Protein 1V10 (pdb70)

Secondary structure (DSSP, 8-state):
--SEEEEEEEEEEE-TTSS--EEEEEESSSSSPPPEEEETT-EEEEEEEE----TTS---B-EEEET---TT-GGGS--BTTTBPPBPTTEEEEEEEE-TT--EEEEEEE-STTGGGGT-EEEEEEE-TT-TTGGG-SB-SGGGEEEEEEE-SS------S--SEEEETTB---SS-GGGSPPPEEEE-TT-EEEEEEEE--SS--EEEEETT--EEEEEETTEEEEEEEESBEEE-TT-EEEEEEE--S-SSEEEEEEEESSSS-S-GGGTTEEEEEETT--S----PPP--S-B--GGG--BSS----SS-SSTT-SSEEEE--EE--SSSS--EESS------SS-HHHHHHHT---GGGSSSTTTEEEE-TT-EEEEEEE--BS-EEEESS--EEEEE-TT-S----SS--EESEEE--BSS-EEEEEEE--S-EEEEEEES-HHHHTTT-EEEEEESGGGHHHHS---HHHHTHHHHHTT--

CATH classification: 2.60.40.420 (+2 more: 2.60.40.420, 2.60.40.420)

Structure (mmCIF, N/CA/C/O backbone):
data_1V10
#
_entry.id   1V10
#
_cell.length_a   124.914
_cell.length_b   124.914
_cell.length_c   95.117
_cell.angle_alpha   90.00
_cell.angle_beta   90.00
_cell.angle_gamma   120.00
#
_symmetry.space_group_name_H-M   'P 65'
#
loop_
_entity.id
_entity.type
_entity.pdbx_description
1 polymer LACCASE
2 non-polymer 'COPPER (II) ION'
3 water water
#
loop_
_atom_site.group_PDB
_atom_site.id
_atom_site.type_symbol
_atom_site.label_atom_id
_atom_site.label_alt_id
_atom_site.label_comp_id
_atom_site.label_asym_id
_atom_site.label_entity_id
_atom_site.label_seq_id
_atom_site.pdbx_PDB_ins_code
_atom_site.Cartn_x
_atom_site.Cartn_y
_atom_site.Cartn_z
_atom_site.occupancy
_atom_site.B_iso_or_equiv
_atom_site.auth_seq_id
_atom_site.auth_comp_id
_atom_site.auth_asym_id
_atom_site.auth_atom_id
_atom_site.pdbx_PDB_model_num
ATOM 1 N N . ALA A 1 22 ? 3.538 82.652 12.709 1.00 62.25 1 ALA A N 1
ATOM 2 C CA . ALA A 1 22 ? 4.649 83.521 12.299 1.00 43.62 1 ALA A CA 1
ATOM 3 C C . ALA A 1 22 ? 4.522 84.901 12.942 1.00 39.00 1 ALA A C 1
ATOM 4 O O . ALA A 1 22 ? 3.425 85.464 13.019 1.00 17.20 1 ALA A O 1
ATOM 6 N N . THR A 1 23 ? 5.647 85.420 13.407 1.00 42.92 2 THR A N 1
ATOM 7 C CA . THR A 1 23 ? 5.771 86.610 14.222 1.00 53.06 2 THR A CA 1
ATOM 8 C C . THR A 1 23 ? 5.537 87.922 13.470 1.00 55.03 2 THR A C 1
ATOM 9 O O . THR A 1 23 ? 4.958 87.962 12.383 1.00 49.88 2 THR A O 1
ATOM 13 N N . VAL A 1 24 ? 6.007 88.982 14.116 1.00 50.94 3 VAL A N 1
ATOM 14 C CA . VAL A 1 24 ? 5.937 90.370 13.692 1.00 47.29 3 VAL A CA 1
ATOM 15 C C . VAL A 1 24 ? 7.227 90.767 12.990 1.00 45.03 3 VAL A C 1
ATOM 16 O O . VAL A 1 24 ? 7.241 91.395 11.936 1.00 22.05 3 VAL A O 1
ATOM 20 N N . ALA A 1 25 ? 8.351 90.365 13.577 1.00 45.76 4 ALA A N 1
ATOM 21 C CA . ALA A 1 25 ? 9.610 90.401 12.839 1.00 39.99 4 ALA A CA 1
ATOM 22 C C . ALA A 1 25 ? 9.920 88.965 12.433 1.00 24.71 4 ALA A C 1
ATOM 23 O O . ALA A 1 25 ? 10.317 88.156 13.264 1.00 20.95 4 ALA A O 1
ATOM 25 N N . LEU A 1 26 ? 9.729 88.629 11.160 1.00 15.04 5 LEU A N 1
ATOM 26 C CA . LEU A 1 26 ? 9.957 87.248 10.747 1.00 12.96 5 LEU A CA 1
ATOM 27 C C . LEU A 1 26 ? 10.528 87.207 9.333 1.00 5.84 5 LEU A C 1
ATOM 28 O O . LEU A 1 26 ? 10.399 88.128 8.514 1.00 13.68 5 LEU A O 1
ATOM 33 N N . ASP A 1 27 ? 11.203 86.102 9.051 1.00 8.27 6 ASP A N 1
ATOM 34 C CA . ASP A 1 27 ? 11.629 85.874 7.680 1.00 13.82 6 ASP A CA 1
ATOM 35 C C . ASP A 1 27 ? 10.462 85.151 7.006 1.00 23.18 6 ASP A C 1
ATOM 36 O O . ASP A 1 27 ? 9.625 84.591 7.710 1.00 32.15 6 ASP A O 1
ATOM 41 N N . LEU A 1 28 ? 10.422 85.153 5.684 1.00 11.32 7 LEU A N 1
ATOM 42 C CA . LEU A 1 28 ? 9.399 84.301 5.056 1.00 15.45 7 LEU A CA 1
ATOM 43 C C . LEU A 1 28 ? 9.920 83.858 3.699 1.00 9.71 7 LEU A C 1
ATOM 44 O O . LEU A 1 28 ? 9.719 84.465 2.650 1.00 15.64 7 LEU A O 1
ATOM 49 N N . HIS A 1 29 ? 10.641 82.739 3.691 1.00 25.21 8 HIS A N 1
ATOM 50 C CA . HIS A 1 29 ? 11.168 82.264 2.418 1.00 24.55 8 HIS A CA 1
ATOM 51 C C . HIS A 1 29 ? 10.064 81.915 1.433 1.00 2.78 8 HIS A C 1
ATOM 52 O O . HIS A 1 29 ? 9.058 81.296 1.798 1.00 17.47 8 HIS A O 1
ATOM 59 N N . ILE A 1 30 ? 10.299 82.264 0.175 1.00 7.27 9 ILE A N 1
ATOM 60 C CA . ILE A 1 30 ? 9.373 81.870 -0.882 1.00 16.14 9 ILE A CA 1
ATOM 61 C C . ILE A 1 30 ? 10.082 80.951 -1.849 1.00 12.60 9 ILE A C 1
ATOM 62 O O . ILE A 1 30 ? 11.151 81.236 -2.368 1.00 11.15 9 ILE A O 1
ATOM 67 N N . LEU A 1 31 ? 9.463 79.777 -2.058 1.00 8.85 10 LEU A N 1
ATOM 68 C CA . LEU A 1 31 ? 10.190 78.705 -2.688 1.00 13.05 10 LEU A CA 1
ATOM 69 C C . LEU A 1 31 ? 9.227 77.682 -3.277 1.00 15.40 10 LEU A C 1
ATOM 70 O O . LEU A 1 31 ? 8.106 77.465 -2.820 1.00 11.51 10 LEU A O 1
ATOM 75 N N . ASN A 1 32 ? 9.710 77.024 -4.346 1.00 13.68 11 ASN A N 1
ATOM 76 C CA . ASN A 1 32 ? 8.814 75.973 -4.843 1.00 22.82 11 ASN A CA 1
ATOM 77 C C . ASN A 1 32 ? 8.934 74.769 -3.913 1.00 29.07 11 ASN A C 1
ATOM 78 O O . ASN A 1 32 ? 9.750 74.747 -2.986 1.00 22.02 11 ASN A O 1
ATOM 83 N N . ALA A 1 33 ? 8.100 73.785 -4.176 1.00 32.90 12 ALA A N 1
ATOM 84 C CA . ALA A 1 33 ? 8.022 72.516 -3.473 1.00 20.80 12 ALA A CA 1
ATOM 85 C C . ALA A 1 33 ? 6.940 71.683 -4.149 1.00 8.72 12 ALA A C 1
ATOM 86 O O . ALA A 1 33 ? 5.982 72.279 -4.660 1.00 14.91 12 ALA A O 1
ATOM 88 N N . ASN A 1 34 ? 7.109 70.366 -4.134 1.00 6.69 13 ASN A N 1
ATOM 89 C CA . ASN A 1 34 ? 6.142 69.507 -4.823 1.00 7.12 13 ASN A CA 1
ATOM 90 C C . ASN A 1 34 ? 5.135 68.967 -3.813 1.00 13.97 13 ASN A C 1
ATOM 91 O O . ASN A 1 34 ? 5.389 68.124 -2.942 1.00 9.09 13 ASN A O 1
ATOM 96 N N . LEU A 1 35 ? 3.921 69.497 -3.955 1.00 21.14 14 LEU A N 1
ATOM 97 C CA . LEU A 1 35 ? 2.889 69.193 -2.977 1.00 12.27 14 LEU A CA 1
ATOM 98 C C . LEU A 1 35 ? 1.774 68.353 -3.579 1.00 22.87 14 LEU A C 1
ATOM 99 O O . LEU A 1 35 ? 1.457 68.432 -4.774 1.00 10.95 14 LEU A O 1
ATOM 104 N N . ASP A 1 36 ? 1.191 67.534 -2.702 1.00 6.96 15 ASP A N 1
ATOM 105 C CA . ASP A 1 36 ? 0.138 66.642 -3.205 1.00 9.88 15 ASP A CA 1
ATOM 106 C C . ASP A 1 36 ? -1.054 66.587 -2.261 1.00 18.21 15 ASP A C 1
ATOM 107 O O . ASP A 1 36 ? -1.281 65.552 -1.651 1.00 8.06 15 ASP A O 1
ATOM 112 N N . PRO A 1 37 ? -1.805 67.676 -2.178 1.00 14.79 16 PRO A N 1
ATOM 113 C CA . PRO A 1 37 ? -2.813 67.883 -1.139 1.00 22.72 16 PRO A CA 1
ATOM 114 C C . PRO A 1 37 ? -4.019 66.966 -1.200 1.00 20.32 16 PRO A C 1
ATOM 115 O O . PRO A 1 37 ? -4.808 66.915 -0.258 1.00 16.86 16 PRO A O 1
ATOM 119 N N . ASP A 1 38 ? -4.239 66.225 -2.277 1.00 20.24 17 ASP A N 1
ATOM 120 C CA . ASP A 1 38 ? -5.410 65.337 -2.192 1.00 27.14 17 ASP A CA 1
ATOM 121 C C . ASP A 1 38 ? -5.000 63.882 -2.359 1.00 26.03 17 ASP A C 1
ATOM 122 O O . ASP A 1 38 ? -5.811 62.974 -2.157 1.00 51.73 17 ASP A O 1
ATOM 127 N N . GLY A 1 39 ? -3.747 63.618 -2.724 1.00 26.69 18 GLY A N 1
ATOM 128 C CA . GLY A 1 39 ? -3.266 62.245 -2.828 1.00 18.91 18 GLY A CA 1
ATOM 129 C C . GLY A 1 39 ? -3.332 61.688 -4.232 1.00 18.10 18 GLY A C 1
ATOM 130 O O . GLY A 1 39 ? -2.996 60.518 -4.444 1.00 33.46 18 GLY A O 1
ATOM 131 N N . THR A 1 40 ? -3.746 62.509 -5.184 1.00 25.08 19 THR A N 1
ATOM 132 C CA . THR A 1 40 ? -3.950 62.195 -6.584 1.00 27.97 19 THR A CA 1
ATOM 133 C C . THR A 1 40 ? -2.701 62.273 -7.447 1.00 25.55 19 THR A C 1
ATOM 134 O O . THR A 1 40 ? -2.518 61.562 -8.441 1.00 16.59 19 THR A O 1
ATOM 138 N N . GLY A 1 41 ? -1.787 63.169 -7.086 1.00 23.07 20 GLY A N 1
ATOM 139 C CA . GLY A 1 41 ? -0.576 63.389 -7.858 1.00 23.68 20 GLY A CA 1
ATOM 140 C C . GLY A 1 41 ? 0.052 64.727 -7.488 1.00 22.21 20 GLY A C 1
ATOM 141 O O . GLY A 1 41 ? -0.626 65.753 -7.593 1.00 22.80 20 GLY A O 1
ATOM 142 N N . ALA A 1 42 ? 1.314 64.668 -7.092 1.00 14.06 21 ALA A N 1
ATOM 143 C CA . ALA A 1 42 ? 2.141 65.818 -6.799 1.00 22.21 21 ALA A CA 1
ATOM 144 C C . ALA A 1 42 ? 2.230 66.810 -7.968 1.00 17.23 21 ALA A C 1
ATOM 145 O O . ALA A 1 42 ? 2.135 66.353 -9.105 1.00 12.83 21 ALA A O 1
ATOM 147 N N . ARG A 1 43 ? 2.449 68.059 -7.575 1.00 7.85 22 ARG A N 1
ATOM 148 C CA . ARG A 1 43 ? 2.674 69.161 -8.498 1.00 4.46 22 ARG A CA 1
ATOM 149 C C . ARG A 1 43 ? 3.622 70.188 -7.877 1.00 9.25 22 ARG A C 1
ATOM 150 O O . ARG A 1 43 ? 3.565 70.402 -6.661 1.00 21.16 22 ARG A O 1
ATOM 158 N N . SER A 1 44 ? 4.448 70.779 -8.726 1.00 19.39 23 SER A N 1
ATOM 159 C CA . SER A 1 44 ? 5.323 71.909 -8.472 1.00 13.60 23 SER A CA 1
ATOM 160 C C . SER A 1 44 ? 4.505 73.160 -8.158 1.00 19.44 23 SER A C 1
ATOM 161 O O . SER A 1 44 ? 3.702 73.631 -8.981 1.00 10.72 23 SER A O 1
ATOM 164 N N . ALA A 1 45 ? 4.705 73.679 -6.939 1.00 8.13 24 ALA A N 1
ATOM 165 C CA . ALA A 1 45 ? 3.939 74.856 -6.526 1.00 13.84 24 ALA A CA 1
ATOM 166 C C . ALA A 1 45 ? 4.845 75.925 -5.908 1.00 1.87 24 ALA A C 1
ATOM 167 O O . ALA A 1 45 ? 5.958 75.604 -5.505 1.00 17.71 24 ALA A O 1
ATOM 169 N N . VAL A 1 46 ? 4.345 77.151 -5.858 1.00 5.43 25 VAL A N 1
ATOM 170 C CA . VAL A 1 46 ? 4.867 78.336 -5.210 1.00 10.71 25 VAL A CA 1
ATOM 171 C C . VAL A 1 46 ? 4.384 78.397 -3.769 1.00 16.00 25 VAL A C 1
ATOM 172 O O . VAL A 1 46 ? 3.177 78.409 -3.496 1.00 17.41 25 VAL A O 1
ATOM 176 N N . THR A 1 47 ? 5.293 78.451 -2.792 1.00 19.11 26 THR A N 1
ATOM 177 C CA . THR A 1 47 ? 4.744 78.690 -1.463 1.00 22.25 26 THR A CA 1
ATOM 178 C C . THR A 1 47 ? 5.664 79.540 -0.586 1.00 23.15 26 THR A C 1
ATOM 179 O O . THR A 1 47 ? 6.764 79.908 -0.969 1.00 28.67 26 THR A O 1
ATOM 183 N N . ALA A 1 48 ? 5.125 79.792 0.603 1.00 15.67 27 ALA A N 1
ATOM 184 C CA . ALA A 1 48 ? 5.896 80.255 1.738 1.00 21.18 27 ALA A CA 1
ATOM 185 C C . ALA A 1 48 ? 6.213 79.030 2.608 1.00 21.79 27 ALA A C 1
ATOM 186 O O . ALA A 1 48 ? 5.310 78.262 2.955 1.00 21.61 27 ALA A O 1
ATOM 188 N N . GLU A 1 49 ? 7.479 78.878 2.930 1.00 21.04 28 GLU A N 1
ATOM 189 C CA . GLU A 1 49 ? 7.991 77.798 3.770 1.00 22.09 28 GLU A CA 1
ATOM 190 C C . GLU A 1 49 ? 7.575 76.442 3.243 1.00 23.34 28 GLU A C 1
ATOM 191 O O . GLU A 1 49 ? 7.213 76.277 2.061 1.00 22.96 28 GLU A O 1
ATOM 197 N N . GLY A 1 50 ? 7.601 75.393 4.065 1.00 25.08 29 GLY A N 1
ATOM 198 C CA . GLY A 1 50 ? 7.187 74.107 3.520 1.00 42.06 29 GLY A CA 1
ATOM 199 C C . GLY A 1 50 ? 5.744 73.764 3.820 1.00 49.93 29 GLY A C 1
ATOM 200 O O . GLY A 1 50 ? 5.499 73.024 4.777 1.00 71.30 29 GLY A O 1
ATOM 201 N N . THR A 1 51 ? 4.785 74.267 3.039 1.00 43.05 30 THR A N 1
ATOM 202 C CA . THR A 1 51 ? 3.385 73.939 3.283 1.00 40.78 30 THR A CA 1
ATOM 203 C C . THR A 1 51 ? 2.450 74.422 2.185 1.00 37.26 30 THR A C 1
ATOM 204 O O . THR A 1 51 ? 2.580 75.493 1.583 1.00 25.99 30 THR A O 1
ATOM 208 N N . THR A 1 52 ? 1.406 73.634 1.898 1.00 39.63 31 THR A N 1
ATOM 209 C CA . THR A 1 52 ? 0.521 74.036 0.805 1.00 32.63 31 THR A CA 1
ATOM 210 C C . THR A 1 52 ? -0.362 75.220 1.190 1.00 32.14 31 THR A C 1
ATOM 211 O O . THR A 1 52 ? -0.872 75.880 0.278 1.00 24.44 31 THR A O 1
ATOM 215 N N . ILE A 1 53 ? -0.517 75.468 2.481 1.00 17.09 32 ILE A N 1
ATOM 216 C CA . ILE A 1 53 ? -1.098 76.683 3.034 1.00 25.59 32 ILE A CA 1
ATOM 217 C C . ILE A 1 53 ? 0.013 77.534 3.650 1.00 13.95 32 ILE A C 1
ATOM 218 O O . ILE A 1 53 ? 0.725 77.016 4.517 1.00 12.05 32 ILE A O 1
ATOM 223 N N . ALA A 1 54 ? 0.174 78.785 3.230 1.00 14.13 33 ALA A N 1
ATOM 224 C CA . ALA A 1 54 ? 1.211 79.644 3.806 1.00 5.74 33 ALA A CA 1
ATOM 225 C C . ALA A 1 54 ? 1.059 79.663 5.326 1.00 5.13 33 ALA A C 1
ATOM 226 O O . ALA A 1 54 ? -0.060 79.485 5.793 1.00 13.79 33 ALA A O 1
ATOM 228 N N . PRO A 1 55 ? 2.141 79.826 6.074 1.00 14.17 34 PRO A N 1
ATOM 229 C CA . PRO A 1 55 ? 2.080 79.656 7.532 1.00 6.84 34 PRO A CA 1
ATOM 230 C C . PRO A 1 55 ? 1.377 80.826 8.209 1.00 6.12 34 PRO A C 1
ATOM 231 O O . PRO A 1 55 ? 1.612 81.971 7.835 1.00 12.33 34 PRO A O 1
ATOM 235 N N . LEU A 1 56 ? 0.529 80.505 9.178 1.00 10.83 35 LEU A N 1
ATOM 236 C CA . LEU A 1 56 ? -0.270 81.502 9.858 1.00 10.87 35 LEU A CA 1
ATOM 237 C C . LEU A 1 56 ? 0.650 82.593 10.412 1.00 7.69 35 LEU A C 1
ATOM 238 O O . LEU A 1 56 ? 1.705 82.301 10.952 1.00 12.90 35 LEU A O 1
ATOM 243 N N . ILE A 1 57 ? 0.183 83.814 10.272 1.00 7.58 36 ILE A N 1
ATOM 244 C CA . ILE A 1 57 ? 0.945 84.930 10.876 1.00 5.76 36 ILE A CA 1
ATOM 245 C C . ILE A 1 57 ? 0.056 85.620 11.887 1.00 5.58 36 ILE A C 1
ATOM 246 O O . ILE A 1 57 ? -1.164 85.681 11.715 1.00 18.76 36 ILE A O 1
ATOM 251 N N . THR A 1 58 ? 0.610 86.128 12.984 1.00 12.31 37 THR A N 1
ATOM 252 C CA . THR A 1 58 ? -0.239 86.803 13.951 1.00 16.06 37 THR A CA 1
ATOM 253 C C . THR A 1 58 ? 0.547 87.966 14.576 1.00 21.20 37 THR A C 1
ATOM 254 O O . THR A 1 58 ? 1.774 87.909 14.607 1.00 14.79 37 THR A O 1
ATOM 258 N N . GLY A 1 59 ? -0.209 88.939 15.047 1.00 9.86 38 GLY A N 1
ATOM 259 C CA . GLY A 1 59 ? 0.162 89.998 15.943 1.00 11.40 38 GLY A CA 1
ATOM 260 C C . GLY A 1 59 ? -1.021 90.523 16.744 1.00 14.35 38 GLY A C 1
ATOM 261 O O . GLY A 1 59 ? -2.060 89.861 16.855 1.00 11.13 38 GLY A O 1
ATOM 262 N N . ASN A 1 60 ? -0.825 91.725 17.289 1.00 11.79 39 ASN A N 1
ATOM 263 C CA . ASN A 1 60 ? -1.840 92.444 18.031 1.00 10.38 39 ASN A CA 1
ATOM 264 C C . ASN A 1 60 ? -2.130 93.821 17.435 1.00 12.80 39 ASN A C 1
ATOM 265 O O . ASN A 1 60 ? -1.364 94.395 16.654 1.00 12.14 39 ASN A O 1
ATOM 270 N N . ILE A 1 61 ? -3.278 94.361 17.801 1.00 8.44 40 ILE A N 1
ATOM 271 C CA . ILE A 1 61 ? -3.698 95.656 17.252 1.00 10.72 40 ILE A CA 1
ATOM 272 C C . ILE A 1 61 ? -2.622 96.692 17.604 1.00 11.17 40 ILE A C 1
ATOM 273 O O . ILE A 1 61 ? -2.132 96.715 18.740 1.00 12.11 40 ILE A O 1
ATOM 278 N N . ASP A 1 62 ? -2.272 97.455 16.582 1.00 10.29 41 ASP A N 1
ATOM 279 C CA . ASP A 1 62 ? -1.242 98.498 16.642 1.00 22.30 41 ASP A CA 1
ATOM 280 C C . ASP A 1 62 ? 0.155 97.920 16.487 1.00 14.83 41 ASP A C 1
ATOM 281 O O . ASP A 1 62 ? 1.168 98.635 16.457 1.00 17.36 41 ASP A O 1
ATOM 286 N N . ASP A 1 63 ? 0.292 96.601 16.377 1.00 14.33 42 ASP A N 1
ATOM 287 C CA . ASP A 1 63 ? 1.634 96.045 16.166 1.00 17.44 42 ASP A CA 1
ATOM 288 C C . ASP A 1 63 ? 2.337 96.548 14.905 1.00 18.81 42 ASP A C 1
ATOM 289 O O . ASP A 1 63 ? 1.727 97.081 13.980 1.00 18.24 42 ASP A O 1
ATOM 294 N N . ARG A 1 64 ? 3.672 96.397 14.875 1.00 15.47 43 ARG A N 1
ATOM 295 C CA . ARG A 1 64 ? 4.515 96.788 13.753 1.00 19.04 43 ARG A CA 1
ATOM 296 C C . ARG A 1 64 ? 5.155 95.549 13.127 1.00 11.17 43 ARG A C 1
ATOM 297 O O . ARG A 1 64 ? 5.964 94.858 13.726 1.00 17.47 43 ARG A O 1
ATOM 305 N N . PHE A 1 65 ? 4.743 95.272 11.892 1.00 5.73 44 PHE A N 1
ATOM 306 C CA . PHE A 1 65 ? 5.206 94.067 11.209 1.00 8.67 44 PHE A CA 1
ATOM 307 C C . PHE A 1 65 ? 6.458 94.360 10.389 1.00 7.77 44 PHE A C 1
ATOM 308 O O . PHE A 1 65 ? 6.489 95.405 9.743 1.00 15.58 44 PHE A O 1
ATOM 316 N N . GLN A 1 66 ? 7.419 93.458 10.464 1.00 10.85 45 GLN A N 1
ATOM 317 C CA . GLN A 1 66 ? 8.697 93.461 9.774 1.00 17.53 45 GLN A CA 1
ATOM 318 C C . GLN A 1 66 ? 8.940 92.098 9.118 1.00 13.99 45 GLN A C 1
ATOM 319 O O . GLN A 1 66 ? 9.657 91.237 9.633 1.00 12.57 45 GLN A O 1
ATOM 325 N N . ILE A 1 67 ? 8.306 91.924 7.971 1.00 12.69 46 ILE A N 1
ATOM 326 C CA . ILE A 1 67 ? 8.159 90.635 7.318 1.00 6.03 46 ILE A CA 1
ATOM 327 C C . ILE A 1 67 ? 9.123 90.489 6.139 1.00 17.37 46 ILE A C 1
ATOM 328 O O . ILE A 1 67 ? 8.820 90.915 5.025 1.00 18.37 46 ILE A O 1
ATOM 333 N N . ASN A 1 68 ? 10.276 89.900 6.438 1.00 10.69 47 ASN A N 1
ATOM 334 C CA . ASN A 1 68 ? 11.354 89.675 5.497 1.00 8.21 47 ASN A CA 1
ATOM 335 C C . ASN A 1 68 ? 11.054 88.632 4.447 1.00 20.61 47 ASN A C 1
ATOM 336 O O . ASN A 1 68 ? 11.224 87.419 4.566 1.00 16.04 47 ASN A O 1
ATOM 341 N N . VAL A 1 69 ? 10.588 89.124 3.288 1.00 6.10 48 VAL A N 1
ATOM 342 C CA . VAL A 1 69 ? 10.372 88.109 2.253 1.00 9.67 48 VAL A CA 1
ATOM 343 C C . VAL A 1 69 ? 11.613 87.815 1.429 1.00 5.07 48 VAL A C 1
ATOM 344 O O . VAL A 1 69 ? 12.167 88.706 0.805 1.00 8.99 48 VAL A O 1
ATOM 348 N N . ILE A 1 70 ? 12.035 86.558 1.466 1.00 10.83 49 ILE A N 1
ATOM 349 C CA . ILE A 1 70 ? 13.194 86.047 0.757 1.00 12.27 49 ILE A CA 1
ATOM 350 C C . ILE A 1 70 ? 12.703 85.237 -0.437 1.00 14.90 49 ILE A C 1
ATOM 351 O O . ILE A 1 70 ? 12.175 84.133 -0.303 1.00 18.12 49 ILE A O 1
ATOM 356 N N . ASP A 1 71 ? 12.818 85.785 -1.652 1.00 20.20 50 ASP A N 1
ATOM 357 C CA . ASP A 1 71 ? 12.390 85.058 -2.850 1.00 17.16 50 ASP A CA 1
ATOM 358 C C . ASP A 1 71 ? 13.409 83.984 -3.216 1.00 10.89 50 ASP A C 1
ATOM 359 O O . ASP A 1 71 ? 14.560 84.297 -3.529 1.00 11.72 50 ASP A O 1
ATOM 364 N N . GLN A 1 72 ? 12.997 82.712 -3.205 1.00 6.82 51 GLN A N 1
ATOM 365 C CA . GLN A 1 72 ? 13.967 81.646 -3.487 1.00 18.68 51 GLN A CA 1
ATOM 366 C C . GLN A 1 72 ? 13.472 80.758 -4.621 1.00 23.54 51 GLN A C 1
ATOM 367 O O . GLN A 1 72 ? 13.900 79.609 -4.735 1.00 17.51 51 GLN A O 1
ATOM 373 N N . LEU A 1 73 ? 12.573 81.253 -5.468 1.00 25.45 52 LEU A N 1
ATOM 374 C CA . LEU A 1 73 ? 11.873 80.443 -6.462 1.00 21.72 52 LEU A CA 1
ATOM 375 C C . LEU A 1 73 ? 12.758 80.028 -7.636 1.00 6.11 52 LEU A C 1
ATOM 376 O O . LEU A 1 73 ? 13.622 80.797 -8.035 1.00 4.98 52 LEU A O 1
ATOM 381 N N . THR A 1 74 ? 12.535 78.827 -8.157 1.00 13.68 53 THR A N 1
ATOM 382 C CA . THR A 1 74 ? 13.351 78.189 -9.177 1.00 17.92 53 THR A CA 1
ATOM 383 C C . THR A 1 74 ? 12.526 77.572 -10.298 1.00 22.07 53 THR A C 1
ATOM 384 O O . THR A 1 74 ? 13.013 77.237 -11.384 1.00 19.11 53 THR A O 1
ATOM 388 N N . ASP A 1 75 ? 11.230 77.359 -10.063 1.00 16.41 54 ASP A N 1
ATOM 389 C CA . ASP A 1 75 ? 10.486 76.779 -11.184 1.00 23.65 54 ASP A CA 1
ATOM 390 C C . ASP A 1 75 ? 10.041 77.887 -12.149 1.00 30.53 54 ASP A C 1
ATOM 391 O O . ASP A 1 75 ? 9.080 78.580 -11.815 1.00 10.09 54 ASP A O 1
ATOM 396 N N . ALA A 1 76 ? 10.761 77.907 -13.256 1.00 28.33 55 ALA A N 1
ATOM 397 C CA . ALA A 1 76 ? 10.662 78.763 -14.411 1.00 20.70 55 ALA A CA 1
ATOM 398 C C . ALA A 1 76 ? 9.367 78.526 -15.179 1.00 24.34 55 ALA A C 1
ATOM 399 O O . ALA A 1 76 ? 9.008 79.247 -16.112 1.00 24.85 55 ALA A O 1
ATOM 401 N N . ASN A 1 77 ? 8.633 77.490 -14.776 1.00 20.26 56 ASN A N 1
ATOM 402 C CA . ASN A 1 77 ? 7.366 77.284 -15.467 1.00 12.78 56 ASN A CA 1
ATOM 403 C C . ASN A 1 77 ? 6.231 78.108 -14.882 1.00 19.86 56 ASN A C 1
ATOM 404 O O . ASN A 1 77 ? 5.129 78.173 -15.440 1.00 15.57 56 ASN A O 1
ATOM 409 N N . MET A 1 78 ? 6.502 78.705 -13.766 1.00 14.91 57 MET A N 1
ATOM 410 C CA . MET A 1 78 ? 5.547 79.586 -13.120 1.00 11.35 57 MET A CA 1
ATOM 411 C C . MET A 1 78 ? 6.216 80.950 -13.188 1.00 17.97 57 MET A C 1
ATOM 412 O O . MET A 1 78 ? 6.975 81.239 -14.120 1.00 31.06 57 MET A O 1
ATOM 417 N N . ARG A 1 79 ? 5.955 81.786 -12.254 1.00 30.51 58 ARG A N 1
ATOM 418 C CA . ARG A 1 79 ? 6.603 83.089 -12.197 1.00 15.59 58 ARG A CA 1
ATOM 419 C C . ARG A 1 79 ? 7.607 82.935 -11.076 1.00 16.08 58 ARG A C 1
ATOM 420 O O . ARG A 1 79 ? 7.314 82.257 -10.088 1.00 20.59 58 ARG A O 1
ATOM 428 N N . ARG A 1 80 ? 8.777 83.526 -11.198 1.00 5.51 59 ARG A N 1
ATOM 429 C CA . ARG A 1 80 ? 9.837 83.298 -10.184 1.00 8.86 59 ARG A CA 1
ATOM 430 C C . ARG A 1 80 ? 10.078 84.533 -9.318 1.00 5.29 59 ARG A C 1
ATOM 431 O O . ARG A 1 80 ? 10.741 84.450 -8.263 1.00 17.91 59 ARG A O 1
ATOM 439 N N . ALA A 1 81 ? 9.543 85.627 -9.809 1.00 9.09 60 ALA A N 1
ATOM 440 C CA . ALA A 1 81 ? 9.495 86.890 -9.075 1.00 21.66 60 ALA A CA 1
ATOM 441 C C . ALA A 1 81 ? 8.289 86.753 -8.147 1.00 18.34 60 ALA A C 1
ATOM 442 O O . ALA A 1 81 ? 7.470 85.842 -8.236 1.00 11.12 60 ALA A O 1
ATOM 444 N N . THR A 1 82 ? 8.177 87.744 -7.251 1.00 5.10 61 THR A N 1
ATOM 445 C CA . THR A 1 82 ? 7.026 87.635 -6.369 1.00 14.56 61 THR A CA 1
ATOM 446 C C . THR A 1 82 ? 6.715 88.963 -5.699 1.00 17.83 61 THR A C 1
ATOM 447 O O . THR A 1 82 ? 7.578 89.809 -5.470 1.00 25.05 61 THR A O 1
ATOM 451 N N . SER A 1 83 ? 5.449 89.135 -5.332 1.00 5.10 62 SER A N 1
ATOM 452 C CA . SER A 1 83 ? 5.156 90.330 -4.531 1.00 17.83 62 SER A CA 1
ATOM 453 C C . SER A 1 83 ? 4.034 89.993 -3.569 1.00 14.93 62 SER A C 1
ATOM 454 O O . SER A 1 83 ? 3.071 89.380 -4.029 1.00 20.52 62 SER A O 1
ATOM 457 N N . ILE A 1 84 ? 4.140 90.361 -2.293 1.00 3.58 63 ILE A N 1
ATOM 458 C CA . ILE A 1 84 ? 3.112 89.886 -1.352 1.00 3.29 63 ILE A CA 1
ATOM 459 C C . ILE A 1 84 ? 2.175 91.015 -0.952 1.00 15.29 63 ILE A C 1
ATOM 460 O O . ILE A 1 84 ? 2.689 92.109 -0.710 1.00 18.08 63 ILE A O 1
ATOM 465 N N . HIS A 1 85 ? 0.882 90.752 -0.892 1.00 17.22 64 HIS A N 1
ATOM 466 C CA . HIS A 1 85 ? -0.132 91.654 -0.388 1.00 15.06 64 HIS A CA 1
ATOM 467 C C . HIS A 1 85 ? -0.680 91.109 0.936 1.00 9.63 64 HIS A C 1
ATOM 468 O O . HIS A 1 85 ? -0.960 89.921 1.091 1.00 5.25 64 HIS A O 1
ATOM 475 N N . TRP A 1 86 ? -0.813 92.030 1.877 1.00 8.92 65 TRP A N 1
ATOM 476 C CA . TRP A 1 86 ? -1.444 91.833 3.184 1.00 14.68 65 TRP A CA 1
ATOM 477 C C . TRP A 1 86 ? -2.863 92.386 3.075 1.00 18.41 65 TRP A C 1
ATOM 478 O O . TRP A 1 86 ? -3.063 93.599 3.144 1.00 13.52 65 TRP A O 1
ATOM 489 N N . HIS A 1 87 ? -3.789 91.468 2.854 1.00 6.68 66 HIS A N 1
ATOM 490 C CA . HIS A 1 87 ? -5.150 91.752 2.424 1.00 10.62 66 HIS A CA 1
ATOM 491 C C . HIS A 1 87 ? -5.952 92.295 3.608 1.00 14.62 66 HIS A C 1
ATOM 492 O O . HIS A 1 87 ? -6.057 91.701 4.674 1.00 11.51 66 HIS A O 1
ATOM 499 N N . GLY A 1 88 ? -6.606 93.407 3.277 1.00 1.68 67 GLY A N 1
ATOM 500 C CA . GLY A 1 88 ? -7.414 94.151 4.200 1.00 9.76 67 GLY A CA 1
ATOM 501 C C . GLY A 1 88 ? -6.785 95.157 5.127 1.00 0.80 67 GLY A C 1
ATOM 502 O O . GLY A 1 88 ? -7.493 95.820 5.891 1.00 13.76 67 GLY A O 1
ATOM 503 N N . PHE A 1 89 ? -5.469 95.335 5.115 1.00 10.51 68 PHE A N 1
ATOM 504 C CA . PHE A 1 89 ? -4.768 96.293 5.962 1.00 10.08 68 PHE A CA 1
ATOM 505 C C . PHE A 1 89 ? -4.674 97.628 5.223 1.00 11.58 68 PHE A C 1
ATOM 506 O O . PHE A 1 89 ? -4.374 97.686 4.030 1.00 11.54 68 PHE A O 1
ATOM 514 N N . PHE A 1 90 ? -4.963 98.745 5.879 1.00 3.58 69 PHE A N 1
ATOM 515 C CA . PHE A 1 90 ? -5.074 100.026 5.196 1.00 11.42 69 PHE A CA 1
ATOM 516 C C . PHE A 1 90 ? -3.747 100.572 4.684 1.00 14.49 69 PHE A C 1
ATOM 517 O O . PHE A 1 90 ? -3.719 101.340 3.719 1.00 13.48 69 PHE A O 1
ATOM 525 N N . GLN A 1 91 ? -2.645 100.198 5.321 1.00 9.27 70 GLN A N 1
ATOM 526 C CA . GLN A 1 91 ? -1.324 100.664 4.859 1.00 10.95 70 GLN A CA 1
ATOM 527 C C . GLN A 1 91 ? -1.255 102.174 4.729 1.00 10.80 70 GLN A C 1
ATOM 528 O O . GLN A 1 91 ? -0.680 102.784 3.815 1.00 10.64 70 GLN A O 1
ATOM 534 N N . ALA A 1 92 ? -1.916 102.860 5.679 1.00 8.07 71 ALA A N 1
ATOM 535 C CA . ALA A 1 92 ? -1.743 104.311 5.704 1.00 13.34 71 ALA A CA 1
ATOM 536 C C . ALA A 1 92 ? -0.301 104.675 6.065 1.00 10.96 71 ALA A C 1
ATOM 537 O O . ALA A 1 92 ? 0.236 104.280 7.098 1.00 10.90 71 ALA A O 1
ATOM 539 N N . GLY A 1 93 ? 0.291 105.471 5.154 1.00 6.83 72 GLY A N 1
ATOM 540 C CA . GLY A 1 93 ? 1.668 105.860 5.216 1.00 6.59 72 GLY A CA 1
ATOM 541 C C . GLY A 1 93 ? 2.634 104.789 4.746 1.00 14.79 72 GLY A C 1
ATOM 542 O O . GLY A 1 93 ? 3.860 104.935 4.690 1.00 18.71 72 GLY A O 1
ATOM 543 N N . THR A 1 94 ? 2.082 103.638 4.381 1.00 5.66 73 THR A N 1
ATOM 544 C CA . THR A 1 94 ? 2.965 102.562 3.919 1.00 12.06 73 THR A CA 1
ATOM 545 C C . THR A 1 94 ? 2.455 102.021 2.589 1.00 12.59 73 THR A C 1
ATOM 546 O O . THR A 1 94 ? 2.410 100.816 2.357 1.00 8.66 73 THR A O 1
ATOM 550 N N . THR A 1 95 ? 2.057 102.918 1.692 1.00 7.69 74 THR A N 1
ATOM 551 C CA . THR A 1 95 ? 1.445 102.476 0.444 1.00 13.50 74 THR A CA 1
ATOM 552 C C . THR A 1 95 ? 2.402 101.627 -0.372 1.00 7.99 74 THR A C 1
ATOM 553 O O . THR A 1 95 ? 1.942 100.752 -1.112 1.00 10.84 74 THR A O 1
ATOM 557 N N . GLU A 1 96 ? 3.712 101.820 -0.244 1.00 10.12 75 GLU A N 1
ATOM 558 C CA . GLU A 1 96 ? 4.711 101.099 -1.026 1.00 10.10 75 GLU A CA 1
ATOM 559 C C . GLU A 1 96 ? 4.822 99.620 -0.657 1.00 7.72 75 GLU A C 1
ATOM 560 O O . GLU A 1 96 ? 5.445 98.826 -1.373 1.00 10.47 75 GLU A O 1
ATOM 566 N N . MET A 1 97 ? 4.215 99.268 0.460 1.00 10.23 76 MET A N 1
ATOM 567 C CA . MET A 1 97 ? 4.203 97.958 1.063 1.00 7.46 76 MET A CA 1
ATOM 568 C C . MET A 1 97 ? 2.962 97.133 0.736 1.00 10.99 76 MET A C 1
ATOM 569 O O . MET A 1 97 ? 2.844 95.977 1.149 1.00 11.82 76 MET A O 1
ATOM 574 N N . ASP A 1 98 ? 1.999 97.717 0.040 1.00 9.12 77 ASP A N 1
ATOM 575 C CA . ASP A 1 98 ? 0.699 97.085 -0.156 1.00 8.62 77 ASP A CA 1
ATOM 576 C C . ASP A 1 98 ? 0.784 95.776 -0.920 1.00 6.91 77 ASP A C 1
ATOM 577 O O . ASP A 1 98 ? 0.084 94.808 -0.619 1.00 10.96 77 ASP A O 1
ATOM 582 N N . GLY A 1 99 ? 1.659 95.655 -1.922 1.00 11.92 78 GLY A N 1
ATOM 583 C CA . GLY A 1 99 ? 1.842 94.382 -2.581 1.00 18.48 78 GLY A CA 1
ATOM 584 C C . GLY A 1 99 ? 1.480 94.293 -4.036 1.00 24.02 78 GLY A C 1
ATOM 585 O O . GLY A 1 99 ? 2.157 93.531 -4.751 1.00 12.77 78 GLY A O 1
ATOM 586 N N . PRO A 1 100 ? 0.456 94.948 -4.566 1.00 18.28 79 PRO A N 1
ATOM 587 C CA . PRO A 1 100 ? 0.193 94.827 -6.005 1.00 15.42 79 PRO A CA 1
ATOM 588 C C . PRO A 1 100 ? 1.391 95.130 -6.902 1.00 10.72 79 PRO A C 1
ATOM 589 O O . PRO A 1 100 ? 2.060 96.161 -6.805 1.00 14.77 79 PRO A O 1
ATOM 593 N N . ALA A 1 101 ? 1.642 94.158 -7.779 1.00 10.21 80 ALA A N 1
ATOM 594 C CA . ALA A 1 101 ? 2.589 94.228 -8.873 1.00 20.01 80 ALA A CA 1
ATOM 595 C C . ALA A 1 101 ? 2.315 95.396 -9.817 1.00 25.44 80 ALA A C 1
ATOM 596 O O . ALA A 1 101 ? 1.172 95.527 -10.265 1.00 35.59 80 ALA A O 1
ATOM 598 N N . PHE A 1 102 ? 3.322 96.204 -10.094 1.00 19.50 81 PHE A N 1
ATOM 599 C CA . PHE A 1 102 ? 3.278 97.365 -10.973 1.00 19.81 81 PHE A CA 1
ATOM 600 C C . PHE A 1 102 ? 2.147 98.337 -10.667 1.00 9.39 81 PHE A C 1
ATOM 601 O O . PHE A 1 102 ? 1.776 99.173 -11.477 1.00 10.60 81 PHE A O 1
ATOM 609 N N . VAL A 1 103 ? 1.580 98.273 -9.466 1.00 12.39 82 VAL A N 1
ATOM 610 C CA . VAL A 1 103 ? 0.772 99.304 -8.865 1.00 9.82 82 VAL A CA 1
ATOM 611 C C . VAL A 1 103 ? 1.585 99.917 -7.723 1.00 11.83 82 VAL A C 1
ATOM 612 O O . VAL A 1 103 ? 2.112 101.020 -7.827 1.00 12.18 82 VAL A O 1
ATOM 616 N N . ASN A 1 104 ? 1.730 99.178 -6.618 1.00 9.59 83 ASN A N 1
ATOM 617 C CA . ASN A 1 104 ? 2.527 99.667 -5.497 1.00 11.48 83 ASN A CA 1
ATOM 618 C C . ASN A 1 104 ? 3.978 99.210 -5.548 1.00 9.90 83 ASN A C 1
ATOM 619 O O . ASN A 1 104 ? 4.816 99.828 -4.879 1.00 10.47 83 ASN A O 1
ATOM 624 N N . GLN A 1 105 ? 4.371 98.187 -6.297 1.00 19.79 84 GLN A N 1
ATOM 625 C CA . GLN A 1 105 ? 5.801 97.862 -6.346 1.00 12.57 84 GLN A CA 1
ATOM 626 C C . GLN A 1 105 ? 6.191 97.138 -7.619 1.00 5.03 84 GLN A C 1
ATOM 627 O O . GLN A 1 105 ? 5.329 96.728 -8.400 1.00 12.77 84 GLN A O 1
ATOM 633 N N . CYS A 1 106 ? 7.497 96.998 -7.838 1.00 8.96 85 CYS A N 1
ATOM 634 C CA . CYS A 1 106 ? 8.043 96.025 -8.743 1.00 18.95 85 CYS A CA 1
ATOM 635 C C . CYS A 1 106 ? 8.303 94.749 -7.923 1.00 14.69 85 CYS A C 1
ATOM 636 O O . CYS A 1 106 ? 8.630 94.842 -6.748 1.00 13.47 85 CYS A O 1
ATOM 639 N N . PRO A 1 107 ? 8.144 93.621 -8.583 1.00 17.05 86 PRO A N 1
ATOM 640 C CA . PRO A 1 107 ? 8.336 92.337 -7.910 1.00 18.04 86 PRO A CA 1
ATOM 641 C C . PRO A 1 107 ? 9.735 92.197 -7.304 1.00 16.35 86 PRO A C 1
ATOM 642 O O . PRO A 1 107 ? 10.657 92.792 -7.845 1.00 6.51 86 PRO A O 1
ATOM 646 N N . ILE A 1 108 ? 9.849 91.418 -6.243 1.00 10.58 87 ILE A N 1
ATOM 647 C CA . ILE A 1 108 ? 11.080 90.878 -5.685 1.00 11.36 87 ILE A CA 1
ATOM 648 C C . ILE A 1 108 ? 11.653 89.797 -6.613 1.00 17.65 87 ILE A C 1
ATOM 649 O O . ILE A 1 108 ? 10.878 88.945 -7.067 1.00 19.57 87 ILE A O 1
ATOM 654 N N . ILE A 1 109 ? 12.951 89.827 -6.864 1.00 11.88 88 ILE A N 1
ATOM 655 C CA . ILE A 1 109 ? 13.635 88.880 -7.750 1.00 10.85 88 ILE A CA 1
ATOM 656 C C . ILE A 1 109 ? 14.137 87.662 -6.994 1.00 9.44 88 ILE A C 1
ATOM 657 O O . ILE A 1 109 ? 14.523 87.800 -5.822 1.00 22.01 88 ILE A O 1
ATOM 662 N N . PRO A 1 110 ? 14.185 86.477 -7.602 1.00 21.20 89 PRO A N 1
ATOM 663 C CA . PRO A 1 110 ? 14.910 85.364 -6.979 1.00 17.86 89 PRO A CA 1
ATOM 664 C C . PRO A 1 110 ? 16.341 85.764 -6.608 1.00 19.69 89 PRO A C 1
ATOM 665 O O . PRO A 1 110 ? 17.044 86.519 -7.281 1.00 10.14 89 PRO A O 1
ATOM 669 N N . ASN A 1 111 ? 16.770 85.236 -5.468 1.00 12.89 90 ASN A N 1
ATOM 670 C CA . ASN A 1 111 ? 18.070 85.497 -4.860 1.00 11.37 90 ASN A CA 1
ATOM 671 C C . ASN A 1 111 ? 18.086 86.861 -4.176 1.00 7.76 90 ASN A C 1
ATOM 672 O O . ASN A 1 111 ? 19.129 87.396 -3.776 1.00 23.27 90 ASN A O 1
ATOM 677 N N . GLU A 1 112 ? 16.913 87.465 -4.029 1.00 9.80 91 GLU A N 1
ATOM 678 C CA . GLU A 1 112 ? 16.807 88.710 -3.275 1.00 12.08 91 GLU A CA 1
ATOM 679 C C . GLU A 1 112 ? 15.662 88.619 -2.270 1.00 6.21 91 GLU A C 1
ATOM 680 O O . GLU A 1 112 ? 14.965 87.605 -2.216 1.00 18.79 91 GLU A O 1
ATOM 686 N N . SER A 1 113 ? 15.519 89.688 -1.496 1.00 15.27 92 SER A N 1
ATOM 687 C CA . SER A 1 113 ? 14.678 89.805 -0.320 1.00 7.07 92 SER A CA 1
ATOM 688 C C . SER A 1 113 ? 14.221 91.264 -0.171 1.00 13.29 92 SER A C 1
ATOM 689 O O . SER A 1 113 ? 14.799 92.148 -0.805 1.00 19.74 92 SER A O 1
ATOM 692 N N . PHE A 1 114 ? 13.210 91.499 0.631 1.00 16.06 93 PHE A N 1
ATOM 693 C CA . PHE A 1 114 ? 12.663 92.825 0.898 1.00 12.68 93 PHE A CA 1
ATOM 694 C C . PHE A 1 114 ? 11.821 92.731 2.174 1.00 8.52 93 PHE A C 1
ATOM 695 O O . PHE A 1 114 ? 11.070 91.774 2.326 1.00 26.68 93 PHE A O 1
ATOM 703 N N . VAL A 1 115 ? 11.975 93.730 3.038 1.00 4.40 94 VAL A N 1
ATOM 704 C CA . VAL A 1 115 ? 11.228 93.785 4.279 1.00 7.40 94 VAL A CA 1
ATOM 705 C C . VAL A 1 115 ? 10.033 94.722 4.130 1.00 11.22 94 VAL A C 1
ATOM 706 O O . VAL A 1 115 ? 10.130 95.945 4.047 1.00 9.49 94 VAL A O 1
ATOM 710 N N . TYR A 1 116 ? 8.908 94.005 4.116 1.00 4.74 95 TYR A N 1
ATOM 711 C CA . TYR A 1 116 ? 7.658 94.790 4.205 1.00 12.52 95 TYR A CA 1
ATOM 712 C C . TYR A 1 116 ? 7.601 95.303 5.638 1.00 21.39 95 TYR A C 1
ATOM 713 O O . TYR A 1 116 ? 7.677 94.447 6.527 1.00 14.36 95 TYR A O 1
ATOM 722 N N . ASP A 1 117 ? 7.517 96.607 5.877 1.00 17.04 96 ASP A N 1
ATOM 723 C CA . ASP A 1 117 ? 7.456 97.103 7.253 1.00 17.78 96 ASP A CA 1
ATOM 724 C C . ASP A 1 117 ? 6.296 98.094 7.396 1.00 16.24 96 ASP A C 1
ATOM 725 O O . ASP A 1 117 ? 6.438 99.218 6.928 1.00 12.53 96 ASP A O 1
ATOM 730 N N . PHE A 1 118 ? 5.255 97.654 8.071 1.00 17.26 97 PHE A N 1
ATOM 731 C CA . PHE A 1 118 ? 4.050 98.436 8.295 1.00 10.73 97 PHE A CA 1
ATOM 732 C C . PHE A 1 118 ? 3.468 98.154 9.682 1.00 5.92 97 PHE A C 1
ATOM 733 O O . PHE A 1 118 ? 3.905 97.178 10.306 1.00 17.84 97 PHE A O 1
ATOM 741 N N . VAL A 1 119 ? 2.537 98.964 10.114 1.00 12.04 98 VAL A N 1
ATOM 742 C CA . VAL A 1 119 ? 1.849 98.906 11.388 1.00 14.00 98 VAL A CA 1
ATOM 743 C C . VAL A 1 119 ? 0.357 98.694 11.170 1.00 15.49 98 VAL A C 1
ATOM 744 O O . VAL A 1 119 ? -0.210 99.065 10.144 1.00 10.60 98 VAL A O 1
ATOM 748 N N . VAL A 1 120 ? -0.279 98.109 12.182 1.00 18.07 99 VAL A N 1
ATOM 749 C CA . VAL A 1 120 ? -1.719 97.928 12.082 1.00 6.49 99 VAL A CA 1
ATOM 750 C C . VAL A 1 120 ? -2.470 98.638 13.195 1.00 9.68 99 VAL A C 1
ATOM 751 O O . VAL A 1 120 ? -3.033 98.007 14.081 1.00 25.95 99 VAL A O 1
ATOM 755 N N . PRO A 1 121 ? -2.459 99.961 13.139 1.00 17.03 100 PRO A N 1
ATOM 756 C CA . PRO A 1 121 ? -2.804 100.844 14.256 1.00 18.91 100 PRO A CA 1
ATOM 757 C C . PRO A 1 121 ? -4.036 100.431 15.054 1.00 21.21 100 PRO A C 1
ATOM 758 O O . PRO A 1 121 ? -3.946 100.048 16.222 1.00 33.42 100 PRO A O 1
ATOM 762 N N . GLY A 1 122 ? -5.176 100.544 14.395 1.00 13.05 101 GLY A N 1
ATOM 763 C CA . GLY A 1 122 ? -6.468 100.237 14.927 1.00 13.78 101 GLY A CA 1
ATOM 764 C C . GLY A 1 122 ? -7.204 99.197 14.096 1.00 21.59 101 GLY A C 1
ATOM 765 O O . GLY A 1 122 ? -8.344 99.426 13.677 1.00 32.53 101 GLY A O 1
ATOM 766 N N . GLN A 1 123 ? -6.583 98.047 13.855 1.00 21.24 102 GLN A N 1
ATOM 767 C CA . GLN A 1 123 ? -7.260 96.963 13.155 1.00 14.88 102 GLN A CA 1
ATOM 768 C C . GLN A 1 123 ? -6.932 95.616 13.805 1.00 16.57 102 GLN A C 1
ATOM 769 O O . GLN A 1 123 ? -5.807 95.141 13.666 1.00 35.83 102 GLN A O 1
ATOM 775 N N . ALA A 1 124 ? -7.918 95.023 14.468 1.00 10.69 103 ALA A N 1
ATOM 776 C CA . ALA A 1 124 ? -7.781 93.637 14.911 1.00 19.91 103 ALA A CA 1
ATOM 777 C C . ALA A 1 124 ? -8.681 92.783 14.029 1.00 26.58 103 ALA A C 1
ATOM 778 O O . ALA A 1 124 ? -9.577 93.325 13.365 1.00 25.75 103 ALA A O 1
ATOM 780 N N . GLY A 1 125 ? -8.503 91.465 13.956 1.00 4.09 104 GLY A N 1
ATOM 781 C CA . GLY A 1 125 ? -9.399 90.736 13.078 1.00 3.91 104 GLY A CA 1
ATOM 782 C C . GLY A 1 125 ? -8.735 89.756 12.158 1.00 2.19 104 GLY A C 1
ATOM 783 O O . GLY A 1 125 ? -7.571 89.381 12.291 1.00 15.53 104 GLY A O 1
ATOM 784 N N . THR A 1 126 ? -9.494 89.302 11.163 1.00 5.22 105 THR A N 1
ATOM 785 C CA . THR A 1 126 ? -9.044 88.146 10.364 1.00 1.06 105 THR A CA 1
ATOM 786 C C . THR A 1 126 ? -8.674 88.625 8.984 1.00 4.90 105 THR A C 1
ATOM 787 O O . THR A 1 126 ? -9.518 89.210 8.305 1.00 3.62 105 THR A O 1
ATOM 791 N N . TYR A 1 127 ? -7.408 88.425 8.623 1.00 9.08 106 TYR A N 1
ATOM 792 C CA . TYR A 1 127 ? -6.958 88.881 7.308 1.00 7.87 106 TYR A CA 1
ATOM 793 C C . TYR A 1 127 ? -6.279 87.742 6.588 1.00 9.01 106 TYR A C 1
ATOM 794 O O . TYR A 1 127 ? -6.312 86.592 7.049 1.00 12.17 106 TYR A O 1
ATOM 803 N N . TRP A 1 128 ? -5.647 87.989 5.444 1.00 12.42 107 TRP A N 1
ATOM 804 C CA . TRP A 1 128 ? -4.816 86.868 4.941 1.00 7.01 107 TRP A CA 1
ATOM 805 C C . TRP A 1 128 ? -3.675 87.458 4.118 1.00 4.00 107 TRP A C 1
ATOM 806 O O . TRP A 1 128 ? -3.611 88.683 4.084 1.00 10.45 107 TRP A O 1
ATOM 817 N N . TYR A 1 129 ? -2.819 86.653 3.510 1.00 3.79 108 TYR A N 1
ATOM 818 C CA . TYR A 1 129 ? -1.775 87.296 2.687 1.00 18.15 108 TYR A CA 1
ATOM 819 C C . TYR A 1 129 ? -1.476 86.417 1.483 1.00 12.33 108 TYR A C 1
ATOM 820 O O . TYR A 1 129 ? -1.567 85.192 1.649 1.00 9.12 108 TYR A O 1
ATOM 829 N N . HIS A 1 130 ? -1.187 87.030 0.329 1.00 4.25 109 HIS A N 1
ATOM 830 C CA . HIS A 1 130 ? -1.051 86.182 -0.855 1.00 4.91 109 HIS A CA 1
ATOM 831 C C . HIS A 1 130 ? -0.237 86.896 -1.918 1.00 4.40 109 HIS A C 1
ATOM 832 O O . HIS A 1 130 ? -0.126 88.136 -1.885 1.00 6.72 109 HIS A O 1
ATOM 839 N N . SER A 1 131 ? 0.351 86.133 -2.838 1.00 1.14 110 SER A N 1
ATOM 840 C CA . SER A 1 131 ? 1.077 86.837 -3.912 1.00 4.67 110 SER A CA 1
ATOM 841 C C . SER A 1 131 ? 0.111 87.775 -4.631 1.00 9.88 110 SER A C 1
ATOM 842 O O . SER A 1 131 ? -1.096 87.540 -4.690 1.00 9.19 110 SER A O 1
ATOM 845 N N . HIS A 1 132 ? 0.654 88.887 -5.129 1.00 9.62 111 HIS A N 1
ATOM 846 C CA . HIS A 1 132 ? -0.173 89.799 -5.908 1.00 5.79 111 HIS A CA 1
ATOM 847 C C . HIS A 1 132 ? 0.586 90.130 -7.202 1.00 14.28 111 HIS A C 1
ATOM 848 O O . HIS A 1 132 ? 0.565 91.257 -7.659 1.00 11.59 111 HIS A O 1
ATOM 855 N N . LEU A 1 133 ? 1.231 89.095 -7.716 1.00 12.20 112 LEU A N 1
ATOM 856 C CA . LEU A 1 133 ? 1.852 89.114 -9.046 1.00 9.79 112 LEU A CA 1
ATOM 857 C C . LEU A 1 133 ? 1.239 88.029 -9.926 1.00 15.34 112 LEU A C 1
ATOM 858 O O . LEU A 1 133 ? 1.221 86.860 -9.545 1.00 13.28 112 LEU A O 1
ATOM 863 N N . SER A 1 134 ? 0.711 88.370 -11.090 1.00 15.08 113 SER A N 1
ATOM 864 C CA . SER A 1 134 ? -0.065 87.509 -11.975 1.00 12.36 113 SER A CA 1
ATOM 865 C C . SER A 1 134 ? -1.077 86.675 -11.196 1.00 6.13 113 SER A C 1
ATOM 866 O O . SER A 1 134 ? -1.730 87.109 -10.250 1.00 12.57 113 SER A O 1
ATOM 869 N N . THR A 1 135 ? -1.208 85.434 -11.641 1.00 10.95 114 THR A N 1
ATOM 870 C CA . THR A 1 135 ? -2.020 84.442 -10.957 1.00 19.15 114 THR A CA 1
ATOM 871 C C . THR A 1 135 ? -1.118 83.515 -10.158 1.00 20.87 114 THR A C 1
ATOM 872 O O . THR A 1 135 ? -1.390 82.319 -10.028 1.00 17.49 114 THR A O 1
ATOM 876 N N . GLN A 1 136 ? -0.027 84.077 -9.616 1.00 18.72 115 GLN A N 1
ATOM 877 C CA . GLN A 1 136 ? 0.902 83.171 -8.925 1.00 14.26 115 GLN A CA 1
ATOM 878 C C . GLN A 1 136 ? 0.346 82.708 -7.587 1.00 5.18 115 GLN A C 1
ATOM 879 O O . GLN A 1 136 ? 0.746 81.630 -7.099 1.00 15.82 115 GLN A O 1
ATOM 885 N N . TYR A 1 137 ? -0.592 83.403 -6.957 1.00 4.13 116 TYR A N 1
ATOM 886 C CA . TYR A 1 137 ? -1.161 82.868 -5.700 1.00 3.93 116 TYR A CA 1
ATOM 887 C C . TYR A 1 137 ? -1.966 81.595 -5.889 1.00 18.06 116 TYR A C 1
ATOM 888 O O . TYR A 1 137 ? -2.102 80.802 -4.943 1.00 12.20 116 TYR A O 1
ATOM 897 N N . CYS A 1 138 ? -2.473 81.350 -7.089 1.00 6.57 117 CYS A N 1
ATOM 898 C CA . CYS A 1 138 ? -3.181 80.140 -7.456 1.00 25.56 117 CYS A CA 1
ATOM 899 C C . CYS A 1 138 ? -2.234 78.945 -7.552 1.00 24.95 117 CYS A C 1
ATOM 900 O O . CYS A 1 138 ? -2.701 77.810 -7.422 1.00 18.21 117 CYS A O 1
ATOM 903 N N . ASP A 1 139 ? -0.938 79.164 -7.762 1.00 23.66 118 ASP A N 1
ATOM 904 C CA . ASP A 1 139 ? 0.058 78.108 -7.645 1.00 15.26 118 ASP A CA 1
ATOM 905 C C . ASP A 1 139 ? 0.442 77.873 -6.182 1.00 6.94 118 ASP A C 1
ATOM 906 O O . ASP A 1 139 ? 1.346 77.068 -5.959 1.00 11.12 118 ASP A O 1
ATOM 911 N N . GLY A 1 140 ? -0.157 78.540 -5.182 1.00 7.41 119 GLY A N 1
ATOM 912 C CA . GLY A 1 140 ? 0.119 78.246 -3.800 1.00 15.43 119 GLY A CA 1
ATOM 913 C C . GLY A 1 140 ? 0.346 79.348 -2.808 1.00 18.91 119 GLY A C 1
ATOM 914 O O . GLY A 1 140 ? 0.168 79.163 -1.596 1.00 20.50 119 GLY A O 1
ATOM 915 N N . LEU A 1 141 ? 0.771 80.537 -3.210 1.00 14.43 120 LEU A N 1
ATOM 916 C CA . LEU A 1 141 ? 1.209 81.534 -2.223 1.00 11.97 120 LEU A CA 1
ATOM 917 C C . LEU A 1 141 ? 0.116 82.256 -1.465 1.00 12.29 120 LEU A C 1
ATOM 918 O O . LEU A 1 141 ? -0.334 83.373 -1.747 1.00 10.75 120 LEU A O 1
ATOM 923 N N . ARG A 1 142 ? -0.376 81.608 -0.402 1.00 3.94 121 ARG A N 1
ATOM 924 C CA . ARG A 1 142 ? -1.543 82.138 0.295 1.00 7.93 121 ARG A CA 1
ATOM 925 C C . ARG A 1 142 ? -1.681 81.496 1.675 1.00 13.50 121 ARG A C 1
ATOM 926 O O . ARG A 1 142 ? -1.388 80.301 1.791 1.00 9.81 121 ARG A O 1
ATOM 934 N N . GLY A 1 143 ? -2.096 82.325 2.623 1.00 4.64 122 GLY A N 1
ATOM 935 C CA . GLY A 1 143 ? -2.411 81.905 3.981 1.00 16.07 122 GLY A CA 1
ATOM 936 C C . GLY A 1 143 ? -3.016 82.968 4.865 1.00 9.60 122 GLY A C 1
ATOM 937 O O . GLY A 1 143 ? -3.242 84.095 4.425 1.00 10.72 122 GLY A O 1
ATOM 938 N N . ALA A 1 144 ? -3.332 82.645 6.123 1.00 9.49 123 ALA A N 1
ATOM 939 C CA . ALA A 1 144 ? -4.021 83.419 7.111 1.00 2.52 123 ALA A CA 1
ATOM 940 C C . ALA A 1 144 ? -3.071 84.362 7.882 1.00 0.12 123 ALA A C 1
ATOM 941 O O . ALA A 1 144 ? -1.912 83.999 7.996 1.00 7.03 123 ALA A O 1
ATOM 943 N N . PHE A 1 145 ? -3.647 85.476 8.296 1.00 4.17 124 PHE A N 1
ATOM 944 C CA . PHE A 1 145 ? -3.054 86.548 9.085 1.00 12.04 124 PHE A CA 1
ATOM 945 C C . PHE A 1 145 ? -4.077 87.022 10.112 1.00 15.90 124 PHE A C 1
ATOM 946 O O . PHE A 1 145 ? -5.079 87.655 9.790 1.00 8.87 124 PHE A O 1
ATOM 954 N N . VAL A 1 146 ? -3.862 86.734 11.385 1.00 14.51 125 VAL A N 1
ATOM 955 C CA . VAL A 1 146 ? -4.851 87.197 12.370 1.00 8.13 125 VAL A CA 1
ATOM 956 C C . VAL A 1 146 ? -4.211 88.236 13.274 1.00 9.64 125 VAL A C 1
ATOM 957 O O . VAL A 1 146 ? -3.058 88.041 13.645 1.00 9.75 125 VAL A O 1
ATOM 961 N N . VAL A 1 147 ? -4.951 89.274 13.589 1.00 12.17 126 VAL A N 1
ATOM 962 C CA . VAL A 1 147 ? -4.487 90.342 14.465 1.00 10.06 126 VAL A CA 1
ATOM 963 C C . VAL A 1 147 ? -5.435 90.337 15.661 1.00 8.46 126 VAL A C 1
ATOM 964 O O . VAL A 1 147 ? -6.621 90.612 15.505 1.00 16.43 126 VAL A O 1
ATOM 968 N N . TYR A 1 148 ? -4.882 89.970 16.796 1.00 10.22 127 TYR A N 1
ATOM 969 C CA . TYR A 1 148 ? -5.744 89.832 17.961 1.00 7.44 127 TYR A CA 1
ATOM 970 C C . TYR A 1 148 ? -5.944 91.177 18.636 1.00 7.70 127 TYR A C 1
ATOM 971 O O . TYR A 1 148 ? -5.084 92.058 18.490 1.00 6.73 127 TYR A O 1
ATOM 980 N N . ASP A 1 149 ? -7.056 91.263 19.350 1.00 11.32 128 ASP A N 1
ATOM 981 C CA . ASP A 1 149 ? -7.451 92.388 20.178 1.00 17.88 128 ASP A CA 1
ATOM 982 C C . ASP A 1 149 ? -7.628 91.959 21.637 1.00 14.15 128 ASP A C 1
ATOM 983 O O . ASP A 1 149 ? -8.630 91.331 21.995 1.00 18.98 128 ASP A O 1
ATOM 988 N N . PRO A 1 150 ? -6.624 92.329 22.425 1.00 16.16 129 PRO A N 1
ATOM 989 C CA . PRO A 1 150 ? -6.574 92.084 23.851 1.00 14.33 129 PRO A CA 1
ATOM 990 C C . PRO A 1 150 ? -7.839 92.554 24.576 1.00 11.73 129 PRO A C 1
ATOM 991 O O . PRO A 1 150 ? -8.183 91.995 25.620 1.00 20.74 129 PRO A O 1
ATOM 995 N N . ASN A 1 151 ? -8.487 93.552 24.028 1.00 7.08 130 ASN A N 1
ATOM 996 C CA . ASN A 1 151 ? -9.591 94.361 24.470 1.00 19.62 130 ASN A CA 1
ATOM 997 C C . ASN A 1 151 ? -10.853 94.177 23.604 1.00 21.87 130 ASN A C 1
ATOM 998 O O . ASN A 1 151 ? -11.727 95.050 23.691 1.00 12.95 130 ASN A O 1
ATOM 1003 N N . ASP A 1 152 ? -10.890 93.116 22.820 1.00 13.08 131 ASP A N 1
ATOM 1004 C CA . ASP A 1 152 ? -11.883 92.770 21.809 1.00 8.04 131 ASP A CA 1
ATOM 1005 C C . ASP A 1 152 ? -13.254 92.704 22.471 1.00 10.24 131 ASP A C 1
ATOM 1006 O O . ASP A 1 152 ? -13.366 92.042 23.507 1.00 15.07 131 ASP A O 1
ATOM 1011 N N . PRO A 1 153 ? -14.287 93.341 21.933 1.00 16.84 132 PRO A N 1
ATOM 1012 C CA . PRO A 1 153 ? -15.580 93.368 22.628 1.00 18.33 132 PRO A CA 1
ATOM 1013 C C . PRO A 1 153 ? -16.296 92.025 22.628 1.00 30.01 132 PRO A C 1
ATOM 1014 O O . PRO A 1 153 ? -17.283 91.843 23.356 1.00 18.23 132 PRO A O 1
ATOM 1018 N N . HIS A 1 154 ? -15.818 91.083 21.817 1.00 24.36 133 HIS A N 1
ATOM 1019 C CA . HIS A 1 154 ? -16.510 89.815 21.662 1.00 18.87 133 HIS A CA 1
ATOM 1020 C C . HIS A 1 154 ? -15.947 88.689 22.525 1.00 27.05 133 HIS A C 1
ATOM 1021 O O . HIS A 1 154 ? -16.509 87.587 22.473 1.00 21.86 133 HIS A O 1
ATOM 1028 N N . LEU A 1 155 ? -14.896 89.009 23.259 1.00 25.40 134 LEU A N 1
ATOM 1029 C CA . LEU A 1 155 ? -14.196 88.082 24.123 1.00 5.20 134 LEU A CA 1
ATOM 1030 C C . LEU A 1 155 ? -15.182 87.197 24.886 1.00 2.97 134 LEU A C 1
ATOM 1031 O O . LEU A 1 155 ? -14.989 85.976 24.890 1.00 24.56 134 LEU A O 1
ATOM 1036 N N . SER A 1 156 ? -16.163 87.815 25.538 1.00 22.79 135 SER A N 1
ATOM 1037 C CA . SER A 1 156 ? -17.093 87.066 26.389 1.00 19.35 135 SER A CA 1
ATOM 1038 C C . 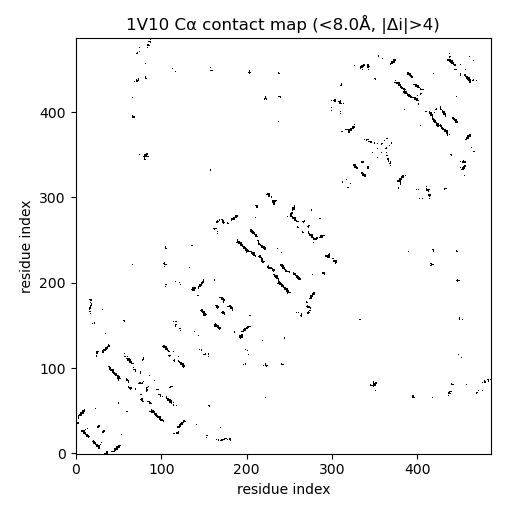SER A 1 156 ? -17.892 86.065 25.583 1.00 15.78 135 SER A C 1
ATOM 1039 O O . SER A 1 156 ? -18.513 85.144 26.137 1.00 34.50 135 SER A O 1
ATOM 1042 N N . LEU A 1 157 ? -17.922 86.165 24.253 1.00 14.90 136 LEU A N 1
ATOM 1043 C CA . LEU A 1 157 ? -18.750 85.173 23.561 1.00 17.09 136 LEU A CA 1
ATOM 1044 C C . LEU A 1 157 ? -18.035 83.866 23.225 1.00 12.52 136 LEU A C 1
ATOM 1045 O O . LEU A 1 157 ? -18.725 83.055 22.575 1.00 7.74 136 LEU A O 1
ATOM 1050 N N . TYR A 1 158 ? -16.786 83.621 23.604 1.00 16.68 137 TYR A N 1
ATOM 1051 C CA . TYR A 1 158 ? -16.074 82.383 23.291 1.00 6.84 137 TYR A CA 1
ATOM 1052 C C . TYR A 1 158 ? -14.948 82.056 24.267 1.00 16.14 137 TYR A C 1
ATOM 1053 O O . TYR A 1 158 ? -14.349 82.963 24.840 1.00 29.04 137 TYR A O 1
ATOM 1062 N N . ASP A 1 159 ? -14.665 80.771 24.459 1.00 14.52 138 ASP A N 1
ATOM 1063 C CA . ASP A 1 159 ? -13.612 80.236 25.312 1.00 6.88 138 ASP A CA 1
ATOM 1064 C C . ASP A 1 159 ? -12.337 79.914 24.529 1.00 7.89 138 ASP A C 1
ATOM 1065 O O . ASP A 1 159 ? -11.296 79.680 25.171 1.00 18.87 138 ASP A O 1
ATOM 1070 N N . VAL A 1 160 ? -12.371 79.829 23.215 1.00 7.93 139 VAL A N 1
ATOM 1071 C CA . VAL A 1 160 ? -11.243 79.416 22.399 1.00 17.46 139 VAL A CA 1
ATOM 1072 C C . VAL A 1 160 ? -11.181 80.167 21.058 1.00 15.86 139 VAL A C 1
ATOM 1073 O O . VAL A 1 160 ? -12.173 80.318 20.350 1.00 29.34 139 VAL A O 1
ATOM 1077 N N . ASP A 1 161 ? -9.964 80.597 20.797 1.00 7.06 140 ASP A N 1
ATOM 1078 C CA . ASP A 1 161 ? -9.478 81.398 19.692 1.00 4.98 140 ASP A CA 1
ATOM 1079 C C . ASP A 1 161 ? -7.949 81.260 19.618 1.00 8.24 140 ASP A C 1
ATOM 1080 O O . ASP A 1 161 ? -7.289 81.926 20.414 1.00 12.86 140 ASP A O 1
ATOM 1085 N N . ASP A 1 162 ? -7.435 80.442 18.707 1.00 10.91 141 ASP A N 1
ATOM 1086 C CA . ASP A 1 162 ? -5.994 80.252 18.596 1.00 10.23 141 ASP A CA 1
ATOM 1087 C C . ASP A 1 162 ? -5.657 79.720 17.205 1.00 19.03 141 ASP A C 1
ATOM 1088 O O . ASP A 1 162 ? -6.471 79.761 16.275 1.00 7.88 141 ASP A O 1
ATOM 1093 N N . ALA A 1 163 ? -4.437 79.236 17.031 1.00 13.95 142 ALA A N 1
ATOM 1094 C CA . ALA A 1 163 ? -4.070 78.787 15.679 1.00 19.63 142 ALA A CA 1
ATOM 1095 C C . ALA A 1 163 ? -4.972 77.674 15.169 1.00 14.93 142 ALA A C 1
ATOM 1096 O O . ALA A 1 163 ? -5.169 77.485 13.968 1.00 23.93 142 ALA A O 1
ATOM 1098 N N . SER A 1 164 ? -5.542 76.914 16.089 1.00 10.69 143 SER A N 1
ATOM 1099 C CA . SER A 1 164 ? -6.393 75.791 15.748 1.00 13.18 143 SER A CA 1
ATOM 1100 C C . SER A 1 164 ? -7.796 76.227 15.360 1.00 7.05 143 SER A C 1
ATOM 1101 O O . SER A 1 164 ? -8.545 75.431 14.793 1.00 21.23 143 SER A O 1
ATOM 1104 N N . THR A 1 165 ? -8.195 77.459 15.662 1.00 10.68 144 THR A N 1
ATOM 1105 C CA . THR A 1 165 ? -9.535 77.863 15.231 1.00 9.38 144 THR A CA 1
ATOM 1106 C C . THR A 1 165 ? -9.488 78.656 13.937 1.00 10.54 144 THR A C 1
ATOM 1107 O O . THR A 1 165 ? -10.437 79.360 13.584 1.00 8.92 144 THR A O 1
ATOM 1111 N N . VAL A 1 166 ? -8.387 78.590 13.189 1.00 7.59 145 VAL A N 1
ATOM 1112 C CA . VAL A 1 166 ? -8.379 79.331 11.923 1.00 1.41 145 VAL A CA 1
ATOM 1113 C C . VAL A 1 166 ? -8.657 78.304 10.823 1.00 9.41 145 VAL A C 1
ATOM 1114 O O . VAL A 1 166 ? -7.987 77.249 10.872 1.00 9.71 145 VAL A O 1
ATOM 1118 N N . ILE A 1 167 ? -9.589 78.583 9.923 1.00 8.24 146 ILE A N 1
ATOM 1119 C CA . ILE A 1 167 ? -10.054 77.671 8.898 1.00 16.44 146 ILE A CA 1
ATOM 1120 C C . ILE A 1 167 ? -9.945 78.250 7.490 1.00 29.31 146 ILE A C 1
ATOM 1121 O O . ILE A 1 167 ? -10.679 79.143 7.055 1.00 12.32 146 ILE A O 1
ATOM 1126 N N . THR A 1 168 ? -8.962 77.679 6.782 1.00 17.08 147 THR A N 1
ATOM 1127 C CA . THR A 1 168 ? -8.722 78.175 5.426 1.00 14.56 147 THR A CA 1
ATOM 1128 C C . THR A 1 168 ? -9.417 77.246 4.420 1.00 0.91 147 THR A C 1
ATOM 1129 O O . THR A 1 168 ? -9.337 76.053 4.632 1.00 3.46 147 THR A O 1
ATOM 1133 N N . ILE A 1 169 ? -10.055 77.847 3.435 1.00 2.97 148 ILE A N 1
ATOM 1134 C CA . ILE A 1 169 ? -10.598 77.304 2.200 1.00 0.82 148 ILE A CA 1
ATOM 1135 C C . ILE A 1 169 ? -9.794 77.882 1.024 1.00 13.45 148 ILE A C 1
ATOM 1136 O O . ILE A 1 169 ? -9.521 79.085 1.035 1.00 11.26 148 ILE A O 1
ATOM 1141 N N . ALA A 1 170 ? -9.463 77.004 0.102 1.00 12.06 149 ALA A N 1
ATOM 1142 C CA . ALA A 1 170 ? -8.739 77.238 -1.124 1.00 10.60 149 ALA A CA 1
ATOM 1143 C C . ALA A 1 170 ? -9.159 76.282 -2.252 1.00 12.50 149 ALA A C 1
ATOM 1144 O O . ALA A 1 170 ? -9.438 75.119 -1.962 1.00 11.41 149 ALA A O 1
ATOM 1146 N N . ASP A 1 171 ? -9.138 76.844 -3.455 1.00 7.50 150 ASP A N 1
ATOM 1147 C CA . ASP A 1 171 ? -9.320 76.108 -4.696 1.00 12.31 150 ASP A CA 1
ATOM 1148 C C . ASP A 1 171 ? -7.960 75.684 -5.245 1.00 16.72 150 ASP A C 1
ATOM 1149 O O . ASP A 1 171 ? -7.048 76.468 -5.493 1.00 16.67 150 ASP A O 1
ATOM 1154 N N . TRP A 1 172 ? -7.828 74.377 -5.438 1.00 11.27 151 TRP A N 1
ATOM 1155 C CA . TRP A 1 172 ? -6.530 73.855 -5.825 1.00 13.28 151 TRP A CA 1
ATOM 1156 C C . TRP A 1 172 ? -6.509 73.403 -7.273 1.00 7.94 151 TRP A C 1
ATOM 1157 O O . TRP A 1 172 ? -7.504 72.835 -7.728 1.00 9.04 151 TRP A O 1
ATOM 1168 N N . TYR A 1 173 ? -5.413 73.665 -7.966 1.00 14.44 152 TYR A N 1
ATOM 1169 C CA . TYR A 1 173 ? -5.284 73.334 -9.381 1.00 23.95 152 TYR A CA 1
ATOM 1170 C C . TYR A 1 173 ? -4.206 72.285 -9.602 1.00 28.89 152 TYR A C 1
ATOM 1171 O O . TYR A 1 173 ? -3.092 72.387 -9.081 1.00 19.35 152 TYR A O 1
ATOM 1180 N N . HIS A 1 174 ? -4.534 71.254 -10.370 1.00 24.01 153 HIS A N 1
ATOM 1181 C CA . HIS A 1 174 ? -3.614 70.163 -10.670 1.00 8.36 153 HIS A CA 1
ATOM 1182 C C . HIS A 1 174 ? -2.525 70.573 -11.662 1.00 6.11 153 HIS A C 1
ATOM 1183 O O . HIS A 1 174 ? -1.410 70.063 -11.622 1.00 18.72 153 HIS A O 1
ATOM 1190 N N . SER A 1 175 ? -2.828 71.480 -12.577 1.00 7.43 154 SER A N 1
ATOM 1191 C CA . SER A 1 175 ? -1.972 72.082 -13.568 1.00 16.33 154 SER A CA 1
ATOM 1192 C C . SER A 1 175 ? -1.466 73.465 -13.147 1.00 16.71 154 SER A C 1
ATOM 1193 O O . SER A 1 175 ? -2.258 74.165 -12.500 1.00 9.81 154 SER A O 1
ATOM 1196 N N . LEU A 1 176 ? -0.249 73.825 -13.520 1.00 18.59 155 LEU A N 1
ATOM 1197 C CA . LEU A 1 176 ? 0.286 75.146 -13.238 1.00 12.99 155 LEU A CA 1
ATOM 1198 C C . LEU A 1 176 ? -0.566 76.197 -13.982 1.00 15.29 155 LEU A C 1
ATOM 1199 O O . LEU A 1 176 ? -0.907 75.973 -15.141 1.00 37.24 155 LEU A O 1
ATOM 1204 N N . SER A 1 177 ? -0.853 77.272 -13.284 1.00 10.05 156 SER A N 1
ATOM 1205 C CA . SER A 1 177 ? -1.492 78.496 -13.708 1.00 7.96 156 SER A CA 1
ATOM 1206 C C . SER A 1 177 ? -1.166 78.955 -15.134 1.00 18.73 156 SER A C 1
ATOM 1207 O O . SER A 1 177 ? -2.050 79.473 -15.824 1.00 9.21 156 SER A O 1
ATOM 1210 N N . THR A 1 178 ? 0.082 78.750 -15.459 1.00 18.99 157 THR A N 1
ATOM 1211 C CA . THR A 1 178 ? 0.943 79.109 -16.556 1.00 21.24 157 THR A CA 1
ATOM 1212 C C . THR A 1 178 ? 0.387 78.761 -17.925 1.00 24.25 157 THR A C 1
ATOM 1213 O O . THR A 1 178 ? -0.367 77.807 -18.094 1.00 50.35 157 THR A O 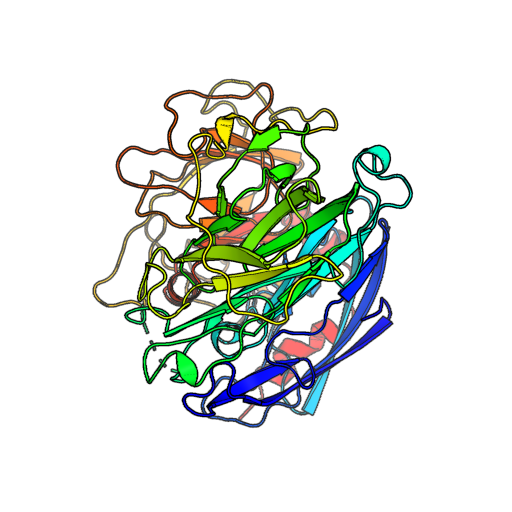1
ATOM 1217 N N . LYS A 1 186 ? -6.172 81.639 -18.231 1.00 39.34 165 LYS A N 1
ATOM 1218 C CA . LYS A 1 186 ? -7.458 81.749 -18.900 1.00 48.48 165 LYS A CA 1
ATOM 1219 C C . LYS A 1 186 ? -8.564 82.097 -17.902 1.00 53.37 165 LYS A C 1
ATOM 1220 O O . LYS A 1 186 ? -8.471 83.071 -17.159 1.00 55.31 165 LYS A O 1
ATOM 1226 N N . ALA A 1 187 ? -9.596 81.271 -17.941 1.00 49.27 166 ALA A N 1
ATOM 1227 C CA . ALA A 1 187 ? -10.684 81.260 -16.970 1.00 45.60 166 ALA A CA 1
ATOM 1228 C C . ALA A 1 187 ? -10.931 79.767 -16.655 1.00 45.13 166 ALA A C 1
ATOM 1229 O O . ALA A 1 187 ? -12.066 79.364 -16.903 1.00 31.88 166 ALA A O 1
ATOM 1231 N N . PRO A 1 188 ? -9.883 79.138 -16.162 1.00 36.92 167 PRO A N 1
ATOM 1232 C CA . PRO A 1 188 ? -9.693 77.681 -16.156 1.00 35.19 167 PRO A CA 1
ATOM 1233 C C . PRO A 1 188 ? -11.026 77.031 -15.814 1.00 35.30 167 PRO A C 1
ATOM 1234 O O . PRO A 1 188 ? -11.696 77.657 -14.984 1.00 64.01 167 PRO A O 1
ATOM 1238 N N . PRO A 1 189 ? -11.385 75.922 -16.429 1.00 34.93 168 PRO A N 1
ATOM 1239 C CA . PRO A 1 189 ? -12.736 75.351 -16.410 1.00 33.24 168 PRO A CA 1
ATOM 1240 C C . PRO A 1 189 ? -13.343 75.413 -15.006 1.00 39.16 168 PRO A C 1
ATOM 1241 O O . PRO A 1 189 ? -14.503 75.763 -14.822 1.00 34.19 168 PRO A O 1
ATOM 1245 N N . ALA A 1 190 ? -12.463 75.093 -14.062 1.00 40.42 169 ALA A N 1
ATOM 1246 C CA . ALA A 1 190 ? -12.739 75.197 -12.647 1.00 31.12 169 ALA A CA 1
ATOM 1247 C C . ALA A 1 190 ? -11.616 74.599 -11.812 1.00 23.43 169 ALA A C 1
ATOM 1248 O O . ALA A 1 190 ? -10.757 73.874 -12.305 1.00 22.10 169 ALA A O 1
ATOM 1250 N N . PRO A 1 191 ? -11.619 74.926 -10.527 1.00 15.80 170 PRO A N 1
ATOM 1251 C CA . PRO A 1 191 ? -10.654 74.276 -9.624 1.00 15.01 170 PRO A CA 1
ATOM 1252 C C . PRO A 1 191 ? -10.774 72.753 -9.656 1.00 12.90 170 PRO A C 1
ATOM 1253 O O . PRO A 1 191 ? -11.780 72.253 -10.161 1.00 20.26 170 PRO A O 1
ATOM 1257 N N . ASP A 1 192 ? -9.771 72.049 -9.128 1.00 9.58 171 ASP A N 1
ATOM 1258 C CA . ASP A 1 192 ? -9.798 70.580 -9.130 1.00 14.23 171 ASP A CA 1
ATOM 1259 C C . ASP A 1 192 ? -10.196 69.984 -7.785 1.00 7.89 171 ASP A C 1
ATOM 1260 O O . ASP A 1 192 ? -10.897 68.976 -7.722 1.00 8.69 171 ASP A O 1
ATOM 1265 N N . THR A 1 193 ? -9.775 70.612 -6.684 1.00 14.61 172 THR A N 1
ATOM 1266 C CA . THR A 1 193 ? -10.055 70.112 -5.338 1.00 14.08 172 THR A CA 1
ATOM 1267 C C . THR A 1 193 ? -10.166 71.259 -4.328 1.00 6.77 172 THR A C 1
ATOM 1268 O O . THR A 1 193 ? -9.336 72.172 -4.349 1.00 21.38 172 THR A O 1
ATOM 1272 N N . THR A 1 194 ? -11.189 71.180 -3.500 1.00 5.73 173 THR A N 1
ATOM 1273 C CA . THR A 1 194 ? -11.381 72.107 -2.398 1.00 15.17 173 THR A CA 1
ATOM 1274 C C . THR A 1 194 ? -10.629 71.565 -1.192 1.00 13.85 173 THR A C 1
ATOM 1275 O O . THR A 1 194 ? -11.008 70.473 -0.762 1.00 9.75 173 THR A O 1
ATOM 1279 N N . LEU A 1 195 ? -9.654 72.324 -0.736 1.00 9.85 174 LEU A N 1
ATOM 1280 C CA . LEU A 1 195 ? -8.839 71.986 0.411 1.00 7.55 174 LEU A CA 1
ATOM 1281 C C . LEU A 1 195 ? -9.278 72.810 1.620 1.00 8.53 174 LEU A C 1
ATOM 1282 O O . LEU A 1 195 ? -9.370 74.034 1.454 1.00 7.43 174 LEU A O 1
ATOM 1287 N N . ILE A 1 196 ? -9.514 72.169 2.745 1.00 10.62 175 ILE A N 1
ATOM 1288 C CA . ILE A 1 196 ? -9.814 72.900 3.984 1.00 6.36 175 ILE A CA 1
ATOM 1289 C C . ILE A 1 196 ? -8.577 72.714 4.861 1.00 2.72 175 ILE A C 1
ATOM 1290 O O . ILE A 1 196 ? -8.186 71.546 5.027 1.00 12.18 175 ILE A O 1
ATOM 1295 N N . ASN A 1 197 ? -7.985 73.782 5.348 1.00 7.90 176 ASN A N 1
ATOM 1296 C CA . ASN A 1 197 ? -6.716 73.681 6.041 1.00 10.18 176 ASN A CA 1
ATOM 1297 C C . ASN A 1 197 ? -5.726 72.831 5.238 1.00 10.31 176 ASN A C 1
ATOM 1298 O O . ASN A 1 197 ? -5.018 72.035 5.844 1.00 11.81 176 ASN A O 1
ATOM 1303 N N . GLY A 1 198 ? -5.747 73.021 3.926 1.00 13.63 177 GLY A N 1
ATOM 1304 C CA . GLY A 1 198 ? -4.843 72.427 2.952 1.00 11.38 177 GLY A CA 1
ATOM 1305 C C . GLY A 1 198 ? -5.173 70.976 2.692 1.00 19.52 177 GLY A C 1
ATOM 1306 O O . GLY A 1 198 ? -4.503 70.304 1.904 1.00 41.25 177 GLY A O 1
ATOM 1307 N N . LEU A 1 199 ? -6.207 70.474 3.361 1.00 12.41 178 LEU A N 1
ATOM 1308 C CA . LEU A 1 199 ? -6.546 69.068 3.164 1.00 17.78 178 LEU A CA 1
ATOM 1309 C C . LEU A 1 199 ? -7.979 68.923 2.504 1.00 10.75 178 LEU A C 1
ATOM 1310 O O . LEU A 1 199 ? -8.829 69.821 2.613 1.00 13.85 178 LEU A O 1
ATOM 1315 N N . GLY A 1 200 ? -8.226 67.768 1.809 1.00 13.12 179 GLY A N 1
ATOM 1316 C CA . GLY A 1 200 ? -9.527 67.460 1.091 1.00 8.63 179 GLY A CA 1
ATOM 1317 C C . GLY A 1 200 ? -9.346 66.340 0.005 1.00 12.11 179 GLY A C 1
ATOM 1318 O O . GLY A 1 200 ? -8.221 65.906 -0.292 1.00 23.60 179 GLY A O 1
ATOM 1319 N N . ARG A 1 201 ? -10.489 65.904 -0.549 1.00 22.00 180 ARG A N 1
ATOM 1320 C CA . ARG A 1 201 ? -10.589 64.823 -1.572 1.00 12.08 180 ARG A CA 1
ATOM 1321 C C . ARG A 1 201 ? -10.949 65.379 -2.959 1.00 16.14 180 ARG A C 1
ATOM 1322 O O . ARG A 1 201 ? -11.422 66.523 -3.077 1.00 22.10 180 ARG A O 1
ATOM 1330 N N . ASN A 1 202 ? -10.699 64.520 -3.951 1.00 18.83 181 ASN A N 1
ATOM 1331 C CA . ASN A 1 202 ? -11.006 64.785 -5.375 1.00 30.93 181 ASN A CA 1
ATOM 1332 C C . ASN A 1 202 ? -11.553 63.526 -6.029 1.00 32.85 181 ASN A C 1
ATOM 1333 O O . ASN A 1 202 ? -11.643 62.463 -5.400 1.00 31.50 181 ASN A O 1
ATOM 1338 N N . SER A 1 203 ? -11.940 63.588 -7.309 1.00 41.85 182 SER A N 1
ATOM 1339 C CA . SER A 1 203 ? -12.451 62.339 -7.867 1.00 43.39 182 SER A CA 1
ATOM 1340 C C . SER A 1 203 ? -11.482 61.623 -8.786 1.00 46.79 182 SER A C 1
ATOM 1341 O O . SER A 1 203 ? -11.887 60.830 -9.637 1.00 44.12 182 SER A O 1
ATOM 1344 N N . ALA A 1 204 ? -10.173 61.824 -8.611 1.00 53.05 183 ALA A N 1
ATOM 1345 C CA . ALA A 1 204 ? -9.294 60.852 -9.278 1.00 58.14 183 ALA A CA 1
ATOM 1346 C C . ALA A 1 204 ? -9.634 59.501 -8.631 1.00 56.57 183 ALA A C 1
ATOM 1347 O O . ALA A 1 204 ? -9.715 58.477 -9.294 1.00 86.72 183 ALA A O 1
ATOM 1349 N N . ASN A 1 205 ? -9.827 59.607 -7.333 1.00 44.23 184 ASN A N 1
ATOM 1350 C CA . ASN A 1 205 ? -10.470 58.740 -6.380 1.00 20.93 184 ASN A CA 1
ATOM 1351 C C . ASN A 1 205 ? -10.443 59.440 -5.014 1.00 33.49 184 ASN A C 1
ATOM 1352 O O . ASN A 1 205 ? -9.366 59.610 -4.443 1.00 51.69 184 ASN A O 1
ATOM 1357 N N . PRO A 1 206 ? -11.614 59.861 -4.549 1.00 22.79 185 PRO A N 1
ATOM 1358 C CA . PRO A 1 206 ? -11.717 60.558 -3.262 1.00 18.77 185 PRO A CA 1
ATOM 1359 C C . PRO A 1 206 ? -10.960 59.840 -2.156 1.00 14.37 185 PRO A C 1
ATOM 1360 O O . PRO A 1 206 ? -10.444 60.472 -1.233 1.00 18.75 185 PRO A O 1
ATOM 1364 N N . SER A 1 207 ? -10.884 58.506 -2.198 1.00 21.19 186 SER A N 1
ATOM 1365 C CA . SER A 1 207 ? -10.251 57.826 -1.062 1.00 19.68 186 SER A CA 1
ATOM 1366 C C . SER A 1 207 ? -8.756 58.091 -0.969 1.00 15.13 186 SER A C 1
ATOM 1367 O O . SER A 1 207 ? -8.109 57.708 0.017 1.00 24.75 186 SER A O 1
ATOM 1370 N N . ALA A 1 208 ? -8.178 58.742 -1.963 1.00 18.06 187 ALA A N 1
ATOM 1371 C CA . ALA A 1 208 ? -6.750 59.020 -2.008 1.00 16.95 187 ALA A CA 1
ATOM 1372 C C . ALA A 1 208 ? -6.411 60.175 -1.074 1.00 21.90 187 ALA A C 1
ATOM 1373 O O . ALA A 1 208 ? -5.247 60.341 -0.735 1.00 19.89 187 ALA A O 1
ATOM 1375 N N . GLY A 1 209 ? -7.434 60.923 -0.670 1.00 25.35 188 GLY A N 1
ATOM 1376 C CA . GLY A 1 209 ? -7.306 62.151 0.060 1.00 24.60 188 GLY A CA 1
ATOM 1377 C C . GLY A 1 209 ? -7.534 62.184 1.538 1.00 24.68 188 GLY A C 1
ATOM 1378 O O . GLY A 1 209 ? -8.460 61.580 2.084 1.00 27.51 188 GLY A O 1
ATOM 1379 N N . GLN A 1 210 ? -6.698 62.932 2.288 1.00 8.14 189 GLN A N 1
ATOM 1380 C CA . GLN A 1 210 ? -7.013 63.017 3.707 1.00 10.38 189 GLN A CA 1
ATOM 1381 C C . GLN A 1 210 ? -8.119 64.047 3.928 1.00 7.00 189 GLN A C 1
ATOM 1382 O O . GLN A 1 210 ? -8.324 64.979 3.147 1.00 15.40 189 GLN A O 1
ATOM 1388 N N . LEU A 1 211 ? -8.849 63.846 5.028 1.00 9.54 190 LEU A N 1
ATOM 1389 C CA . LEU A 1 211 ? -9.769 64.896 5.455 1.00 10.64 190 LEU A CA 1
ATOM 1390 C C . LEU A 1 211 ? -9.133 65.676 6.614 1.00 9.07 190 LEU A C 1
ATOM 1391 O O . LEU A 1 211 ? -8.481 65.064 7.467 1.00 18.28 190 LEU A O 1
ATOM 1396 N N . ALA A 1 212 ? -9.322 66.976 6.604 1.00 10.65 191 ALA A N 1
ATOM 1397 C CA . ALA A 1 212 ? -8.886 67.878 7.676 1.00 11.81 191 ALA A CA 1
ATOM 1398 C C . ALA A 1 212 ? -9.833 67.637 8.858 1.00 7.79 191 ALA A C 1
ATOM 1399 O O . ALA A 1 212 ? -11.027 67.459 8.645 1.00 15.96 191 ALA A O 1
ATOM 1401 N N . VAL A 1 213 ? -9.294 67.600 10.062 1.00 9.36 192 VAL A N 1
ATOM 1402 C CA . VAL A 1 213 ? -10.002 67.399 11.315 1.00 11.99 192 VAL A CA 1
ATOM 1403 C C . VAL A 1 213 ? -9.834 68.662 12.155 1.00 18.28 192 VAL A C 1
ATOM 1404 O O . VAL A 1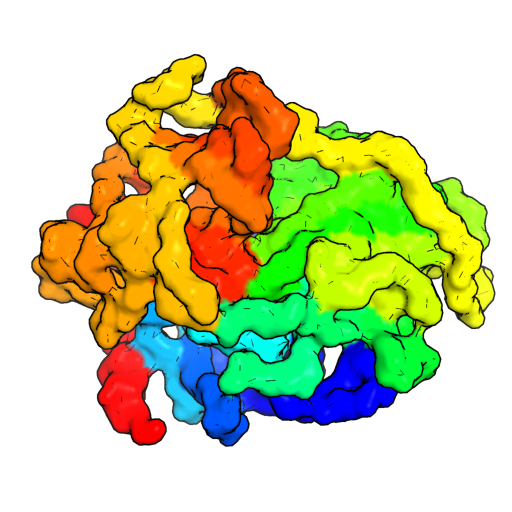 213 ? -8.703 69.036 12.445 1.00 12.32 192 VAL A O 1
ATOM 1408 N N . VAL A 1 214 ? -10.948 69.301 12.479 1.00 22.03 193 VAL A N 1
ATOM 1409 C CA . VAL A 1 214 ? -10.962 70.420 13.416 1.00 15.55 193 VAL A CA 1
ATOM 1410 C C . VAL A 1 214 ? -11.486 69.848 14.733 1.00 18.26 193 VAL A C 1
ATOM 1411 O O . VAL A 1 214 ? -12.582 69.294 14.766 1.00 16.08 193 VAL A O 1
ATOM 1415 N N . SER A 1 215 ? -10.685 69.946 15.794 1.00 30.38 194 SER A N 1
ATOM 1416 C CA . SER A 1 215 ? -11.044 69.238 17.023 1.00 18.93 194 SER A CA 1
ATOM 1417 C C . SER A 1 215 ? -11.712 70.151 18.041 1.00 17.21 194 SER A C 1
ATOM 1418 O O . SER A 1 215 ? -11.215 71.255 18.277 1.00 13.52 194 SER A O 1
ATOM 1421 N N . VAL A 1 216 ? -12.802 69.699 18.656 1.00 12.15 195 VAL A N 1
ATOM 1422 C CA . VAL A 1 216 ? -13.457 70.455 19.713 1.00 11.77 195 VAL A CA 1
ATOM 1423 C C . VAL A 1 216 ? -13.730 69.609 20.958 1.00 11.26 195 VAL A C 1
ATOM 1424 O O . VAL A 1 216 ? -13.566 68.388 20.992 1.00 17.04 195 VAL A O 1
ATOM 1428 N N . GLN A 1 217 ? -14.173 70.299 21.994 1.00 7.86 196 GLN A N 1
ATOM 1429 C CA . GLN A 1 217 ? -14.559 69.716 23.267 1.00 11.69 196 GLN A CA 1
ATOM 1430 C C . GLN A 1 217 ? -15.930 70.208 23.700 1.00 4.38 196 GLN A C 1
ATOM 1431 O O . GLN A 1 217 ? -16.242 71.388 23.528 1.00 12.48 196 GLN A O 1
ATOM 1437 N N . SER A 1 218 ? -16.710 69.290 24.272 1.00 11.65 197 SER A N 1
ATOM 1438 C CA . SER A 1 218 ? -18.069 69.543 24.709 1.00 17.62 197 SER A CA 1
ATOM 1439 C C . SER A 1 218 ? -18.183 70.687 25.714 1.00 22.84 197 SER A C 1
ATOM 1440 O O . SER A 1 218 ? -17.443 70.811 26.688 1.00 21.62 197 SER A O 1
ATOM 1443 N N . GLY A 1 219 ? -19.167 71.547 25.450 1.00 23.17 198 GLY A N 1
ATOM 1444 C CA . GLY A 1 219 ? -19.442 72.678 26.309 1.00 23.29 198 GLY A CA 1
ATOM 1445 C C . GLY A 1 219 ? -18.611 73.905 25.974 1.00 9.17 198 GLY A C 1
ATOM 1446 O O . GLY A 1 219 ? -18.897 74.980 26.486 1.00 15.43 198 GLY A O 1
ATOM 1447 N N . LYS A 1 220 ? -17.578 73.744 25.141 1.00 13.44 199 LYS A N 1
ATOM 1448 C CA . LYS A 1 220 ? -16.693 74.858 24.840 1.00 17.09 199 LYS A CA 1
ATOM 1449 C C . LYS A 1 220 ? -17.232 75.658 23.646 1.00 20.68 199 LYS A C 1
ATOM 1450 O O . LYS A 1 220 ? -17.894 75.125 22.747 1.00 7.68 199 LYS A O 1
ATOM 1456 N N . ARG A 1 221 ? -16.963 76.963 23.665 1.00 8.85 200 ARG A N 1
ATOM 1457 C CA . ARG A 1 221 ? -17.346 77.843 22.550 1.00 9.28 200 ARG A CA 1
ATOM 1458 C C . ARG A 1 221 ? -16.113 78.325 21.784 1.00 19.99 200 ARG A C 1
ATOM 1459 O O . ARG A 1 221 ? -15.096 78.701 22.387 1.00 11.25 200 ARG A O 1
ATOM 1467 N N . TYR A 1 222 ? -16.205 78.306 20.452 1.00 6.45 201 TYR A N 1
ATOM 1468 C CA . TYR A 1 222 ? -15.053 78.548 19.591 1.00 5.20 201 TYR A CA 1
ATOM 1469 C C . TYR A 1 222 ? -15.211 79.632 18.534 1.00 9.29 201 TYR A C 1
ATOM 1470 O O . TYR A 1 222 ? -16.129 79.686 17.711 1.00 17.29 201 TYR A O 1
ATOM 1479 N N . ARG A 1 223 ? -14.245 80.553 18.562 1.00 6.11 202 ARG A N 1
ATOM 1480 C CA . ARG A 1 223 ? -14.264 81.599 17.558 1.00 4.14 202 ARG A CA 1
ATOM 1481 C C . ARG A 1 223 ? -13.630 81.048 16.283 1.00 16.00 202 ARG A C 1
ATOM 1482 O O . ARG A 1 223 ? -12.407 81.164 16.236 1.00 6.64 202 ARG A O 1
ATOM 1490 N N . PHE A 1 224 ? -14.369 80.485 15.344 1.00 17.03 203 PHE A N 1
ATOM 1491 C CA . PHE A 1 224 ? -13.662 80.000 14.142 1.00 7.35 203 PHE A CA 1
ATOM 1492 C C . PHE A 1 224 ? -13.451 81.208 13.245 1.00 17.75 203 PHE A C 1
ATOM 1493 O O . PHE A 1 224 ? -14.405 81.954 13.005 1.00 12.51 203 PHE A O 1
ATOM 1501 N N . ARG A 1 225 ? -12.209 81.400 12.795 1.00 6.84 204 ARG A N 1
ATOM 1502 C CA . ARG A 1 225 ? -11.978 82.429 11.782 1.00 10.62 204 ARG A CA 1
ATOM 1503 C C . ARG A 1 225 ? -11.779 81.713 10.436 1.00 11.66 204 ARG A C 1
ATOM 1504 O O . ARG A 1 225 ? -10.788 80.993 10.320 1.00 9.18 204 ARG A O 1
ATOM 1512 N N . ILE A 1 226 ? -12.727 82.007 9.579 1.00 2.62 205 ILE A N 1
ATOM 1513 C CA . ILE A 1 226 ? -12.976 81.368 8.289 1.00 4.53 205 ILE A CA 1
ATOM 1514 C C . ILE A 1 226 ? -12.411 82.255 7.194 1.00 3.42 205 ILE A C 1
ATOM 1515 O O . ILE A 1 226 ? -12.765 83.421 7.040 1.00 16.43 205 ILE A O 1
ATOM 1520 N N . VAL A 1 227 ? -11.450 81.684 6.468 1.00 3.91 206 VAL A N 1
ATOM 1521 C CA . VAL A 1 227 ? -10.713 82.517 5.522 1.00 3.58 206 VAL A CA 1
ATOM 1522 C C . VAL A 1 227 ? -10.822 81.905 4.137 1.00 1.52 206 VAL A C 1
ATOM 1523 O O . VAL A 1 227 ? -10.364 80.791 3.942 1.00 10.43 206 VAL A O 1
ATOM 1527 N N . SER A 1 228 ? -11.454 82.618 3.205 1.00 6.62 207 SER A N 1
ATOM 1528 C CA . SER A 1 228 ? -11.401 82.133 1.832 1.00 17.15 207 SER A CA 1
ATOM 1529 C C . SER A 1 228 ? -10.122 82.578 1.134 1.00 0.00 207 SER A C 1
ATOM 1530 O O . SER A 1 228 ? -9.953 83.789 0.928 1.00 9.31 207 SER A O 1
ATOM 1533 N N . THR A 1 229 ? -9.225 81.661 0.779 1.00 1.78 208 THR A N 1
ATOM 1534 C CA . THR A 1 229 ? -7.990 82.030 0.109 1.00 8.40 208 THR A CA 1
ATOM 1535 C C . THR A 1 229 ? -8.096 81.790 -1.404 1.00 3.47 208 THR A C 1
ATOM 1536 O O . THR A 1 229 ? -7.073 81.616 -2.065 1.00 10.19 208 THR A O 1
ATOM 1540 N N . SER A 1 230 ? -9.333 81.786 -1.854 1.00 1.82 209 SER A N 1
ATOM 1541 C CA . SER A 1 230 ? -9.774 81.291 -3.159 1.00 16.34 209 SER A CA 1
ATOM 1542 C C . SER A 1 230 ? -9.365 82.228 -4.291 1.00 17.27 209 SER A C 1
ATOM 1543 O O . SER A 1 230 ? -9.315 83.443 -4.103 1.00 19.00 209 SER A O 1
ATOM 1546 N N . CYS A 1 231 ? -9.079 81.649 -5.457 1.00 19.15 210 CYS A N 1
ATOM 1547 C CA . CYS A 1 231 ? -8.706 82.368 -6.666 1.00 17.15 210 CYS A CA 1
ATOM 1548 C C . CYS A 1 231 ? -9.905 82.542 -7.602 1.00 18.49 210 CYS A C 1
ATOM 1549 O O . CYS A 1 231 ? -9.765 83.127 -8.689 1.00 11.56 210 CYS A O 1
ATOM 1552 N N . PHE A 1 232 ? -11.036 81.989 -7.162 1.00 8.95 211 PHE A N 1
ATOM 1553 C CA . PHE A 1 232 ? -12.240 81.941 -8.007 1.00 12.88 211 PHE A CA 1
ATOM 1554 C C . PHE A 1 232 ? -13.458 81.491 -7.216 1.00 19.77 211 PHE A C 1
ATOM 1555 O O . PHE A 1 232 ? -14.208 82.392 -6.790 1.00 12.78 211 PHE A O 1
ATOM 1563 N N . PRO A 1 233 ? -13.810 80.248 -6.982 1.00 9.05 212 PRO A N 1
ATOM 1564 C CA . PRO A 1 233 ? -15.206 80.011 -6.561 1.00 18.39 212 PRO A CA 1
ATOM 1565 C C . PRO A 1 233 ? -15.546 80.550 -5.175 1.00 22.10 212 PRO A C 1
ATOM 1566 O O . PRO A 1 233 ? -14.715 80.692 -4.277 1.00 8.44 212 PRO A O 1
ATOM 1570 N N . ASN A 1 234 ? -16.835 80.858 -5.017 1.00 22.36 213 ASN A N 1
ATOM 1571 C CA . ASN A 1 234 ? -17.422 81.076 -3.710 1.00 8.89 213 ASN A CA 1
ATOM 1572 C C . ASN A 1 234 ? -17.891 79.690 -3.213 1.00 11.34 213 ASN A C 1
ATOM 1573 O O . ASN A 1 234 ? -18.236 78.919 -4.115 1.00 12.00 213 ASN A O 1
ATOM 1578 N N . TYR A 1 235 ? -17.865 79.497 -1.908 1.00 11.66 214 TYR A N 1
ATOM 1579 C CA . TYR A 1 235 ? -18.273 78.367 -1.119 1.00 16.76 214 TYR A CA 1
ATOM 1580 C C . TYR A 1 235 ? -19.407 78.664 -0.124 1.00 9.37 214 TYR A C 1
ATOM 1581 O O . TYR A 1 235 ? -19.378 79.658 0.623 1.00 11.86 214 TYR A O 1
ATOM 1590 N N . ALA A 1 236 ? -20.352 77.739 -0.142 1.00 10.30 215 ALA A N 1
ATOM 1591 C CA . ALA A 1 236 ? -21.460 77.621 0.781 1.00 12.66 215 ALA A CA 1
ATOM 1592 C C . ALA A 1 236 ? -21.005 76.764 1.971 1.00 18.43 215 ALA A C 1
ATOM 1593 O O . ALA A 1 236 ? -20.926 75.549 1.796 1.00 16.80 215 ALA A O 1
ATOM 1595 N N . PHE A 1 237 ? -20.700 77.456 3.063 1.00 4.07 216 PHE A N 1
ATOM 1596 C CA . PHE A 1 237 ? -20.083 76.933 4.258 1.00 8.11 216 PHE A CA 1
ATOM 1597 C C . PHE A 1 237 ? -21.109 76.605 5.341 1.00 8.50 216 PHE A C 1
ATOM 1598 O O . PHE A 1 237 ? -22.058 77.327 5.614 1.00 13.22 216 PHE A O 1
ATOM 1606 N N . SER A 1 238 ? -20.871 75.469 5.975 1.00 7.78 217 SER A N 1
ATOM 1607 C CA . SER A 1 238 ? -21.742 74.989 7.021 1.00 5.11 217 SER A CA 1
ATOM 1608 C C . SER A 1 238 ? -21.048 73.827 7.762 1.00 10.77 217 SER A C 1
ATOM 1609 O O . SER A 1 238 ? -20.150 73.237 7.175 1.00 13.05 217 SER A O 1
ATOM 1612 N N . ILE A 1 239 ? -21.517 73.645 8.978 1.00 12.65 218 ILE A N 1
ATOM 1613 C CA . ILE A 1 239 ? -21.165 72.682 9.994 1.00 15.05 218 ILE A CA 1
ATOM 1614 C C . ILE A 1 239 ? -22.434 71.921 10.410 1.00 10.41 218 ILE A C 1
ATOM 1615 O O . ILE A 1 239 ? -23.295 72.469 11.082 1.00 11.00 218 ILE A O 1
ATOM 1620 N N . ASP A 1 240 ? -22.519 70.681 9.960 1.00 6.34 219 ASP A N 1
ATOM 1621 C CA . ASP A 1 240 ? -23.652 69.800 10.195 1.00 16.57 219 ASP A CA 1
ATOM 1622 C C . ASP A 1 240 ? -23.984 69.813 11.684 1.00 7.31 219 ASP A C 1
ATOM 1623 O O . ASP A 1 240 ? -23.064 69.780 12.508 1.00 27.00 219 ASP A O 1
ATOM 1628 N N . GLY A 1 241 ? -25.263 69.906 12.012 1.00 23.78 220 GLY A N 1
ATOM 1629 C CA . GLY A 1 241 ? -25.780 69.904 13.353 1.00 18.89 220 GLY A CA 1
ATOM 1630 C C . GLY A 1 241 ? -25.422 71.096 14.208 1.00 18.00 220 GLY A C 1
ATOM 1631 O O . GLY A 1 241 ? -25.769 71.086 15.400 1.00 10.92 220 GLY A O 1
ATOM 1632 N N . HIS A 1 242 ? -24.757 72.106 13.647 1.00 8.78 221 HIS A N 1
ATOM 1633 C CA . HIS A 1 242 ? -24.335 73.257 14.451 1.00 0.74 221 HIS A CA 1
ATOM 1634 C C . HIS A 1 242 ? -24.663 74.618 13.837 1.00 11.54 221 HIS A C 1
ATOM 1635 O O . HIS A 1 242 ? -24.668 74.755 12.619 1.00 17.27 221 HIS A O 1
ATOM 1642 N N . ARG A 1 243 ? -24.928 75.586 14.721 1.00 15.14 222 ARG A N 1
ATOM 1643 C CA . ARG A 1 243 ? -25.248 76.971 14.378 1.00 3.36 222 ARG A CA 1
ATOM 1644 C C . ARG A 1 243 ? -23.961 77.797 14.404 1.00 10.62 22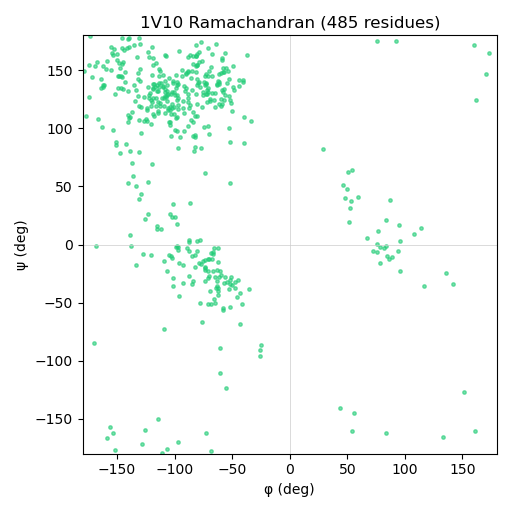2 ARG A C 1
ATOM 1645 O O . ARG A 1 243 ? -23.008 77.541 15.155 1.00 7.17 222 ARG A O 1
ATOM 1653 N N . MET A 1 244 ? -23.958 78.830 13.562 1.00 13.15 223 MET A N 1
ATOM 1654 C CA . MET A 1 244 ? -22.810 79.723 13.487 1.00 17.91 223 MET A CA 1
ATOM 1655 C C . MET A 1 244 ? -23.196 81.149 13.869 1.00 22.60 223 MET A C 1
ATOM 1656 O O . MET A 1 244 ? -24.124 81.700 13.272 1.00 26.74 223 MET A O 1
ATOM 1661 N N . THR A 1 245 ? -22.514 81.763 14.826 1.00 18.39 224 THR A N 1
ATOM 1662 C CA . THR A 1 245 ? -22.857 83.159 15.159 1.00 12.87 224 THR A CA 1
ATOM 1663 C C . THR A 1 245 ? -21.768 84.098 14.667 1.00 13.92 224 THR A C 1
ATOM 1664 O O . THR A 1 245 ? -20.627 84.102 15.136 1.00 12.59 224 THR A O 1
ATOM 1668 N N . VAL A 1 246 ? -22.138 84.912 13.677 1.00 12.50 225 VAL A N 1
ATOM 1669 C CA . VAL A 1 246 ? -21.247 85.906 13.081 1.00 15.43 225 VAL A CA 1
ATOM 1670 C C . VAL A 1 246 ? -21.060 87.112 14.000 1.00 17.19 225 VAL A C 1
ATOM 1671 O O . VAL A 1 246 ? -21.995 87.742 14.516 1.00 15.88 225 VAL A O 1
ATOM 1675 N N . ILE A 1 247 ? -19.781 87.414 14.198 1.00 10.52 226 ILE A N 1
ATOM 1676 C CA . ILE A 1 247 ? -19.295 88.509 15.019 1.00 5.84 226 ILE A CA 1
ATOM 1677 C C . ILE A 1 247 ? -18.312 89.428 14.285 1.00 9.19 226 ILE A C 1
ATOM 1678 O O . ILE A 1 247 ? -17.975 90.460 14.858 1.00 12.21 226 ILE A O 1
ATOM 1683 N N . GLU A 1 248 ? -17.887 89.065 13.109 1.00 2.55 227 GLU A N 1
ATOM 1684 C CA . GLU A 1 248 ? -16.770 89.707 12.395 1.00 4.00 227 GLU A CA 1
ATOM 1685 C C . GLU A 1 248 ? -16.832 89.361 10.904 1.00 3.28 227 GLU A C 1
ATOM 1686 O O . GLU A 1 248 ? -17.117 88.216 10.563 1.00 4.94 227 GLU A O 1
ATOM 1692 N N . VAL A 1 249 ? -16.603 90.347 10.047 1.00 5.68 228 VAL A N 1
ATOM 1693 C CA . VAL A 1 249 ? -16.740 90.333 8.602 1.00 13.42 228 VAL A CA 1
ATOM 1694 C C . VAL A 1 249 ? -15.593 91.110 7.948 1.00 11.94 228 VAL A C 1
ATOM 1695 O O . VAL A 1 249 ? -15.531 92.333 8.086 1.00 8.81 228 VAL A O 1
ATOM 1699 N N . ASP A 1 250 ? -14.698 90.437 7.241 1.00 15.23 229 ASP A N 1
ATOM 1700 C CA . ASP A 1 250 ? -13.576 91.082 6.574 1.00 19.70 229 ASP A CA 1
ATOM 1701 C C . ASP A 1 250 ? -12.817 92.014 7.514 1.00 7.33 229 ASP A C 1
ATOM 1702 O O . ASP A 1 250 ? -12.586 93.162 7.123 1.00 8.22 229 ASP A O 1
ATOM 1707 N N . GLY A 1 251 ? -12.476 91.581 8.721 1.00 18.01 230 GLY A N 1
ATOM 1708 C CA . GLY A 1 251 ? -11.714 92.432 9.634 1.00 8.30 230 GLY A CA 1
ATOM 1709 C C . GLY A 1 251 ? -12.602 93.168 10.604 1.00 18.03 230 GLY A C 1
ATOM 1710 O O . GLY A 1 251 ? -12.170 93.621 11.677 1.00 12.25 230 GLY A O 1
ATOM 1711 N N . VAL A 1 252 ? -13.881 93.315 10.200 1.00 7.47 231 VAL A N 1
ATOM 1712 C CA . VAL A 1 252 ? -14.647 94.260 11.021 1.00 4.59 231 VAL A CA 1
ATOM 1713 C C . VAL A 1 252 ? -15.677 93.544 11.883 1.00 11.62 231 VAL A C 1
ATOM 1714 O O . VAL A 1 252 ? -16.478 92.769 11.323 1.00 14.03 231 VAL A O 1
ATOM 1718 N N . SER A 1 253 ? -15.628 93.834 13.173 1.00 12.44 232 SER A N 1
ATOM 1719 C CA . SER A 1 253 ? -16.586 93.307 14.145 1.00 18.83 232 SER A CA 1
ATOM 1720 C C . SER A 1 253 ? -18.011 93.812 13.904 1.00 3.99 232 SER A C 1
ATOM 1721 O O . SER A 1 253 ? -18.298 95.010 13.766 1.00 13.00 232 SER A O 1
ATOM 1724 N N . HIS A 1 254 ? -18.955 92.867 13.883 1.00 10.91 233 HIS A N 1
ATOM 1725 C CA . HIS A 1 254 ? -20.383 93.178 13.722 1.00 3.02 233 HIS A CA 1
ATOM 1726 C C . HIS A 1 254 ? -21.169 92.619 14.902 1.00 11.09 233 HIS A C 1
ATOM 1727 O O . HIS A 1 254 ? -20.616 91.824 15.655 1.00 16.65 233 HIS A O 1
ATOM 1734 N N . GLN A 1 255 ? -22.406 93.074 15.028 1.00 8.68 234 GLN A N 1
ATOM 1735 C CA . GLN A 1 255 ? -23.311 92.595 16.064 1.00 4.78 234 GLN A CA 1
ATOM 1736 C C . GLN A 1 255 ? -23.536 91.108 15.780 1.00 13.88 234 GLN A C 1
ATOM 1737 O O . GLN A 1 255 ? -23.693 90.685 14.631 1.00 18.74 234 GLN A O 1
ATOM 1743 N N . PRO A 1 256 ? -23.525 90.329 16.853 1.00 23.58 235 PRO A N 1
ATOM 1744 C CA . PRO A 1 256 ? -23.661 88.880 16.747 1.00 16.60 235 PRO A CA 1
ATOM 1745 C C . PRO A 1 256 ? -24.975 88.492 16.069 1.00 16.87 235 PRO A C 1
ATOM 1746 O O . PRO A 1 256 ? -25.965 88.879 16.695 1.00 9.86 235 PRO A O 1
ATOM 1750 N N . LEU A 1 257 ? -24.887 87.788 14.971 1.00 17.53 236 LEU A N 1
ATOM 1751 C CA . LEU A 1 257 ? -25.937 87.321 14.098 1.00 12.47 236 LEU A CA 1
ATOM 1752 C C . LEU A 1 257 ? -25.787 85.827 13.823 1.00 15.33 236 LEU A C 1
ATOM 1753 O O . LEU A 1 257 ? -24.780 85.425 13.254 1.00 16.69 236 LEU A O 1
ATOM 1758 N N . THR A 1 258 ? -26.782 85.053 14.217 1.00 18.83 237 THR A N 1
ATOM 1759 C CA . THR A 1 258 ? -26.651 83.601 14.207 1.00 14.28 237 THR A CA 1
ATOM 1760 C C . THR A 1 258 ? -27.288 82.946 12.997 1.00 5.34 237 THR A C 1
ATOM 1761 O O . THR A 1 258 ? -28.435 83.152 12.638 1.00 15.12 237 THR A O 1
ATOM 1765 N N . VAL A 1 259 ? -26.520 82.095 12.305 1.00 21.69 238 VAL A N 1
ATOM 1766 C CA . VAL A 1 259 ? -27.007 81.412 11.112 1.00 16.46 238 VAL A CA 1
ATOM 1767 C C . VAL A 1 259 ? -26.633 79.934 11.105 1.00 18.65 238 VAL A C 1
ATOM 1768 O O . VAL A 1 259 ? -25.845 79.486 11.938 1.00 24.86 238 VAL A O 1
ATOM 1772 N N . ASP A 1 260 ? -27.150 79.144 10.174 1.00 11.83 239 ASP A N 1
ATOM 1773 C CA . ASP A 1 260 ? -26.789 77.743 9.972 1.00 9.30 239 ASP A CA 1
ATOM 1774 C C . ASP A 1 260 ? -25.930 77.546 8.723 1.00 11.73 239 ASP A C 1
ATOM 1775 O O . ASP A 1 260 ? -25.188 76.577 8.579 1.00 7.41 239 ASP A O 1
ATOM 1780 N N . SER A 1 261 ? -25.999 78.473 7.767 1.00 14.70 240 SER A N 1
ATOM 1781 C CA . SER A 1 261 ? -25.212 78.368 6.546 1.00 25.03 240 SER A CA 1
ATOM 1782 C C . SER A 1 261 ? -24.793 79.756 6.062 1.00 26.58 240 SER A C 1
ATOM 1783 O O . SER A 1 261 ? -25.318 80.734 6.589 1.00 12.63 240 SER A O 1
ATOM 1786 N N . LEU A 1 262 ? -23.895 79.771 5.096 1.00 29.81 241 LEU A N 1
ATOM 1787 C CA . LEU A 1 262 ? -23.101 80.893 4.653 1.00 28.44 241 LEU A CA 1
ATOM 1788 C C . LEU A 1 262 ? -22.471 80.722 3.281 1.00 11.38 241 LEU A C 1
ATOM 1789 O O . LEU A 1 262 ? -21.905 79.665 3.006 1.00 20.65 241 LEU A O 1
ATOM 1794 N N . THR A 1 263 ? -22.517 81.732 2.414 1.00 13.95 242 THR A N 1
ATOM 1795 C CA . THR A 1 263 ? -21.716 81.757 1.191 1.00 14.68 242 THR A CA 1
ATOM 1796 C C . THR A 1 263 ? -20.514 82.673 1.362 1.00 17.20 242 THR A C 1
ATOM 1797 O O . THR A 1 263 ? -20.641 83.879 1.568 1.00 8.65 242 THR A O 1
ATOM 1801 N N . ILE A 1 264 ? -19.304 82.106 1.269 1.00 6.96 243 ILE A N 1
ATOM 1802 C CA . ILE A 1 264 ? -18.158 83.004 1.443 1.00 18.08 243 ILE A CA 1
ATOM 1803 C C . ILE A 1 264 ? -17.447 83.239 0.128 1.00 14.23 243 ILE A C 1
ATOM 1804 O O . ILE A 1 264 ? -17.162 82.274 -0.571 1.00 9.44 243 ILE A O 1
ATOM 1809 N N . PHE A 1 265 ? -17.165 84.486 -0.229 1.00 12.95 244 PHE A N 1
ATOM 1810 C CA . PHE A 1 265 ? -16.579 84.784 -1.546 1.00 5.23 244 PHE A CA 1
ATOM 1811 C C . PHE A 1 265 ? -15.064 84.902 -1.480 1.00 13.73 244 PHE A C 1
ATOM 1812 O O . PHE A 1 265 ? -14.492 85.032 -0.394 1.00 11.22 244 PHE A O 1
ATOM 1820 N N . ALA A 1 266 ? -14.447 84.881 -2.657 1.00 4.51 245 ALA A N 1
ATOM 1821 C CA . ALA A 1 266 ? -12.987 84.958 -2.785 1.00 6.85 245 ALA A CA 1
ATOM 1822 C C . ALA A 1 266 ? -12.375 86.112 -2.006 1.00 8.75 245 ALA A C 1
ATOM 1823 O O . ALA A 1 266 ? -12.581 87.321 -2.202 1.00 5.12 245 ALA A O 1
ATOM 1825 N N . GLY A 1 267 ? -11.567 85.722 -1.003 1.00 3.76 246 GLY A N 1
ATOM 1826 C CA . GLY A 1 267 ? -10.909 86.789 -0.250 1.00 7.37 246 GLY A CA 1
ATOM 1827 C C . GLY A 1 267 ? -11.684 87.188 0.992 1.00 5.15 246 GLY A C 1
ATOM 1828 O O . GLY A 1 267 ? -11.227 88.007 1.808 1.00 8.64 246 GLY A O 1
ATOM 1829 N N . GLN A 1 268 ? -12.868 86.617 1.169 1.00 5.95 247 GLN A N 1
ATOM 1830 C CA . GLN A 1 268 ? -13.713 87.030 2.295 1.00 7.81 247 GLN A CA 1
ATOM 1831 C C . GLN A 1 268 ? -13.246 86.327 3.562 1.00 12.69 247 GLN A C 1
ATOM 1832 O O . GLN A 1 268 ? -12.478 85.374 3.482 1.00 10.76 247 GLN A O 1
ATOM 1838 N N . ARG A 1 269 ? -13.688 86.856 4.692 1.00 12.68 248 ARG A N 1
ATOM 1839 C CA . ARG A 1 269 ? -13.335 86.355 6.007 1.00 11.74 248 ARG A CA 1
ATOM 1840 C C . ARG A 1 269 ? -14.518 86.716 6.928 1.00 18.21 248 ARG A C 1
ATOM 1841 O O . ARG A 1 269 ? -14.945 87.868 6.917 1.00 13.42 248 ARG A O 1
ATOM 1849 N N . TYR A 1 270 ? -15.008 85.756 7.665 1.00 12.37 249 TYR A N 1
ATOM 1850 C CA . TYR A 1 270 ? -15.982 85.778 8.723 1.00 17.61 249 TYR A CA 1
ATOM 1851 C C . TYR A 1 270 ? -15.432 85.197 10.014 1.00 4.73 249 TYR A C 1
ATOM 1852 O O . TYR A 1 270 ? -14.789 84.139 9.933 1.00 15.19 249 TYR A O 1
ATOM 1861 N N . SER A 1 271 ? -15.652 85.822 11.163 1.00 11.73 250 SER A N 1
ATOM 1862 C CA . SER A 1 271 ? -15.588 85.027 12.387 1.00 9.00 250 SER A CA 1
ATOM 1863 C C . SER A 1 271 ? -17.023 84.645 12.784 1.00 0.40 250 SER A C 1
ATOM 1864 O O . SER A 1 271 ? -17.943 85.414 12.642 1.00 20.21 250 SER A O 1
ATOM 1867 N N . VAL A 1 272 ? -17.111 83.391 13.232 1.00 8.10 251 VAL A N 1
ATOM 1868 C CA . VAL A 1 272 ? -18.318 82.773 13.734 1.00 11.18 251 VAL A CA 1
ATOM 1869 C C . VAL A 1 272 ? -17.980 82.039 15.036 1.00 16.51 251 VAL A C 1
ATOM 1870 O O . VAL A 1 272 ? -16.973 81.331 15.044 1.00 9.14 251 VAL A O 1
ATOM 1874 N N . VAL A 1 273 ? -18.808 82.253 16.043 1.00 10.19 252 VAL A N 1
ATOM 1875 C CA . VAL A 1 273 ? -18.685 81.473 17.274 1.00 7.43 252 VAL A CA 1
ATOM 1876 C C . VAL A 1 273 ? -19.520 80.212 17.095 1.00 14.15 252 VAL A C 1
ATOM 1877 O O . VAL A 1 273 ? -20.695 80.323 16.761 1.00 11.16 252 VAL A O 1
ATOM 1881 N N . VAL A 1 274 ? -18.894 79.065 17.311 1.00 15.30 253 VAL A N 1
ATOM 1882 C CA . VAL A 1 274 ? -19.484 77.731 17.324 1.00 10.26 253 VAL A CA 1
ATOM 1883 C C . VAL A 1 274 ? -19.394 77.142 18.728 1.00 13.85 253 VAL A C 1
ATOM 1884 O O . VAL A 1 274 ? -18.284 76.922 19.212 1.00 17.20 253 VAL A O 1
ATOM 1888 N N . GLU A 1 275 ? -20.512 76.904 19.388 1.00 12.67 254 GLU A N 1
ATOM 1889 C CA . GLU A 1 275 ? -20.539 76.195 20.671 1.00 5.01 254 GLU A CA 1
ATOM 1890 C C . GLU A 1 275 ? -20.561 74.699 20.427 1.00 15.21 254 GLU A C 1
ATOM 1891 O O . GLU A 1 275 ? -21.338 74.190 19.600 1.00 10.82 254 GLU A O 1
ATOM 1897 N N . ALA A 1 276 ? -19.710 73.939 21.139 1.00 16.82 255 ALA A N 1
ATOM 1898 C CA . ALA A 1 276 ? -19.814 72.494 20.888 1.00 11.69 255 ALA A CA 1
ATOM 1899 C C . ALA A 1 276 ? -20.957 71.948 21.729 1.00 18.42 255 ALA A C 1
ATOM 1900 O O . ALA A 1 276 ? -20.829 71.429 22.832 1.00 11.42 255 ALA A O 1
ATOM 1902 N N . ASN A 1 277 ? -22.190 72.054 21.212 1.00 13.00 256 ASN A N 1
ATOM 1903 C CA . ASN A 1 277 ? -23.286 71.627 22.083 1.00 16.10 256 ASN A CA 1
ATOM 1904 C C . ASN A 1 277 ? -24.060 70.427 21.574 1.00 22.19 256 ASN A C 1
ATOM 1905 O O . ASN A 1 277 ? -25.153 70.144 22.088 1.00 29.26 256 ASN A O 1
ATOM 1910 N N . GLN A 1 278 ? -23.571 69.682 20.578 1.00 20.85 257 GLN A N 1
ATOM 1911 C CA . GLN A 1 278 ? -24.380 68.549 20.106 1.00 12.81 257 GLN A CA 1
ATOM 1912 C C . GLN A 1 278 ? -23.906 67.261 20.757 1.00 19.77 257 GLN A C 1
ATOM 1913 O O . GLN A 1 278 ? -23.111 67.317 21.700 1.00 19.02 257 GLN A O 1
ATOM 1919 N N . ALA A 1 279 ? -24.386 66.106 20.287 1.00 10.38 258 ALA A N 1
ATOM 1920 C CA . ALA A 1 279 ? -23.929 64.888 20.965 1.00 16.08 258 ALA A CA 1
ATOM 1921 C C . ALA A 1 279 ? -22.471 64.660 20.576 1.00 6.28 258 ALA A C 1
ATOM 1922 O O . ALA A 1 279 ? -22.203 64.882 19.385 1.00 20.44 258 ALA A O 1
ATOM 1924 N N . VAL A 1 280 ? -21.617 64.272 21.517 1.00 12.34 259 VAL A N 1
ATOM 1925 C CA . VAL A 1 280 ? -20.200 63.990 21.266 1.00 17.67 259 VAL A CA 1
ATOM 1926 C C . VAL A 1 280 ? -20.093 63.166 19.991 1.00 23.09 259 VAL A C 1
ATOM 1927 O O . VAL A 1 280 ? -20.914 62.259 19.774 1.00 28.55 259 VAL A O 1
ATOM 1931 N N . GLY A 1 281 ? -19.159 63.442 19.075 1.00 17.94 260 GLY A N 1
ATOM 1932 C CA . GLY A 1 281 ? -19.213 62.611 17.868 1.00 19.63 260 GLY A CA 1
ATOM 1933 C C . GLY A 1 281 ? -18.476 63.217 16.685 1.00 19.55 260 GLY A C 1
ATOM 1934 O O . GLY A 1 281 ? -17.635 64.095 16.871 1.00 33.22 260 GLY A O 1
ATOM 1935 N N . ASN A 1 282 ? -18.803 62.752 15.480 1.00 13.69 261 ASN A N 1
ATOM 1936 C CA . ASN A 1 282 ? -18.256 63.312 14.241 1.00 14.34 261 ASN A CA 1
ATOM 1937 C C . ASN A 1 282 ? -19.298 64.068 13.437 1.00 15.62 261 ASN A C 1
ATOM 1938 O O . ASN A 1 282 ? -20.464 63.669 13.422 1.00 38.41 261 ASN A O 1
ATOM 1943 N N . TYR A 1 283 ? -18.888 65.143 12.746 1.00 8.75 262 TYR A N 1
ATOM 1944 C CA . TYR A 1 283 ? -19.854 65.921 11.977 1.00 5.32 262 TYR A CA 1
ATOM 1945 C C . TYR A 1 283 ? -19.184 66.486 10.731 1.00 14.39 262 TYR A C 1
ATOM 1946 O O . TYR A 1 283 ? -18.005 66.840 10.792 1.00 16.13 262 TYR A O 1
ATOM 1955 N N . TRP A 1 284 ? -19.915 66.576 9.619 1.00 8.67 263 TRP A N 1
ATOM 1956 C CA . TRP A 1 284 ? -19.303 67.134 8.418 1.00 16.76 263 TRP A CA 1
ATOM 1957 C C . TRP A 1 284 ? -19.241 68.666 8.511 1.00 18.49 263 TRP A C 1
ATOM 1958 O O . TRP A 1 284 ? -20.234 69.277 8.901 1.00 17.78 263 TRP A O 1
ATOM 1969 N N . ILE A 1 285 ? -18.113 69.235 8.149 1.00 6.80 264 ILE A N 1
ATOM 1970 C CA . ILE A 1 285 ? -17.846 70.608 7.783 1.00 6.44 264 ILE A CA 1
ATOM 1971 C C . ILE A 1 285 ? -17.886 70.645 6.234 1.00 20.80 264 ILE A C 1
ATOM 1972 O O . ILE A 1 285 ? -17.077 69.897 5.670 1.00 12.78 264 ILE A O 1
ATOM 1977 N N . ARG A 1 286 ? -18.784 71.440 5.678 1.00 12.06 265 ARG A N 1
ATOM 1978 C CA . ARG A 1 286 ? -19.124 71.561 4.287 1.00 9.59 265 ARG A CA 1
ATOM 1979 C C . ARG A 1 286 ? -18.733 72.940 3.702 1.00 13.93 265 ARG A C 1
ATOM 1980 O O . ARG A 1 286 ? -18.840 73.968 4.361 1.00 13.88 265 ARG A O 1
ATOM 1988 N N . ALA A 1 287 ? -18.329 72.861 2.450 1.00 10.41 266 ALA A N 1
ATOM 1989 C CA . ALA A 1 287 ? -17.768 73.942 1.639 1.00 8.50 266 ALA A CA 1
ATOM 1990 C C . ALA A 1 287 ? -18.072 73.730 0.158 1.00 7.61 266 ALA A C 1
ATOM 1991 O O . ALA A 1 287 ? -17.214 73.121 -0.505 1.00 12.60 266 ALA A O 1
ATOM 1993 N N . ASN A 1 288 ? -19.234 74.170 -0.292 1.00 15.42 267 ASN A N 1
ATOM 1994 C CA . ASN A 1 288 ? -19.749 73.900 -1.634 1.00 25.07 267 ASN A CA 1
ATOM 1995 C C . ASN A 1 288 ? -19.321 75.042 -2.571 1.00 19.48 267 ASN A C 1
ATOM 1996 O O . ASN A 1 288 ? -19.770 76.182 -2.422 1.00 5.71 267 ASN A O 1
ATOM 2001 N N . PRO A 1 289 ? -18.457 74.652 -3.503 1.00 13.77 268 PRO A N 1
ATOM 2002 C CA . PRO A 1 289 ? -17.891 75.553 -4.502 1.00 24.72 268 PRO A CA 1
ATOM 2003 C C . PRO A 1 289 ? -18.942 75.981 -5.530 1.00 11.79 268 PRO A C 1
ATOM 2004 O O . PRO A 1 289 ? -19.820 75.158 -5.771 1.00 20.34 268 PRO A O 1
ATOM 2008 N N . SER A 1 290 ? -18.775 77.189 -6.044 1.00 6.86 269 SER A N 1
ATOM 2009 C CA . SER A 1 290 ? -19.679 77.779 -7.023 1.00 13.07 269 SER A CA 1
ATOM 2010 C C . SER A 1 290 ? -19.348 77.278 -8.428 1.00 19.82 269 SER A C 1
ATOM 2011 O O . SER A 1 290 ? -20.168 77.359 -9.339 1.00 13.32 269 SER A O 1
ATOM 2014 N N . ASN A 1 291 ? -18.134 76.771 -8.573 1.00 22.47 270 ASN A N 1
ATOM 2015 C CA . ASN A 1 291 ? -17.597 76.240 -9.804 1.00 20.12 270 ASN A CA 1
ATOM 2016 C C . ASN A 1 291 ? -16.636 75.092 -9.487 1.00 14.56 270 ASN A C 1
ATOM 2017 O O . ASN A 1 291 ? -16.059 75.114 -8.399 1.00 12.19 270 ASN A O 1
ATOM 2022 N N . GLY A 1 292 ? -16.483 74.140 -10.396 1.00 17.33 271 GLY A N 1
ATOM 2023 C CA . GLY A 1 292 ? -15.813 72.873 -10.130 1.00 1.42 271 GLY A CA 1
ATOM 2024 C C . GLY A 1 292 ? -16.875 71.857 -9.705 1.00 16.69 271 GLY A C 1
ATOM 2025 O O . GLY A 1 292 ? -18.015 72.313 -9.572 1.00 16.34 271 GLY A O 1
ATOM 2026 N N . ARG A 1 293 ? -16.464 70.613 -9.515 1.00 22.88 272 ARG A N 1
ATOM 2027 C CA . ARG A 1 293 ? -17.299 69.584 -8.919 1.00 17.95 272 ARG A CA 1
ATOM 2028 C C . ARG A 1 293 ? -17.905 70.087 -7.603 1.00 18.90 272 ARG A C 1
ATOM 2029 O O . ARG A 1 293 ? -17.166 70.470 -6.698 1.00 13.45 272 ARG A O 1
ATOM 2037 N N . ASN A 1 294 ? -19.227 70.084 -7.537 1.00 20.26 273 ASN A N 1
ATOM 2038 C CA . ASN A 1 294 ? -19.938 70.545 -6.338 1.00 19.43 273 ASN A CA 1
ATOM 2039 C C . ASN A 1 294 ? -20.518 69.340 -5.610 1.00 19.37 273 ASN A C 1
ATOM 2040 O O . ASN A 1 294 ? -20.267 68.189 -6.013 1.00 9.05 273 ASN A O 1
ATOM 2045 N N . GLY A 1 295 ? -21.287 69.519 -4.530 1.00 12.92 274 GLY A N 1
ATOM 2046 C CA . GLY A 1 295 ? -21.763 68.312 -3.855 1.00 15.73 274 GLY A CA 1
ATOM 2047 C C . GLY A 1 295 ? -20.669 67.656 -3.027 1.00 24.71 274 GLY A C 1
ATOM 2048 O O . GLY A 1 295 ? -19.532 68.113 -3.038 1.00 11.32 274 GLY A O 1
ATOM 2049 N N . PHE A 1 296 ? -21.001 66.604 -2.291 1.00 11.86 275 PHE A N 1
ATOM 2050 C CA . PHE A 1 296 ? -20.156 65.915 -1.314 1.00 9.34 275 PHE A CA 1
ATOM 2051 C C . PHE A 1 296 ? -19.960 64.446 -1.579 1.00 17.91 275 PHE A C 1
ATOM 2052 O O . PHE A 1 296 ? -19.710 63.655 -0.654 1.00 18.79 275 PHE A O 1
ATOM 2060 N N . THR A 1 297 ? -20.061 63.984 -2.830 1.00 23.98 276 THR A N 1
ATOM 2061 C CA . THR A 1 297 ? -19.910 62.540 -3.029 1.00 22.82 276 THR A CA 1
ATOM 2062 C C . THR A 1 297 ? -18.486 62.066 -2.791 1.00 11.99 276 THR A C 1
ATOM 2063 O O . THR A 1 297 ? -17.461 62.445 -3.338 1.00 13.90 276 THR A O 1
ATOM 2067 N N . GLY A 1 298 ? -18.384 61.102 -1.862 1.00 18.81 277 GLY A N 1
ATOM 2068 C CA . GLY A 1 298 ? -17.042 60.628 -1.557 1.00 14.01 277 GLY A CA 1
ATOM 2069 C C . GLY A 1 298 ? -16.440 61.473 -0.449 1.00 9.92 277 GLY A C 1
ATOM 2070 O O . GLY A 1 298 ? -15.389 61.135 0.096 1.00 11.92 277 GLY A O 1
ATOM 2071 N N . GLY A 1 299 ? -17.088 62.587 -0.103 1.00 8.83 278 GLY A N 1
ATOM 2072 C CA . GLY A 1 299 ? -16.484 63.390 0.965 1.00 13.54 278 GLY A CA 1
ATOM 2073 C C . GLY A 1 299 ? -15.618 64.501 0.400 1.00 4.84 278 GLY A C 1
ATOM 2074 O O . GLY A 1 299 ? -14.782 65.059 1.098 1.00 15.58 278 GLY A O 1
ATOM 2075 N N . ILE A 1 300 ? -15.813 64.802 -0.883 1.00 10.12 279 ILE A N 1
ATOM 2076 C CA . ILE A 1 300 ? -15.160 65.942 -1.504 1.00 8.72 279 ILE A CA 1
ATOM 2077 C C . ILE A 1 300 ? -15.751 67.210 -0.877 1.00 7.92 279 ILE A C 1
ATOM 2078 O O . ILE A 1 300 ? -16.805 67.115 -0.221 1.00 10.53 279 ILE A O 1
ATOM 2083 N N . ASN A 1 301 ? -15.128 68.367 -1.028 1.00 11.02 280 ASN A N 1
ATOM 2084 C CA . ASN A 1 301 ? -15.667 69.622 -0.524 1.00 16.71 280 ASN A CA 1
ATOM 2085 C C . ASN A 1 301 ? -16.035 69.532 0.958 1.00 10.56 280 ASN A C 1
ATOM 2086 O O . ASN A 1 301 ? -16.983 70.192 1.388 1.00 16.57 280 ASN A O 1
ATOM 2091 N N . SER A 1 302 ? -15.305 68.708 1.720 1.00 5.36 281 SER A N 1
ATOM 2092 C CA . SER A 1 302 ? -15.572 68.479 3.128 1.00 8.55 281 SER A CA 1
ATOM 2093 C C . SER A 1 302 ? -14.342 68.345 4.014 1.00 7.73 281 SER A C 1
ATOM 2094 O O . SER A 1 302 ? -13.187 68.264 3.597 1.00 10.23 281 SER A O 1
ATOM 2097 N N . ALA A 1 303 ? -14.610 68.367 5.322 1.00 11.12 282 ALA A N 1
ATOM 2098 C CA . ALA A 1 303 ? -13.622 68.254 6.403 1.00 3.32 282 ALA A CA 1
ATOM 2099 C C . ALA A 1 303 ? -14.367 67.657 7.597 1.00 13.69 282 ALA A C 1
ATOM 2100 O O . ALA A 1 303 ? -15.596 67.594 7.523 1.00 4.58 282 ALA A O 1
ATOM 2102 N N . ILE A 1 304 ? -13.687 67.218 8.645 1.00 9.13 283 ILE A N 1
ATOM 2103 C CA . ILE A 1 304 ? -14.331 66.638 9.805 1.00 12.52 283 ILE A CA 1
ATOM 2104 C C . ILE A 1 304 ? -14.332 67.553 11.027 1.00 15.54 283 ILE A C 1
ATOM 2105 O O . ILE A 1 304 ? -13.265 68.016 11.430 1.00 17.48 283 ILE A O 1
ATOM 2110 N N . PHE A 1 305 ? -15.504 67.744 11.609 1.00 10.97 284 PHE A N 1
ATOM 2111 C CA . PHE A 1 305 ? -15.724 68.378 12.918 1.00 13.40 284 PHE A CA 1
ATOM 2112 C C . PHE A 1 305 ? -15.888 67.297 13.986 1.00 8.62 284 PHE A C 1
ATOM 2113 O O . PHE A 1 305 ? -16.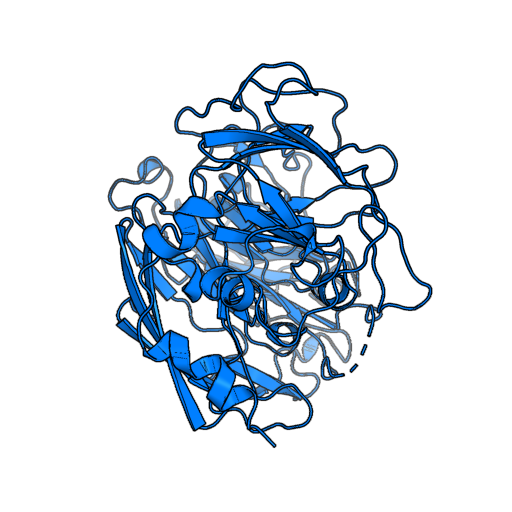946 66.709 14.142 1.00 12.17 284 PHE A O 1
ATOM 2121 N N . ARG A 1 306 ? -14.833 66.978 14.727 1.00 10.92 285 ARG A N 1
ATOM 2122 C CA . ARG A 1 306 ? -14.899 65.847 15.661 1.00 11.85 285 ARG A CA 1
ATOM 2123 C C . ARG A 1 306 ? -14.722 66.293 17.113 1.00 9.46 285 ARG A C 1
ATOM 2124 O O . ARG A 1 306 ? -13.817 67.088 17.388 1.00 13.31 285 ARG A O 1
ATOM 2132 N N . TYR A 1 307 ? -15.562 65.768 17.987 1.00 22.76 286 TYR A N 1
ATOM 2133 C CA . TYR A 1 307 ? -15.614 65.906 19.422 1.00 16.26 286 TYR A CA 1
ATOM 2134 C C . TYR A 1 307 ? -14.597 65.016 20.140 1.00 17.77 286 TYR A C 1
ATOM 2135 O O . TYR A 1 307 ? -14.439 63.862 19.732 1.00 12.31 286 TYR A O 1
ATOM 2144 N N . GLN A 1 308 ? -13.974 65.593 21.169 1.00 16.29 287 GLN A N 1
ATOM 2145 C CA . GLN A 1 308 ? -13.096 64.815 22.051 1.00 22.33 287 GLN A CA 1
ATOM 2146 C C . GLN A 1 308 ? -13.854 63.554 22.448 1.00 26.32 287 GLN A C 1
ATOM 2147 O O . GLN A 1 308 ? -15.040 63.573 22.796 1.00 20.28 287 GLN A O 1
ATOM 2153 N N . GLY A 1 309 ? -13.164 62.418 22.337 1.00 22.17 288 GLY A N 1
ATOM 2154 C CA . GLY A 1 309 ? -13.787 61.160 22.625 1.00 16.23 288 GLY A CA 1
ATOM 2155 C C . GLY A 1 309 ? -14.583 60.499 21.533 1.00 29.97 288 GLY A C 1
ATOM 2156 O O . GLY A 1 309 ? -14.968 59.336 21.718 1.00 24.00 288 GLY A O 1
ATOM 2157 N N . ALA A 1 310 ? -14.871 61.148 20.404 1.00 21.82 289 ALA A N 1
ATOM 2158 C CA . ALA A 1 310 ? -15.646 60.472 19.367 1.00 18.14 289 ALA A CA 1
ATOM 2159 C C . ALA A 1 310 ? -14.793 59.389 18.712 1.00 27.50 289 ALA A C 1
ATOM 2160 O O . ALA A 1 310 ? -13.583 59.297 18.920 1.00 13.65 289 ALA A O 1
ATOM 2162 N N . ALA A 1 311 ? -15.439 58.551 17.906 1.00 24.97 290 ALA A N 1
ATOM 2163 C CA . ALA A 1 311 ? -14.678 57.521 17.202 1.00 16.73 290 ALA A CA 1
ATOM 2164 C C . ALA A 1 311 ? -13.770 58.195 16.191 1.00 18.31 290 ALA A C 1
ATOM 2165 O O . ALA A 1 311 ? -14.152 59.212 15.601 1.00 17.54 290 ALA A O 1
ATOM 2167 N N . VAL A 1 312 ? -12.568 57.676 15.950 1.00 21.95 291 VAL A N 1
ATOM 2168 C CA . VAL A 1 312 ? -11.877 58.232 14.782 1.00 32.89 291 VAL A CA 1
ATOM 2169 C C . VAL A 1 312 ? -12.581 57.643 13.556 1.00 33.45 291 VAL A C 1
ATOM 2170 O O . VAL A 1 312 ? -12.361 56.487 13.197 1.00 24.09 291 VAL A O 1
ATOM 2174 N N . ALA A 1 313 ? -13.446 58.463 12.968 1.00 23.29 292 ALA A N 1
ATOM 2175 C CA . ALA A 1 313 ? -14.318 58.003 11.898 1.00 25.36 292 ALA A CA 1
ATOM 2176 C C . ALA A 1 313 ? -14.731 59.133 10.959 1.00 17.90 292 ALA A C 1
ATOM 2177 O O . ALA A 1 313 ? -14.615 60.310 11.264 1.00 15.44 292 ALA A O 1
ATOM 2179 N N . GLU A 1 314 ? -15.208 58.700 9.808 1.00 24.74 293 GLU A N 1
ATOM 2180 C CA . GLU A 1 314 ? -15.782 59.484 8.732 1.00 21.23 293 GLU A CA 1
ATOM 2181 C C . GLU A 1 314 ? -17.156 59.983 9.128 1.00 20.24 293 GLU A C 1
ATOM 2182 O O . GLU A 1 314 ? -17.930 59.133 9.596 1.00 10.79 293 GLU A O 1
ATOM 2188 N N . PRO A 1 315 ? -17.518 61.246 9.020 1.00 19.72 294 PRO A N 1
ATOM 2189 C CA . PRO A 1 315 ? -18.901 61.654 9.277 1.00 8.12 294 PRO A CA 1
ATOM 2190 C C . PRO A 1 315 ? -19.959 60.990 8.389 1.00 15.89 294 PRO A C 1
ATOM 2191 O O . PRO A 1 315 ? -19.644 60.486 7.316 1.00 40.62 294 PRO A O 1
ATOM 2195 N N . THR A 1 316 ? -21.198 60.999 8.874 1.00 4.39 295 THR A N 1
ATOM 2196 C CA . THR A 1 316 ? -22.380 60.468 8.222 1.00 5.99 295 THR A CA 1
ATOM 2197 C C . THR A 1 316 ? -23.567 61.415 8.423 1.00 10.60 295 THR A C 1
ATOM 2198 O O . THR A 1 316 ? -24.695 61.086 8.087 1.00 20.25 295 THR A O 1
ATOM 2202 N N . THR A 1 317 ? -23.273 62.592 8.982 1.00 10.10 296 THR A N 1
ATOM 2203 C CA . THR A 1 317 ? -24.260 63.612 9.268 1.00 17.68 296 THR A CA 1
ATOM 2204 C C . THR A 1 317 ? -24.789 64.273 7.997 1.00 16.47 296 THR A C 1
ATOM 2205 O O . THR A 1 317 ? -24.038 64.443 7.039 1.00 33.42 296 THR A O 1
ATOM 2209 N N . SER A 1 318 ? -26.071 64.619 8.059 1.00 20.11 297 SER A N 1
ATOM 2210 C CA . SER A 1 318 ? -26.774 65.294 6.980 1.00 16.21 297 SER A CA 1
ATOM 2211 C C . SER A 1 318 ? -26.593 66.807 7.058 1.00 11.08 297 SER A C 1
ATOM 2212 O O . SER A 1 318 ? -26.571 67.418 8.129 1.00 27.76 297 SER A O 1
ATOM 2215 N N . GLN A 1 319 ? -26.473 67.461 5.925 1.00 12.08 298 GLN A N 1
ATOM 2216 C CA . GLN A 1 319 ? -26.364 68.911 5.796 1.00 8.83 298 GLN A CA 1
ATOM 2217 C C . GLN A 1 319 ? -27.593 69.724 6.269 1.00 15.14 298 GLN A C 1
ATOM 2218 O O . GLN A 1 319 ? -28.658 69.140 6.569 1.00 33.08 298 GLN A O 1
ATOM 2224 N N . ASN A 1 320 ? -27.236 71.006 6.228 1.00 26.41 299 ASN A N 1
ATOM 2225 C CA . ASN A 1 320 ? -27.909 72.237 6.711 1.00 44.40 299 ASN A CA 1
ATOM 2226 C C . ASN A 1 320 ? -29.436 72.340 6.595 1.00 49.53 299 ASN A C 1
ATOM 2227 O O . ASN A 1 320 ? -30.089 71.566 5.856 1.00 58.97 299 ASN A O 1
ATOM 2232 N N . SER A 1 321 ? -29.770 73.334 7.420 1.00 49.59 300 SER A N 1
ATOM 2233 C CA . SER A 1 321 ? -31.083 73.856 7.782 1.00 39.83 300 SER A CA 1
ATOM 2234 C C . SER A 1 321 ? -31.166 75.333 7.349 1.00 37.58 300 SER A C 1
ATOM 2235 O O . SER A 1 321 ? -30.148 75.995 7.128 1.00 29.96 300 SER A O 1
ATOM 2238 N N . GLY A 1 322 ? -32.386 75.759 7.259 1.00 40.54 301 GLY A N 1
ATOM 2239 C CA . GLY A 1 322 ? -32.826 77.073 6.767 1.00 39.29 301 GLY A CA 1
ATOM 2240 C C . GLY A 1 322 ? -31.892 78.252 6.839 1.00 40.38 301 GLY A C 1
ATOM 2241 O O . GLY A 1 322 ? -31.211 78.552 5.853 1.00 53.48 301 GLY A O 1
ATOM 2242 N N . THR A 1 323 ? -31.874 78.938 7.970 1.00 39.59 302 THR A N 1
ATOM 2243 C CA . THR A 1 323 ? -31.445 80.308 8.155 1.00 39.05 302 THR A CA 1
ATOM 2244 C C . THR A 1 323 ? -30.060 80.607 7.595 1.00 30.15 302 THR A C 1
ATOM 2245 O O . THR A 1 323 ? -29.033 80.530 8.270 1.00 42.55 302 THR A O 1
ATOM 2249 N N . ALA A 1 324 ? -30.047 80.979 6.316 1.00 22.26 303 ALA A N 1
ATOM 2250 C CA . ALA A 1 324 ? -28.788 81.406 5.702 1.00 30.95 303 ALA A CA 1
ATOM 2251 C C . ALA A 1 324 ? -28.401 82.818 6.129 1.00 31.11 303 ALA A C 1
ATOM 2252 O O . ALA A 1 324 ? -29.260 83.602 6.541 1.00 45.54 303 ALA A O 1
ATOM 2254 N N . LEU A 1 325 ? -27.120 83.162 6.036 1.00 12.54 304 LEU A N 1
ATOM 2255 C CA . LEU A 1 325 ? -26.631 84.518 6.242 1.00 9.77 304 LEU A CA 1
ATOM 2256 C C . LEU A 1 325 ? -27.123 85.439 5.131 1.00 7.62 304 LEU A C 1
ATOM 2257 O O . LEU A 1 325 ? -26.969 85.102 3.951 1.00 15.42 304 LEU A O 1
ATOM 2262 N N . ASN A 1 326 ? -27.684 86.589 5.466 1.00 15.64 305 ASN A N 1
ATOM 2263 C CA . ASN A 1 326 ? -27.947 87.639 4.483 1.00 13.60 305 ASN A CA 1
ATOM 2264 C C . ASN A 1 326 ? -27.181 88.887 4.936 1.00 5.78 305 ASN A C 1
ATOM 2265 O O . ASN A 1 326 ? -27.396 89.406 6.041 1.00 8.79 305 ASN A O 1
ATOM 2270 N N . GLU A 1 327 ? -26.277 89.280 4.050 1.00 21.43 306 GLU A N 1
ATOM 2271 C CA . GLU A 1 327 ? -25.378 90.400 4.172 1.00 14.37 306 GLU A CA 1
ATOM 2272 C C . GLU A 1 327 ? -26.115 91.643 4.634 1.00 18.99 306 GLU A C 1
ATOM 2273 O O . GLU A 1 327 ? -25.628 92.437 5.434 1.00 27.19 306 GLU A O 1
ATOM 2279 N N . ALA A 1 328 ? -27.352 91.810 4.143 1.00 16.47 307 ALA A N 1
ATOM 2280 C CA . ALA A 1 328 ? -28.202 92.920 4.535 1.00 23.97 307 ALA A CA 1
ATOM 2281 C C . ALA A 1 328 ? -28.618 92.833 5.996 1.00 15.50 307 ALA A C 1
ATOM 2282 O O . ALA A 1 328 ? -29.257 93.748 6.510 1.00 14.47 307 ALA A O 1
ATOM 2284 N N . ASN A 1 329 ? -28.283 91.740 6.673 1.00 13.14 308 ASN A N 1
ATOM 2285 C CA . ASN A 1 329 ? -28.687 91.596 8.069 1.00 21.31 308 ASN A CA 1
ATOM 2286 C C . ASN A 1 329 ? -27.528 91.877 9.008 1.00 27.06 308 ASN A C 1
ATOM 2287 O O . ASN A 1 329 ? -27.702 92.035 10.223 1.00 17.41 308 ASN A O 1
ATOM 2292 N N . LEU A 1 330 ? -26.301 91.978 8.481 1.00 27.32 309 LEU A N 1
ATOM 2293 C CA . LEU A 1 330 ? -25.183 92.299 9.371 1.00 14.24 309 LEU A CA 1
ATOM 2294 C C . LEU A 1 330 ? -25.081 93.796 9.678 1.00 10.06 309 LEU A C 1
ATOM 2295 O O . LEU A 1 330 ? -25.168 94.611 8.759 1.00 17.79 309 LEU A O 1
ATOM 2300 N N . ILE A 1 331 ? -24.823 94.118 10.941 1.00 11.31 310 ILE A N 1
ATOM 2301 C CA . ILE A 1 331 ? -24.626 95.486 11.412 1.00 12.67 310 ILE A CA 1
ATOM 2302 C C . ILE A 1 331 ? -23.279 95.683 12.082 1.00 12.49 310 ILE A C 1
ATOM 2303 O O . ILE A 1 331 ? -22.898 94.919 12.981 1.00 14.94 310 ILE A O 1
ATOM 2308 N N . PRO A 1 332 ? -22.478 96.679 11.707 1.00 13.27 311 PRO A N 1
ATOM 2309 C CA . PRO A 1 332 ? -21.160 96.830 12.337 1.00 7.18 311 PRO A CA 1
ATOM 2310 C C . PRO A 1 332 ? -21.324 97.066 13.837 1.00 10.28 311 PRO A C 1
ATOM 2311 O O . PRO A 1 332 ? -22.231 97.783 14.267 1.00 19.28 311 PRO A O 1
ATOM 2315 N N . LEU A 1 333 ? -20.475 96.477 14.667 1.00 17.91 312 LEU A N 1
ATOM 2316 C CA . LEU A 1 333 ? -20.594 96.743 16.101 1.00 21.71 312 LEU A CA 1
ATOM 2317 C C . LEU A 1 333 ? -20.390 98.240 16.324 1.00 25.14 312 LEU A C 1
ATOM 2318 O O . LEU A 1 333 ? -21.361 98.990 16.295 1.00 22.93 312 LEU A O 1
ATOM 2323 N N . ILE A 1 334 ? -19.133 98.622 16.512 1.00 34.09 313 ILE A N 1
ATOM 2324 C CA . ILE A 1 334 ? -18.832 100.027 16.795 1.00 23.31 313 ILE A CA 1
ATOM 2325 C C . ILE A 1 334 ? -19.305 100.932 15.661 1.00 17.69 313 ILE A C 1
ATOM 2326 O O . ILE A 1 334 ? -18.903 100.856 14.499 1.00 21.93 313 ILE A O 1
ATOM 2331 N N . ASN A 1 335 ? -20.207 101.795 16.102 1.00 22.48 314 ASN A N 1
ATOM 2332 C CA . ASN A 1 335 ? -20.976 102.811 15.453 1.00 23.94 314 ASN A CA 1
ATOM 2333 C C . ASN A 1 335 ? -20.181 103.454 14.306 1.00 21.11 314 ASN A C 1
ATOM 2334 O O . ASN A 1 335 ? -19.263 104.219 14.609 1.00 20.37 314 ASN A O 1
ATOM 2339 N N . PRO A 1 336 ? -20.636 103.059 13.136 1.00 16.55 315 PRO A N 1
ATOM 2340 C CA . PRO A 1 336 ? -20.254 103.478 11.796 1.00 14.52 315 PRO A CA 1
ATOM 2341 C C . PRO A 1 336 ? -21.336 104.318 11.127 1.00 35.72 315 PRO A C 1
ATOM 2342 O O . PRO A 1 336 ? -22.521 103.970 11.144 1.00 46.51 315 PRO A O 1
ATOM 2346 N N . GLY A 1 337 ? -20.924 105.429 10.516 1.00 35.58 316 GLY A N 1
ATOM 2347 C CA . GLY A 1 337 ? -21.875 106.185 9.716 1.00 35.23 316 GLY A CA 1
ATOM 2348 C C . GLY A 1 337 ? -21.614 105.929 8.241 1.00 41.81 316 GLY A C 1
ATOM 2349 O O . GLY A 1 337 ? -20.512 106.258 7.793 1.00 51.50 316 GLY A O 1
ATOM 2350 N N . ALA A 1 338 ? -22.586 105.358 7.531 1.00 37.74 317 ALA A N 1
ATOM 2351 C CA . ALA A 1 338 ? -22.462 105.296 6.072 1.00 17.97 317 ALA A CA 1
ATOM 2352 C C . ALA A 1 338 ? -22.184 106.729 5.608 1.00 20.62 317 ALA A C 1
ATOM 2353 O O . ALA A 1 338 ? -23.138 107.511 5.547 1.00 28.35 317 ALA A O 1
ATOM 2355 N N . PRO A 1 339 ? -20.918 107.003 5.346 1.00 26.22 318 PRO A N 1
ATOM 2356 C CA . PRO A 1 339 ? -20.437 108.386 5.240 1.00 32.42 318 PRO A CA 1
ATOM 2357 C C . PRO A 1 339 ? -21.308 109.217 4.319 1.00 13.76 318 PRO A C 1
ATOM 2358 O O . PRO A 1 339 ? -21.953 108.655 3.437 1.00 11.42 318 PRO A O 1
ATOM 2362 N N . GLY A 1 340 ? -21.345 110.531 4.535 1.00 10.77 319 GLY A N 1
ATOM 2363 C CA . GLY A 1 340 ? -22.044 111.354 3.548 1.00 21.75 319 GLY A CA 1
ATOM 2364 C C . GLY A 1 340 ? -23.544 111.418 3.769 1.00 24.16 319 GLY A C 1
ATOM 2365 O O . GLY A 1 340 ? -24.011 111.111 4.863 1.00 14.55 319 GLY A O 1
ATOM 2366 N N . ASN A 1 341 ? -24.238 111.828 2.714 1.00 32.96 320 ASN A N 1
ATOM 2367 C CA . ASN A 1 341 ? -25.676 112.022 2.663 1.00 36.18 320 ASN A CA 1
ATOM 2368 C C . ASN A 1 341 ? -26.368 110.756 2.149 1.00 27.84 320 ASN A C 1
ATOM 2369 O O . ASN A 1 341 ? -25.848 110.037 1.297 1.00 22.45 320 ASN A O 1
ATOM 2374 N N . PRO A 1 342 ? -27.543 110.535 2.716 1.00 19.07 321 PRO A N 1
ATOM 2375 C CA . PRO A 1 342 ? -28.291 109.286 2.627 1.00 20.15 321 PRO A CA 1
ATOM 2376 C C . PRO A 1 342 ? -29.178 109.204 1.396 1.00 23.89 321 PRO A C 1
ATOM 2377 O O . PRO A 1 342 ? -30.269 108.640 1.421 1.00 26.37 321 PRO A O 1
ATOM 2381 N N . VAL A 1 343 ? -28.695 109.771 0.304 1.00 18.25 322 VAL A N 1
ATOM 2382 C CA . VAL A 1 343 ? -29.325 109.561 -0.990 1.00 25.33 322 VAL A CA 1
ATOM 2383 C C . VAL A 1 343 ? -28.296 108.891 -1.895 1.00 9.60 322 VAL A C 1
ATOM 2384 O O . VAL A 1 343 ? -27.141 109.353 -1.813 1.00 14.88 322 VAL A O 1
ATOM 2388 N N . PRO A 1 344 ? -28.645 107.910 -2.698 1.00 25.15 323 PRO A N 1
ATOM 2389 C CA . PRO A 1 344 ? -27.706 107.407 -3.725 1.00 12.40 323 PRO A CA 1
ATOM 2390 C C . PRO A 1 344 ? -27.343 108.615 -4.574 1.00 18.96 323 PRO A C 1
ATOM 2391 O O . PRO A 1 344 ? -28.176 109.521 -4.730 1.00 34.00 323 PRO A O 1
ATOM 2395 N N . GLY A 1 345 ? -26.145 108.705 -5.140 1.00 25.56 324 GLY A N 1
ATOM 2396 C CA . GLY A 1 345 ? -25.820 109.958 -5.813 1.00 8.76 324 GLY A CA 1
ATOM 2397 C C . GLY A 1 345 ? -25.498 111.075 -4.834 1.00 21.17 324 GLY A C 1
ATOM 2398 O O . GLY A 1 345 ? -25.079 112.149 -5.293 1.00 38.21 324 GLY A O 1
ATOM 2399 N N . GLY A 1 346 ? -25.667 110.876 -3.536 1.00 19.67 325 GLY A N 1
ATOM 2400 C CA . GLY A 1 346 ? -25.384 111.816 -2.484 1.00 19.70 325 GLY A CA 1
ATOM 2401 C C . GLY A 1 346 ? -23.963 111.928 -1.990 1.00 20.94 325 GLY A C 1
ATOM 2402 O O . GLY A 1 346 ? -23.627 112.841 -1.224 1.00 15.46 325 GLY A O 1
ATOM 2403 N N . ALA A 1 347 ? -23.057 111.039 -2.396 1.00 16.06 326 ALA A N 1
ATOM 2404 C CA . ALA A 1 347 ? -21.653 111.228 -2.007 1.00 24.50 326 ALA A CA 1
ATOM 2405 C C . ALA A 1 347 ? -21.069 112.450 -2.695 1.00 27.73 326 ALA A C 1
ATOM 2406 O O . ALA A 1 347 ? -21.753 113.180 -3.419 1.00 36.31 326 ALA A O 1
ATOM 2408 N N . ASP A 1 348 ? -19.790 112.748 -2.497 1.00 24.30 327 ASP A N 1
ATOM 2409 C CA . ASP A 1 348 ? -19.227 113.943 -3.126 1.00 28.40 327 ASP A CA 1
ATOM 2410 C C . ASP A 1 348 ? -18.808 113.522 -4.534 1.00 32.56 327 ASP A C 1
ATOM 2411 O O . ASP A 1 348 ? -18.859 114.221 -5.532 1.00 28.51 327 ASP A O 1
ATOM 2416 N N . ILE A 1 349 ? -18.378 112.259 -4.517 1.00 21.74 328 ILE A N 1
ATOM 2417 C CA . ILE A 1 349 ? -17.945 111.644 -5.761 1.00 4.06 328 ILE A CA 1
ATOM 2418 C C . ILE A 1 349 ? -18.725 110.368 -6.007 1.00 9.32 328 ILE A C 1
ATOM 2419 O O . ILE A 1 349 ? -18.700 109.407 -5.239 1.00 30.23 328 ILE A O 1
ATOM 2424 N N . ASN A 1 350 ? -19.480 110.367 -7.094 1.00 13.39 329 ASN A N 1
ATOM 2425 C CA . ASN A 1 350 ? -20.270 109.199 -7.499 1.00 26.96 329 ASN A CA 1
ATOM 2426 C C . ASN A 1 350 ? -19.750 108.745 -8.856 1.00 37.19 329 ASN A C 1
ATOM 2427 O O . ASN A 1 350 ? -19.923 109.433 -9.864 1.00 19.75 329 ASN A O 1
ATOM 2432 N N . LEU A 1 351 ? -19.104 107.584 -8.865 1.00 40.29 330 LEU A N 1
ATOM 2433 C CA . LEU A 1 351 ? -18.699 106.957 -10.117 1.00 32.98 330 LEU A CA 1
ATOM 2434 C C . LEU A 1 351 ? -19.437 105.610 -10.205 1.00 33.70 330 LEU A C 1
ATOM 2435 O O . LEU A 1 351 ? -19.514 104.942 -9.173 1.00 10.44 330 LEU A O 1
ATOM 2440 N N . ASN A 1 352 ? -19.926 105.306 -11.388 1.00 38.84 331 ASN A N 1
ATOM 2441 C CA . ASN A 1 352 ? -20.632 104.097 -11.769 1.00 34.42 331 ASN A CA 1
ATOM 2442 C C . ASN A 1 352 ? -19.746 103.182 -12.605 1.00 22.74 331 ASN A C 1
ATOM 2443 O O . ASN A 1 352 ? -19.342 103.529 -13.715 1.00 17.38 331 ASN A O 1
ATOM 2448 N N . LEU A 1 353 ? -19.413 101.986 -12.112 1.00 18.01 332 LEU A N 1
ATOM 2449 C CA . LEU A 1 353 ? -18.450 101.169 -12.842 1.00 9.94 332 LEU A CA 1
ATOM 2450 C C . LEU A 1 353 ? -19.080 100.055 -13.676 1.00 21.23 332 LEU A C 1
ATOM 2451 O O . LEU A 1 353 ? -19.598 99.112 -13.064 1.00 18.75 332 LEU A O 1
ATOM 2456 N N . ARG A 1 354 ? -19.017 100.114 -15.004 1.00 18.06 333 ARG A N 1
ATOM 2457 C CA . ARG A 1 354 ? -19.547 99.048 -15.846 1.00 14.15 333 ARG A CA 1
ATOM 2458 C C . ARG A 1 354 ? -18.470 98.189 -16.502 1.00 13.56 333 ARG A C 1
ATOM 2459 O O . ARG A 1 354 ? -17.505 98.696 -17.077 1.00 14.95 333 ARG A O 1
ATOM 2467 N N . ILE A 1 355 ? -18.651 96.882 -16.397 1.00 17.50 334 ILE A N 1
ATOM 2468 C CA . ILE A 1 355 ? -17.818 95.786 -16.833 1.00 15.93 334 ILE A CA 1
ATOM 2469 C C . ILE A 1 355 ? -18.130 95.363 -18.268 1.00 26.49 334 ILE A C 1
ATOM 2470 O O . ILE A 1 355 ? -19.296 95.119 -18.570 1.00 20.53 334 ILE A O 1
ATOM 2475 N N . GLY A 1 356 ? -17.086 95.267 -19.081 1.00 30.01 335 GLY A N 1
ATOM 2476 C CA . GLY A 1 356 ? -17.202 94.785 -20.447 1.00 27.83 335 GLY A CA 1
ATOM 2477 C C . GLY A 1 356 ? -16.361 93.555 -20.655 1.00 26.30 335 GLY A C 1
ATOM 2478 O O . GLY A 1 356 ? -15.544 93.176 -19.798 1.00 32.51 335 GLY A O 1
ATOM 2479 N N . ARG A 1 357 ? -16.492 92.841 -21.784 1.00 18.96 336 ARG A N 1
ATOM 2480 C CA . ARG A 1 357 ? -15.619 91.662 -21.831 1.00 28.54 336 ARG A CA 1
ATOM 2481 C C . ARG A 1 357 ? -14.745 91.615 -23.076 1.00 39.14 336 ARG A C 1
ATOM 2482 O O . ARG A 1 357 ? -14.502 92.636 -23.719 1.00 48.16 336 ARG A O 1
ATOM 2490 N N . ASN A 1 358 ? -14.290 90.410 -23.361 1.00 46.96 337 ASN A N 1
ATOM 2491 C CA . ASN A 1 358 ? -13.460 89.960 -24.469 1.00 47.22 337 ASN A CA 1
ATOM 2492 C C . ASN A 1 358 ? -13.574 88.431 -24.546 1.00 50.21 337 ASN A C 1
ATOM 2493 O O . ASN A 1 358 ? -13.490 87.773 -23.502 1.00 54.61 337 ASN A O 1
ATOM 2498 N N . ALA A 1 359 ? -13.764 87.930 -25.754 1.00 49.55 338 ALA A N 1
ATOM 2499 C CA . ALA A 1 359 ? -13.976 86.532 -26.088 1.00 45.59 338 ALA A CA 1
ATOM 2500 C C . ALA A 1 359 ? -13.372 85.586 -25.062 1.00 43.85 338 ALA A C 1
ATOM 2501 O O . ALA A 1 359 ? -14.031 85.305 -24.051 1.00 46.59 338 ALA A O 1
ATOM 2503 N N . THR A 1 360 ? -12.160 85.099 -25.310 1.00 33.84 339 THR A N 1
ATOM 2504 C CA . THR A 1 360 ? -11.494 84.164 -24.404 1.00 27.02 339 THR A CA 1
ATOM 2505 C C . THR A 1 360 ? -11.407 84.753 -23.002 1.00 29.36 339 THR A C 1
ATOM 2506 O O . THR A 1 360 ? -12.425 85.104 -22.417 1.00 22.37 339 THR A O 1
ATOM 2510 N N . THR A 1 361 ? -10.210 84.872 -22.435 1.00 34.18 340 THR A N 1
ATOM 2511 C CA . THR A 1 361 ? -10.045 85.564 -21.158 1.00 27.77 340 THR A CA 1
ATOM 2512 C C . THR A 1 361 ? -8.619 86.123 -21.078 1.00 41.49 340 THR A C 1
ATOM 2513 O O . THR A 1 361 ? -7.673 85.402 -20.759 1.00 57.39 340 THR A O 1
ATOM 2517 N N . ALA A 1 362 ? -8.521 87.406 -21.391 1.00 46.72 341 ALA A N 1
ATOM 2518 C CA . ALA A 1 362 ? -7.309 88.200 -21.367 1.00 48.14 341 ALA A CA 1
ATOM 2519 C C . ALA A 1 362 ? -7.627 89.688 -21.498 1.00 54.70 341 ALA A C 1
ATOM 2520 O O . ALA A 1 362 ? -6.723 90.526 -21.482 1.00 63.18 341 ALA A O 1
ATOM 2522 N N . ASP A 1 363 ? -8.911 90.029 -21.628 1.00 54.71 342 ASP A N 1
ATOM 2523 C CA . ASP A 1 363 ? -9.265 91.446 -21.758 1.00 52.56 342 ASP A CA 1
ATOM 2524 C C . ASP A 1 363 ? -10.607 91.787 -21.131 1.00 41.70 342 ASP A C 1
ATOM 2525 O O . ASP A 1 363 ? -11.653 91.951 -21.763 1.00 21.12 342 ASP A O 1
ATOM 2530 N N . PHE A 1 364 ? -10.598 91.924 -19.801 1.00 30.01 343 PHE A N 1
ATOM 2531 C CA . PHE A 1 364 ? -11.785 92.444 -19.130 1.00 28.36 343 PHE A CA 1
ATOM 2532 C C . PHE A 1 364 ? -11.780 93.968 -19.244 1.00 26.43 343 PHE A C 1
ATOM 2533 O O . PHE A 1 364 ? -10.760 94.597 -19.539 1.00 22.38 343 PHE A O 1
ATOM 2541 N N . THR A 1 365 ? -12.946 94.559 -19.019 1.00 30.24 344 THR A N 1
ATOM 2542 C CA . THR A 1 365 ? -13.083 95.991 -19.225 1.00 31.67 344 THR A CA 1
ATOM 2543 C C . THR A 1 365 ? -13.989 96.621 -18.182 1.00 35.66 344 THR A C 1
ATOM 2544 O O . THR A 1 365 ? -15.021 96.081 -17.791 1.00 45.40 344 THR A O 1
ATOM 2548 N N . ILE A 1 366 ? -13.571 97.802 -17.752 1.00 21.15 345 ILE A N 1
ATOM 2549 C CA . ILE A 1 366 ? -14.387 98.631 -16.870 1.00 26.68 345 ILE A CA 1
ATOM 2550 C C . ILE A 1 366 ? -14.451 100.054 -17.427 1.00 22.49 345 ILE A C 1
ATOM 2551 O O . ILE A 1 366 ? -13.426 100.712 -17.592 1.00 15.65 345 ILE A O 1
ATOM 2556 N N . ASN A 1 367 ? -15.657 100.511 -17.738 1.00 19.25 346 ASN A N 1
ATOM 2557 C CA . ASN A 1 367 ? -15.901 101.799 -18.362 1.00 16.31 346 ASN A CA 1
ATOM 2558 C C . ASN A 1 367 ? -14.946 102.025 -19.542 1.00 21.72 346 ASN A C 1
ATOM 2559 O O . ASN A 1 367 ? -14.310 103.071 -19.583 1.00 26.51 346 ASN A O 1
ATOM 2564 N N . GLY A 1 368 ? -14.893 101.049 -20.431 1.00 30.07 347 GLY A N 1
ATOM 2565 C CA . GLY A 1 368 ? -14.061 101.098 -21.614 1.00 27.43 347 GLY A CA 1
ATOM 2566 C C . GLY A 1 368 ? -12.598 101.375 -21.330 1.00 23.82 347 GLY A C 1
ATOM 2567 O O . GLY A 1 368 ? -12.091 102.416 -21.754 1.00 30.50 347 GLY A O 1
ATOM 2568 N N . ALA A 1 369 ? -11.957 100.452 -20.635 1.00 13.36 348 ALA A N 1
ATOM 2569 C CA . ALA A 1 369 ? -10.526 100.304 -20.486 1.00 20.45 348 ALA A CA 1
ATOM 2570 C C . ALA A 1 369 ? -10.186 99.033 -19.711 1.00 21.98 348 ALA A C 1
ATOM 2571 O O . ALA A 1 369 ? -10.703 98.815 -18.615 1.00 18.12 348 ALA A O 1
ATOM 2573 N N . PRO A 1 370 ? -9.325 98.202 -20.280 1.00 21.36 349 PRO A N 1
ATOM 2574 C CA . PRO A 1 370 ? -8.855 97.025 -19.545 1.00 19.82 349 PRO A CA 1
ATOM 2575 C C . PRO A 1 370 ? -7.744 97.410 -18.589 1.00 26.45 349 PRO A C 1
ATOM 2576 O O . PRO A 1 370 ? -7.008 98.383 -18.807 1.00 20.47 349 PRO A O 1
ATOM 2580 N N . PHE A 1 371 ? -7.571 96.656 -17.499 1.00 34.79 350 PHE A N 1
ATOM 2581 C CA . PHE A 1 371 ? -6.357 96.929 -16.732 1.00 31.57 350 PHE A CA 1
ATOM 2582 C C . PHE A 1 371 ? -5.187 96.225 -17.417 1.00 18.79 350 PHE A C 1
ATOM 2583 O O . PHE A 1 371 ? -5.097 94.996 -17.383 1.00 32.87 350 PHE A O 1
ATOM 2591 N N . ILE A 1 372 ? -4.272 96.971 -18.022 1.00 19.22 351 ILE A N 1
ATOM 2592 C CA . ILE A 1 372 ? -3.051 96.342 -18.537 1.00 16.58 351 ILE A CA 1
ATOM 2593 C C . ILE A 1 372 ? -1.883 96.907 -17.723 1.00 16.04 351 ILE A C 1
ATOM 2594 O O . ILE A 1 372 ? -1.740 98.131 -17.682 1.00 20.66 351 ILE A O 1
ATOM 2599 N N . PRO A 1 373 ? -1.114 96.044 -17.078 1.00 14.16 352 PRO A N 1
ATOM 2600 C CA . PRO A 1 373 ? -0.126 96.538 -16.107 1.00 10.07 352 PRO A CA 1
ATOM 2601 C C . PRO A 1 373 ? 1.042 97.239 -16.798 1.00 15.85 352 PRO A C 1
ATOM 2602 O O . PRO A 1 373 ? 1.571 96.644 -17.738 1.00 17.29 352 PRO A O 1
ATOM 2606 N N . PRO A 1 374 ? 1.422 98.426 -16.357 1.00 25.36 353 PRO A N 1
ATOM 2607 C CA . PRO A 1 374 ? 2.527 99.167 -16.989 1.00 24.67 353 PRO A CA 1
ATOM 2608 C C . PRO A 1 374 ? 3.896 98.698 -16.510 1.00 27.09 353 PRO A C 1
ATOM 2609 O O . PRO A 1 374 ? 3.937 98.042 -15.466 1.00 20.44 353 PRO A O 1
ATOM 2613 N N . THR A 1 375 ? 4.944 99.035 -17.264 1.00 11.55 354 THR A N 1
ATOM 2614 C CA . THR A 1 375 ? 6.312 98.682 -16.894 1.00 25.60 354 THR A CA 1
ATOM 2615 C C . THR A 1 375 ? 6.769 99.498 -15.692 1.00 24.53 354 THR A C 1
ATOM 2616 O O . THR A 1 375 ? 7.591 99.068 -14.884 1.00 30.93 354 THR A O 1
ATOM 2620 N N . VAL A 1 376 ? 6.202 100.696 -15.583 1.00 13.73 355 VAL A N 1
ATOM 2621 C CA . VAL A 1 376 ? 6.417 101.582 -14.457 1.00 6.76 355 VAL A CA 1
ATOM 2622 C C . VAL A 1 376 ? 5.308 101.481 -13.428 1.00 19.03 355 VAL A C 1
ATOM 2623 O O . VAL A 1 376 ? 4.156 101.798 -13.714 1.00 10.63 355 VAL A O 1
ATOM 2627 N N . PRO A 1 377 ? 5.619 101.046 -12.211 1.00 20.39 356 PRO A N 1
ATOM 2628 C CA . PRO A 1 377 ? 4.547 100.866 -11.220 1.00 12.63 356 PRO A CA 1
ATOM 2629 C C . PRO A 1 377 ? 3.853 102.206 -10.942 1.00 9.23 356 PRO A C 1
ATOM 2630 O O . PRO A 1 377 ? 4.544 103.216 -10.834 1.00 11.67 356 PRO A O 1
ATOM 2634 N N . VAL A 1 378 ? 2.532 102.236 -10.841 1.00 9.22 357 VAL A N 1
ATOM 2635 C CA . VAL A 1 378 ? 1.811 103.520 -10.731 1.00 21.91 357 VAL A CA 1
ATOM 2636 C C . VAL A 1 378 ? 2.328 104.371 -9.587 1.00 29.56 357 VAL A C 1
ATOM 2637 O O . VAL A 1 378 ? 2.388 105.608 -9.639 1.00 10.62 357 VAL A O 1
ATOM 2641 N N . LEU A 1 379 ? 2.779 103.711 -8.516 1.00 17.28 358 LEU A N 1
ATOM 2642 C CA . LEU A 1 379 ? 3.416 104.475 -7.452 1.00 20.83 358 LEU A CA 1
ATOM 2643 C C . LEU A 1 379 ? 4.667 105.162 -7.997 1.00 11.57 358 LEU A C 1
ATOM 2644 O O . LEU A 1 379 ? 4.858 106.342 -7.707 1.00 9.71 358 LEU A O 1
ATOM 2649 N N . LEU A 1 380 ? 5.461 104.451 -8.774 1.00 11.68 359 LEU A N 1
ATOM 2650 C CA . LEU A 1 380 ? 6.634 105.069 -9.378 1.00 19.09 359 LEU A CA 1
ATOM 2651 C C . LEU A 1 380 ? 6.333 106.275 -10.257 1.00 19.95 359 LEU A C 1
ATOM 2652 O O . LEU A 1 380 ? 6.927 107.334 -9.990 1.00 16.32 359 LEU A O 1
ATOM 2657 N N . GLN A 1 381 ? 5.483 106.130 -11.284 1.00 11.92 360 GLN A N 1
ATOM 2658 C CA . GLN A 1 381 ? 5.176 107.304 -12.107 1.00 10.87 360 GLN A CA 1
ATOM 2659 C C . GLN A 1 381 ? 4.715 108.472 -11.241 1.00 25.77 360 GLN A C 1
ATOM 2660 O O . GLN A 1 381 ? 5.129 109.607 -11.512 1.00 24.18 360 GLN A O 1
ATOM 2666 N N . ILE A 1 382 ? 3.928 108.226 -10.191 1.00 7.98 361 ILE A N 1
ATOM 2667 C CA . ILE A 1 382 ? 3.535 109.363 -9.352 1.00 25.95 361 ILE A CA 1
ATOM 2668 C C . ILE A 1 382 ? 4.701 109.944 -8.569 1.00 26.27 361 ILE A C 1
ATOM 2669 O O . ILE A 1 382 ? 4.957 111.155 -8.592 1.00 15.37 361 ILE A O 1
ATOM 2674 N N . LEU A 1 383 ? 5.461 109.123 -7.843 1.00 26.74 362 LEU A N 1
ATOM 2675 C CA . LEU A 1 383 ? 6.572 109.659 -7.062 1.00 17.70 362 LEU A CA 1
ATOM 2676 C C . LEU A 1 383 ? 7.568 110.447 -7.908 1.00 12.94 362 LEU A C 1
ATOM 2677 O O . LEU A 1 383 ? 8.258 111.337 -7.420 1.00 39.08 362 LEU A O 1
ATOM 2682 N N . SER A 1 384 ? 7.634 110.07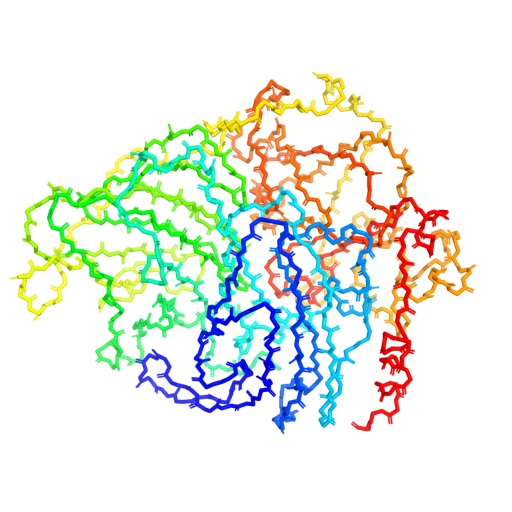6 -9.175 1.00 6.86 363 SER A N 1
ATOM 2683 C CA . SER A 1 384 ? 8.526 110.662 -10.160 1.00 12.53 363 SER A CA 1
ATOM 2684 C C . SER A 1 384 ? 8.122 112.061 -10.624 1.00 12.03 363 SER A C 1
ATOM 2685 O O . SER A 1 384 ? 8.962 112.778 -11.170 1.00 16.12 363 SER A O 1
ATOM 2688 N N . GLY A 1 385 ? 6.864 112.401 -10.419 1.00 19.85 364 GLY A N 1
ATOM 2689 C CA . GLY A 1 385 ? 6.321 113.668 -10.854 1.00 22.99 364 GLY A CA 1
ATOM 2690 C C . GLY A 1 385 ? 5.268 113.575 -11.929 1.00 11.32 364 GLY A C 1
ATOM 2691 O O . GLY A 1 385 ? 4.927 114.613 -12.509 1.00 20.31 364 GLY A O 1
ATOM 2692 N N . VAL A 1 386 ? 4.717 112.394 -12.194 1.00 16.03 365 VAL A N 1
ATOM 2693 C CA . VAL A 1 386 ? 3.530 112.270 -13.033 1.00 21.99 365 VAL A CA 1
ATOM 2694 C C . VAL A 1 386 ? 2.302 112.325 -12.110 1.00 23.56 365 VAL A C 1
ATOM 2695 O O . VAL A 1 386 ? 1.950 111.315 -11.506 1.00 12.57 365 VAL A O 1
ATOM 2699 N N . THR A 1 387 ? 1.751 113.522 -12.043 1.00 11.92 366 THR A N 1
ATOM 2700 C CA . THR A 1 387 ? 0.602 113.875 -11.213 1.00 17.69 366 THR A CA 1
ATOM 2701 C C . THR A 1 387 ? -0.708 113.951 -11.969 1.00 27.01 366 THR A C 1
ATOM 2702 O O . THR A 1 387 ? -1.795 113.711 -11.413 1.00 31.21 366 THR A O 1
ATOM 2706 N N . ASN A 1 388 ? -0.714 114.286 -13.268 1.00 18.86 367 ASN A N 1
ATOM 2707 C CA . ASN A 1 388 ? -2.013 114.305 -13.932 1.00 28.35 367 ASN A CA 1
ATOM 2708 C C . ASN A 1 388 ? -2.379 112.868 -14.312 1.00 26.66 367 ASN A C 1
ATOM 2709 O O . ASN A 1 388 ? -1.584 112.276 -15.050 1.00 22.93 367 ASN A O 1
ATOM 2714 N N . PRO A 1 389 ? -3.499 112.382 -13.809 1.00 25.58 368 PRO A N 1
ATOM 2715 C CA . PRO A 1 389 ? -3.972 111.026 -14.114 1.00 13.37 368 PRO A CA 1
ATOM 2716 C C . PRO A 1 389 ? -3.888 110.721 -15.604 1.00 28.18 368 PRO A C 1
ATOM 2717 O O . PRO A 1 389 ? -3.434 109.652 -16.013 1.00 45.35 368 PRO A O 1
ATOM 2721 N N . ASN A 1 390 ? -4.335 111.674 -16.403 1.00 39.40 369 ASN A N 1
ATOM 2722 C CA . ASN A 1 390 ? -4.338 111.641 -17.852 1.00 35.00 369 ASN A CA 1
ATOM 2723 C C . ASN A 1 390 ? -3.029 111.135 -18.450 1.00 35.16 369 ASN A C 1
ATOM 2724 O O . ASN A 1 390 ? -3.058 110.548 -19.537 1.00 40.55 369 ASN A O 1
ATOM 2729 N N . ASP A 1 391 ? -1.919 111.374 -17.767 1.00 29.74 370 ASP A N 1
ATOM 2730 C CA . ASP A 1 391 ? -0.592 110.930 -18.135 1.00 19.43 370 ASP A CA 1
ATOM 2731 C C . ASP A 1 391 ? -0.184 109.666 -17.376 1.00 22.11 370 ASP A C 1
ATOM 2732 O O . ASP A 1 391 ? 0.888 109.086 -17.564 1.00 12.42 370 ASP A O 1
ATOM 2737 N N . LEU A 1 392 ? -1.029 109.166 -16.469 1.00 26.02 371 LEU A N 1
ATOM 2738 C CA . LEU A 1 392 ? -0.586 107.946 -15.774 1.00 20.15 371 LEU A CA 1
ATOM 2739 C C . LEU A 1 392 ? -0.807 106.747 -16.676 1.00 18.48 371 LEU A C 1
ATOM 2740 O O . LEU A 1 392 ? -1.499 106.839 -17.693 1.00 20.04 371 LEU A O 1
ATOM 2745 N N . LEU A 1 393 ? -0.229 105.588 -16.371 1.00 18.17 372 LEU A N 1
ATOM 2746 C CA . LEU A 1 393 ? -0.584 104.433 -17.193 1.00 12.17 372 LEU A CA 1
ATOM 2747 C C . LEU A 1 393 ? -0.977 103.252 -16.300 1.00 19.68 372 LEU A C 1
ATOM 2748 O O . LEU A 1 393 ? -0.455 103.180 -15.180 1.00 20.93 372 LEU A O 1
ATOM 2753 N N . PRO A 1 394 ? -1.839 102.368 -16.775 1.00 19.15 373 PRO A N 1
ATOM 2754 C CA . PRO A 1 394 ? -2.359 102.366 -18.140 1.00 15.58 373 PRO A CA 1
ATOM 2755 C C . PRO A 1 394 ? -3.472 103.380 -18.368 1.00 11.38 373 PRO A C 1
ATOM 2756 O O . PRO A 1 394 ? -4.157 103.813 -17.449 1.00 20.05 373 PRO A O 1
ATOM 2760 N N . GLY A 1 395 ? -3.650 103.757 -19.637 1.00 28.04 374 GLY A N 1
ATOM 2761 C CA . GLY A 1 395 ? -4.663 104.717 -20.007 1.00 17.40 374 GLY A CA 1
ATOM 2762 C C . GLY A 1 395 ? -6.071 104.341 -19.596 1.00 9.35 374 GLY A C 1
ATOM 2763 O O . GLY A 1 395 ? -6.523 103.258 -19.980 1.00 19.50 374 GLY A O 1
ATOM 2764 N N . GLY A 1 396 ? -6.723 105.232 -18.859 1.00 11.19 375 GLY A N 1
ATOM 2765 C CA . GLY A 1 396 ? -8.094 105.242 -18.441 1.00 23.82 375 GLY A CA 1
ATOM 2766 C C . GLY A 1 396 ? -8.421 104.337 -17.275 1.00 23.33 375 GLY A C 1
ATOM 2767 O O . GLY A 1 396 ? -9.469 104.471 -16.642 1.00 39.89 375 GLY A O 1
ATOM 2768 N N . ALA A 1 397 ? -7.529 103.399 -16.966 1.00 20.46 376 ALA A N 1
ATOM 2769 C CA . ALA A 1 397 ? -7.797 102.472 -15.863 1.00 25.91 376 ALA A CA 1
ATOM 2770 C C . ALA A 1 397 ? -7.480 103.144 -14.535 1.00 23.68 376 ALA A C 1
ATOM 2771 O O . ALA A 1 397 ? -7.728 102.631 -13.439 1.00 26.33 376 ALA A O 1
ATOM 2773 N N . VAL A 1 398 ? -6.927 104.355 -14.606 1.00 12.29 377 VAL A N 1
ATOM 2774 C CA . VAL A 1 398 ? -6.562 105.051 -13.375 1.00 26.97 377 VAL A CA 1
ATOM 2775 C C . VAL A 1 398 ? -7.357 106.301 -13.045 1.00 17.25 377 VAL A C 1
ATOM 2776 O O . VAL A 1 398 ? -7.337 107.273 -13.801 1.00 22.69 377 VAL A O 1
ATOM 2780 N N . ILE A 1 399 ? -8.067 106.338 -11.915 1.00 18.36 378 ILE A N 1
ATOM 2781 C CA . ILE A 1 399 ? -8.860 107.527 -11.570 1.00 18.58 378 ILE A CA 1
ATOM 2782 C C . ILE A 1 399 ? -8.363 108.260 -10.339 1.00 9.52 378 ILE A C 1
ATOM 2783 O O . ILE A 1 399 ? -8.104 107.697 -9.272 1.00 18.15 378 ILE A O 1
ATOM 2788 N N . SER A 1 400 ? -8.228 109.588 -10.425 1.00 6.67 379 SER A N 1
ATOM 2789 C CA . SER A 1 400 ? -7.694 110.306 -9.262 1.00 3.89 379 SER A CA 1
ATOM 2790 C C . SER A 1 400 ? -8.844 110.741 -8.352 1.00 29.60 379 SER A C 1
ATOM 2791 O O . SER A 1 400 ? -9.864 111.298 -8.750 1.00 21.84 379 SER A O 1
ATOM 2794 N N . LEU A 1 401 ? -8.685 110.463 -7.058 1.00 27.41 380 LEU A N 1
ATOM 2795 C CA . LEU A 1 401 ? -9.652 110.893 -6.064 1.00 11.75 380 LEU A CA 1
ATOM 2796 C C . LEU A 1 401 ? -9.071 111.952 -5.134 1.00 3.97 380 LEU A C 1
ATOM 2797 O O . LEU A 1 401 ? -7.936 111.945 -4.701 1.00 11.18 380 LEU A O 1
ATOM 2802 N N . PRO A 1 402 ? -9.928 112.924 -4.854 1.00 10.79 381 PRO A N 1
ATOM 2803 C CA . PRO A 1 402 ? -9.456 114.097 -4.083 1.00 6.40 381 PRO A CA 1
ATOM 2804 C C . PRO A 1 402 ? -9.607 113.728 -2.626 1.00 8.52 381 PRO A C 1
ATOM 2805 O O . PRO A 1 402 ? -10.352 112.779 -2.339 1.00 24.40 381 PRO A O 1
ATOM 2809 N N . ALA A 1 403 ? -8.945 114.453 -1.755 1.00 15.76 382 ALA A N 1
ATOM 2810 C CA . ALA A 1 403 ? -8.741 114.171 -0.356 1.00 7.14 382 ALA A CA 1
ATOM 2811 C C . ALA A 1 403 ? -9.900 114.523 0.560 1.00 12.37 382 ALA A C 1
ATOM 2812 O O . ALA A 1 403 ? -10.600 115.528 0.425 1.00 14.89 382 ALA A O 1
ATOM 2814 N N . ASN A 1 404 ? -10.107 113.656 1.557 1.00 19.87 383 ASN A N 1
ATOM 2815 C CA . ASN A 1 404 ? -11.094 113.909 2.606 1.00 20.20 383 ASN A CA 1
ATOM 2816 C C . ASN A 1 404 ? -12.499 114.076 2.030 1.00 16.74 383 ASN A C 1
ATOM 2817 O O . ASN A 1 404 ? -13.268 114.922 2.492 1.00 15.33 383 ASN A O 1
ATOM 2822 N N . GLN A 1 405 ? -12.821 113.242 1.051 1.00 18.65 384 GLN A N 1
ATOM 2823 C CA . GLN A 1 405 ? -14.025 113.198 0.244 1.00 24.96 384 GLN A CA 1
ATOM 2824 C C . GLN A 1 405 ? -14.898 111.973 0.441 1.00 20.54 384 GLN A C 1
ATOM 2825 O O . GLN A 1 405 ? -14.383 110.894 0.756 1.00 19.08 384 GLN A O 1
ATOM 2831 N N . VAL A 1 406 ? -16.224 112.056 0.251 1.00 20.26 385 VAL A N 1
ATOM 2832 C CA . VAL A 1 406 ? -17.029 110.829 0.364 1.00 12.52 385 VAL A CA 1
ATOM 2833 C C . VAL A 1 406 ? -17.298 110.232 -1.019 1.00 15.52 385 VAL A C 1
ATOM 2834 O O . VAL A 1 406 ? -17.831 110.906 -1.908 1.00 22.82 385 VAL A O 1
ATOM 2838 N N . ILE A 1 407 ? -16.941 108.977 -1.256 1.00 12.02 386 ILE A N 1
ATOM 2839 C CA . ILE A 1 407 ? -17.037 108.335 -2.566 1.00 19.24 386 ILE A CA 1
ATOM 2840 C C . ILE A 1 407 ? -18.176 107.332 -2.700 1.00 21.41 386 ILE A C 1
ATOM 2841 O O . ILE A 1 407 ? -18.308 106.432 -1.856 1.00 16.89 386 ILE A O 1
ATOM 2846 N N . GLU A 1 408 ? -19.019 107.427 -3.744 1.00 13.97 387 GLU A N 1
ATOM 2847 C CA . GLU A 1 408 ? -20.025 106.375 -3.918 1.00 23.91 387 GLU A CA 1
ATOM 2848 C C . GLU A 1 408 ? -19.716 105.570 -5.176 1.00 20.34 387 GLU A C 1
ATOM 2849 O O . GLU A 1 408 ? -19.619 106.058 -6.305 1.00 18.05 387 GLU A O 1
ATOM 2855 N N . ILE A 1 409 ? -19.547 104.268 -4.945 1.00 15.13 388 ILE A N 1
ATOM 2856 C CA . ILE A 1 409 ? -19.247 103.379 -6.067 1.00 16.33 388 ILE A CA 1
ATOM 2857 C C . ILE A 1 409 ? -20.393 102.434 -6.386 1.00 26.29 388 ILE A C 1
ATOM 2858 O O . ILE A 1 409 ? -20.850 101.726 -5.485 1.00 15.20 388 ILE A O 1
ATOM 2863 N N . SER A 1 410 ? -20.855 102.400 -7.630 1.00 24.42 389 SER A N 1
ATOM 2864 C CA . SER A 1 410 ? -21.887 101.453 -8.059 1.00 19.25 389 SER A CA 1
ATOM 2865 C C . SER A 1 410 ? -21.359 100.538 -9.153 1.00 16.98 389 SER A C 1
ATOM 2866 O O . SER A 1 410 ? -20.698 100.918 -10.113 1.00 17.00 389 SER A O 1
ATOM 2869 N N . ILE A 1 411 ? -21.590 99.224 -9.054 1.00 12.69 390 ILE A N 1
ATOM 2870 C CA . ILE A 1 411 ? -21.106 98.377 -10.140 1.00 19.50 390 ILE A CA 1
ATOM 2871 C C . ILE A 1 411 ? -22.261 97.473 -10.612 1.00 24.97 390 ILE A C 1
ATOM 2872 O O . ILE A 1 411 ? -22.442 96.445 -9.967 1.00 11.70 390 ILE A O 1
ATOM 2877 N N . PRO A 1 412 ? -22.959 97.880 -11.658 1.00 25.44 391 PRO A N 1
ATOM 2878 C CA . PRO A 1 412 ? -24.093 97.138 -12.216 1.00 33.86 391 PRO A CA 1
ATOM 2879 C C . PRO A 1 412 ? -23.860 95.632 -12.221 1.00 38.93 391 PRO A C 1
ATOM 2880 O O . PRO A 1 412 ? -23.010 95.153 -12.970 1.00 62.50 391 PRO A O 1
ATOM 2884 N N . GLY A 1 413 ? -24.603 94.952 -11.358 1.00 33.91 392 GLY A N 1
ATOM 2885 C CA . GLY A 1 413 ? -24.453 93.537 -11.107 1.00 17.16 392 GLY A CA 1
ATOM 2886 C C . GLY A 1 413 ? -24.191 92.698 -12.337 1.00 22.01 392 GLY A C 1
ATOM 2887 O O . GLY A 1 413 ? -25.123 92.162 -12.934 1.00 62.68 392 GLY A O 1
ATOM 2888 N N . GLY A 1 414 ? -22.920 92.579 -12.691 1.00 33.21 393 GLY A N 1
ATOM 2889 C CA . GLY A 1 414 ? -22.429 91.713 -13.737 1.00 41.76 393 GLY A CA 1
ATOM 2890 C C . GLY A 1 414 ? -22.738 90.250 -13.456 1.00 44.21 393 GLY A C 1
ATOM 2891 O O . GLY A 1 414 ? -23.913 89.881 -13.523 1.00 35.57 393 GLY A O 1
ATOM 2892 N N . GLY A 1 415 ? -21.726 89.442 -13.157 1.00 45.48 394 GLY A N 1
ATOM 2893 C CA . GLY A 1 415 ? -21.867 88.012 -13.004 1.00 41.27 394 GLY A CA 1
ATOM 2894 C C . GLY A 1 415 ? -21.228 87.367 -11.800 1.00 35.25 394 GLY A C 1
ATOM 2895 O O . GLY A 1 415 ? -20.504 86.377 -11.927 1.00 35.84 394 GLY A O 1
ATOM 2896 N N . ASN A 1 416 ? -21.484 87.903 -10.612 1.00 26.05 395 ASN A N 1
ATOM 2897 C CA . ASN A 1 416 ? -21.067 87.311 -9.349 1.00 37.93 395 ASN A CA 1
ATOM 2898 C C . ASN A 1 416 ? -19.635 87.647 -8.961 1.00 29.61 395 ASN A C 1
ATOM 2899 O O . ASN A 1 416 ? -19.024 86.949 -8.151 1.00 29.59 395 ASN A O 1
ATOM 2904 N N . HIS A 1 417 ? -19.075 88.720 -9.516 1.00 19.41 396 HIS A N 1
ATOM 2905 C CA . HIS A 1 417 ? -17.702 89.110 -9.225 1.00 7.17 396 HIS A CA 1
ATOM 2906 C C . HIS A 1 417 ? -17.465 89.617 -7.813 1.00 14.93 396 HIS A C 1
ATOM 2907 O O . HIS A 1 417 ? -18.142 90.549 -7.408 1.00 10.81 396 HIS A O 1
ATOM 2914 N N . PRO A 1 418 ? -16.521 89.040 -7.072 1.00 21.60 397 PRO A N 1
ATOM 2915 C CA . PRO A 1 418 ? -16.136 89.533 -5.747 1.00 17.13 397 PRO A CA 1
ATOM 2916 C C . PRO A 1 418 ? -15.144 90.683 -5.870 1.00 16.45 397 PRO A C 1
ATOM 2917 O O . PRO A 1 418 ? -13.948 90.416 -5.995 1.00 8.71 397 PRO A O 1
ATOM 2921 N N . PHE A 1 419 ? -15.642 91.919 -5.861 1.00 11.33 398 PHE A N 1
ATOM 2922 C CA . PHE A 1 419 ? -14.824 93.111 -5.927 1.00 14.88 398 PHE A CA 1
ATOM 2923 C C . PHE A 1 419 ? -14.174 93.468 -4.596 1.00 19.76 398 PHE A C 1
ATOM 2924 O O . PHE A 1 419 ? -14.849 93.370 -3.578 1.00 11.67 398 PHE A O 1
ATOM 2932 N N . HIS A 1 420 ? -12.922 93.895 -4.644 1.00 22.19 399 HIS A N 1
ATOM 2933 C CA . HIS A 1 420 ? -12.133 94.170 -3.452 1.00 21.54 399 HIS A CA 1
ATOM 2934 C C . HIS A 1 420 ? -11.447 95.520 -3.535 1.00 12.33 399 HIS A C 1
ATOM 2935 O O . HIS A 1 420 ? -10.780 95.764 -4.539 1.00 9.12 399 HIS A O 1
ATOM 2942 N N . LEU A 1 421 ? -11.599 96.388 -2.534 1.00 16.56 400 LEU A N 1
ATOM 2943 C CA . LEU A 1 421 ? -10.919 97.680 -2.566 1.00 14.51 400 LEU A CA 1
ATOM 2944 C C . LEU A 1 421 ? -9.699 97.677 -1.651 1.00 1.85 400 LEU A C 1
ATOM 2945 O O . LEU A 1 421 ? -9.808 97.274 -0.498 1.00 11.11 400 LEU A O 1
ATOM 2950 N N . HIS A 1 422 ? -8.548 98.130 -2.146 1.00 4.38 401 HIS A N 1
ATOM 2951 C CA . HIS A 1 422 ? -7.377 98.251 -1.260 1.00 7.26 401 HIS A CA 1
ATOM 2952 C C . HIS A 1 422 ? -7.385 99.576 -0.488 1.00 11.72 401 HIS A C 1
ATOM 2953 O O . HIS A 1 422 ? -8.053 100.533 -0.848 1.00 13.63 401 HIS A O 1
ATOM 2960 N N . GLY A 1 423 ? -6.597 99.621 0.582 1.00 12.11 402 GLY A N 1
ATOM 2961 C CA . GLY A 1 423 ? -6.358 100.785 1.414 1.00 2.96 402 GLY A CA 1
ATOM 2962 C C . GLY A 1 423 ? -7.540 101.155 2.284 1.00 11.43 402 GLY A C 1
ATOM 2963 O O . GLY A 1 423 ? -7.477 102.086 3.114 1.00 11.84 402 GLY A O 1
ATOM 2964 N N . HIS A 1 424 ? -8.689 100.486 2.133 1.00 15.02 403 HIS A N 1
ATOM 2965 C CA . HIS A 1 424 ? -9.930 100.861 2.793 1.00 16.47 403 HIS A CA 1
ATOM 2966 C C . HIS A 1 424 ? -10.879 99.681 2.986 1.00 20.65 403 HIS A C 1
ATOM 2967 O O . HIS A 1 424 ? -10.770 98.629 2.372 1.00 12.55 403 HIS A O 1
ATOM 2974 N N . ASN A 1 425 ? -11.864 99.909 3.848 1.00 11.40 404 ASN A N 1
ATOM 2975 C CA . ASN A 1 425 ? -13.104 99.156 3.770 1.00 22.28 404 ASN A CA 1
ATOM 2976 C C . ASN A 1 425 ? -14.191 100.147 3.320 1.00 24.54 404 ASN A C 1
ATOM 2977 O O . ASN A 1 425 ? -13.939 101.332 3.074 1.00 11.16 404 ASN A O 1
ATOM 2982 N N . PHE A 1 426 ? -15.393 99.604 3.219 1.00 29.51 405 PHE A N 1
ATOM 2983 C CA . PHE A 1 426 ? -16.514 100.366 2.693 1.00 20.49 405 PHE A CA 1
ATOM 2984 C C . PHE A 1 426 ? -17.831 99.893 3.309 1.00 15.61 405 PHE A C 1
ATOM 2985 O O . PHE A 1 426 ? -17.868 98.772 3.802 1.00 4.82 405 PHE A O 1
ATOM 2993 N N . ASP A 1 427 ? -18.837 100.747 3.265 1.00 15.78 406 ASP A N 1
ATOM 2994 C CA . ASP A 1 427 ? -20.211 100.445 3.596 1.00 10.88 406 ASP A CA 1
ATOM 2995 C C . ASP A 1 427 ? -20.903 100.055 2.294 1.00 14.62 406 ASP A C 1
ATOM 2996 O O . ASP A 1 427 ? -21.051 100.779 1.312 1.00 12.29 406 ASP A O 1
ATOM 3001 N N . VAL A 1 428 ? -21.355 98.814 2.293 1.00 5.99 407 VAL A N 1
ATOM 3002 C CA . VAL A 1 428 ? -22.125 98.396 1.116 1.00 11.54 407 VAL A CA 1
ATOM 3003 C C . VAL A 1 428 ? -23.553 98.837 1.308 1.00 5.92 407 VAL A C 1
ATOM 3004 O O . VAL A 1 428 ? -24.382 98.184 1.928 1.00 3.00 407 VAL A O 1
ATOM 3008 N N . VAL A 1 429 ? -23.881 100.015 0.782 1.00 18.24 408 VAL A N 1
ATOM 3009 C CA . VAL A 1 429 ? -25.174 100.627 1.094 1.00 24.64 408 VAL A CA 1
ATOM 3010 C C . VAL A 1 429 ? -26.305 99.922 0.372 1.00 19.75 408 VAL A C 1
ATOM 3011 O O . VAL A 1 429 ? -27.493 100.087 0.632 1.00 14.86 408 VAL A O 1
ATOM 3015 N N . ARG A 1 430 ? -25.888 99.100 -0.582 1.00 24.25 409 ARG A N 1
ATOM 3016 C CA . ARG A 1 430 ? -26.848 98.281 -1.319 1.00 19.40 409 ARG A CA 1
ATOM 3017 C C . ARG A 1 430 ? -26.186 96.915 -1.516 1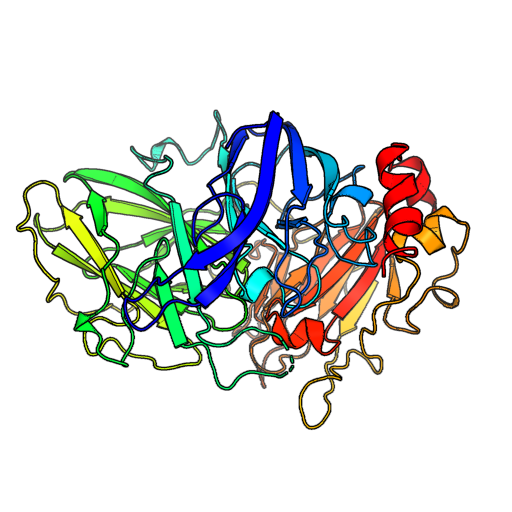.00 20.87 409 ARG A C 1
ATOM 3018 O O . ARG A 1 430 ? -25.253 96.786 -2.309 1.00 9.45 409 ARG A O 1
ATOM 3026 N N . THR A 1 431 ? -26.679 95.974 -0.724 1.00 21.20 410 THR A N 1
ATOM 3027 C CA . THR A 1 431 ? -26.251 94.585 -0.693 1.00 23.38 410 THR A CA 1
ATOM 3028 C C . THR A 1 431 ? -26.769 93.824 -1.911 1.00 27.49 410 THR A C 1
ATOM 3029 O O . THR A 1 431 ? -27.916 94.015 -2.321 1.00 12.04 410 THR A O 1
ATOM 3033 N N . PRO A 1 432 ? -25.920 92.958 -2.455 1.00 28.86 411 PRO A N 1
ATOM 3034 C CA . PRO A 1 432 ? -26.364 92.038 -3.501 1.00 25.06 411 PRO A CA 1
ATOM 3035 C C . PRO A 1 432 ? -27.617 91.316 -2.977 1.00 31.61 411 PRO A C 1
ATOM 3036 O O . PRO A 1 432 ? -27.547 90.752 -1.887 1.00 14.28 411 PRO A O 1
ATOM 3040 N N . GLY A 1 433 ? -28.699 91.390 -3.720 1.00 21.61 412 GLY A N 1
ATOM 3041 C CA . GLY A 1 433 ? -30.008 90.860 -3.443 1.00 25.93 412 GLY A CA 1
ATOM 3042 C C . GLY A 1 433 ? -30.931 91.738 -2.641 1.00 21.60 412 GLY A C 1
ATOM 3043 O O . GLY A 1 433 ? -31.672 91.214 -1.799 1.00 35.49 412 GLY A O 1
ATOM 3044 N N . SER A 1 434 ? -30.966 93.068 -2.833 1.00 17.05 413 SER A N 1
ATOM 3045 C CA . SER A 1 434 ? -31.944 93.837 -2.049 1.00 26.09 413 SER A CA 1
ATOM 3046 C C . SER A 1 434 ? -32.148 95.257 -2.550 1.00 26.69 413 SER A C 1
ATOM 3047 O O . SER A 1 434 ? -31.256 96.088 -2.355 1.00 27.41 413 SER A O 1
ATOM 3050 N N . SER A 1 435 ? -33.277 95.583 -3.164 1.00 26.78 414 SER A N 1
ATOM 3051 C CA . SER A 1 435 ? -33.543 96.803 -3.913 1.00 29.92 414 SER A CA 1
ATOM 3052 C C . SER A 1 435 ? -33.476 98.100 -3.112 1.00 30.55 414 SER A C 1
ATOM 3053 O O . SER A 1 435 ? -33.624 99.206 -3.643 1.00 19.57 414 SER A O 1
ATOM 3056 N N . VAL A 1 436 ? -33.249 97.945 -1.822 1.00 40.99 415 VAL A N 1
ATOM 3057 C CA . VAL A 1 436 ? -33.178 98.953 -0.795 1.00 20.31 415 VAL A CA 1
ATOM 3058 C C . VAL A 1 436 ? -31.856 99.685 -0.731 1.00 22.78 415 VAL A C 1
ATOM 3059 O O . VAL A 1 436 ? -30.805 99.166 -1.106 1.00 37.52 415 VAL A O 1
ATOM 3063 N N . TYR A 1 437 ? -31.864 100.919 -0.208 1.00 14.70 416 TYR A N 1
ATOM 3064 C CA . TYR A 1 437 ? -30.572 101.493 0.158 1.00 26.73 416 TYR A CA 1
ATOM 3065 C C . TYR A 1 437 ? -30.558 101.686 1.675 1.00 18.48 416 TYR A C 1
ATOM 3066 O O . TYR A 1 437 ? -31.548 102.128 2.259 1.00 25.83 416 TYR A O 1
ATOM 3075 N N . ASN A 1 438 ? -29.417 101.335 2.252 1.00 22.39 417 ASN A N 1
ATOM 3076 C CA . ASN A 1 438 ? -29.201 101.389 3.686 1.00 16.74 417 ASN A CA 1
ATOM 3077 C C . ASN A 1 438 ? -27.933 102.194 3.974 1.00 24.26 417 ASN A C 1
ATOM 3078 O O . ASN A 1 438 ? -26.813 101.732 3.737 1.00 18.38 417 ASN A O 1
ATOM 3083 N N . TYR A 1 439 ? -28.189 103.400 4.458 1.00 22.68 418 TYR A N 1
ATOM 3084 C CA . TYR A 1 439 ? -27.201 104.382 4.867 1.00 18.52 418 TYR A CA 1
ATOM 3085 C C . TYR A 1 439 ? -27.102 104.420 6.386 1.00 20.06 418 TYR A C 1
ATOM 3086 O O . TYR A 1 439 ? -26.224 105.041 6.999 1.00 10.04 418 TYR A O 1
ATOM 3095 N N . VAL A 1 440 ? -28.057 103.716 7.001 1.00 24.76 419 VAL A N 1
ATOM 3096 C CA . VAL A 1 440 ? -28.181 103.693 8.452 1.00 17.06 419 VAL A CA 1
ATOM 3097 C C . VAL A 1 440 ? -27.116 102.794 9.065 1.00 24.35 419 VAL A C 1
ATOM 3098 O O . VAL A 1 440 ? -26.204 103.255 9.755 1.00 24.59 419 VAL A O 1
ATOM 3102 N N . ASN A 1 441 ? -27.238 101.492 8.793 1.00 20.72 420 ASN A N 1
ATOM 3103 C CA . ASN A 1 441 ? -26.248 100.590 9.370 1.00 16.65 420 ASN A CA 1
ATOM 3104 C C . ASN A 1 441 ? -25.828 99.487 8.401 1.00 25.71 420 ASN A C 1
ATOM 3105 O O . ASN A 1 441 ? -25.899 98.323 8.839 1.00 9.38 420 ASN A O 1
ATOM 3110 N N . PRO A 1 442 ? -25.399 99.806 7.184 1.00 20.67 421 PRO A N 1
ATOM 3111 C CA . PRO A 1 442 ? -24.922 98.800 6.231 1.00 5.71 421 PRO A CA 1
ATOM 3112 C C . PRO A 1 442 ? -23.726 97.991 6.739 1.00 13.07 421 PRO A C 1
ATOM 3113 O O . PRO A 1 442 ? -22.885 98.553 7.432 1.00 12.07 421 PRO A O 1
ATOM 3117 N N . VAL A 1 443 ? -23.660 96.733 6.330 1.00 20.83 422 VAL A N 1
ATOM 3118 C CA . VAL A 1 443 ? -22.424 95.962 6.414 1.00 26.49 422 VAL A CA 1
ATOM 3119 C C . VAL A 1 443 ? -21.207 96.800 6.040 1.00 24.96 422 VAL A C 1
ATOM 3120 O O . VAL A 1 443 ? -21.239 97.588 5.091 1.00 12.53 422 VAL A O 1
ATOM 3124 N N . ARG A 1 444 ? -20.091 96.643 6.755 1.00 26.10 423 ARG A N 1
ATOM 3125 C CA . ARG A 1 444 ? -18.828 97.229 6.297 1.00 18.86 423 ARG A CA 1
ATOM 3126 C C . ARG A 1 444 ? -17.834 96.077 6.133 1.00 15.86 423 ARG A C 1
ATOM 3127 O O . ARG A 1 444 ? -17.690 95.279 7.060 1.00 13.96 423 ARG A O 1
ATOM 3135 N N . ARG A 1 445 ? -17.151 95.997 5.003 1.00 2.50 424 ARG A N 1
ATOM 3136 C CA . ARG A 1 445 ? -16.187 94.920 4.769 1.00 3.82 424 ARG A CA 1
ATOM 3137 C C . ARG A 1 445 ? -15.137 95.305 3.742 1.00 4.87 424 ARG A C 1
ATOM 3138 O O . ARG A 1 445 ? -14.953 96.516 3.540 1.00 14.69 424 ARG A O 1
ATOM 3146 N N . ASP A 1 446 ? -14.478 94.367 3.060 1.00 9.77 425 ASP A N 1
ATOM 3147 C CA . ASP A 1 446 ? -13.536 94.850 2.036 1.00 21.26 425 ASP A CA 1
ATOM 3148 C C . ASP A 1 446 ? -13.572 94.053 0.725 1.00 9.31 425 ASP A C 1
ATOM 3149 O O . ASP A 1 446 ? -12.847 94.447 -0.191 1.00 13.83 425 ASP A O 1
ATOM 3154 N N . VAL A 1 447 ? -14.401 93.037 0.673 1.00 8.91 426 VAL A N 1
ATOM 3155 C CA . VAL A 1 447 ? -14.709 92.201 -0.471 1.00 14.81 426 VAL A CA 1
ATOM 3156 C C . VAL A 1 447 ? -16.223 92.001 -0.594 1.00 9.35 426 VAL A C 1
ATOM 3157 O O . VAL A 1 447 ? -16.849 91.487 0.334 1.00 8.86 426 VAL A O 1
ATOM 3161 N N . VAL A 1 448 ? -16.782 92.366 -1.754 1.00 10.88 427 VAL A N 1
ATOM 3162 C CA . VAL A 1 448 ? -18.219 92.244 -1.949 1.00 11.82 427 VAL A CA 1
ATOM 3163 C C . VAL A 1 448 ? -18.548 91.764 -3.360 1.00 13.94 427 VAL A C 1
ATOM 3164 O O . VAL A 1 448 ? -18.033 92.261 -4.353 1.00 19.36 427 VAL A O 1
ATOM 3168 N N . SER A 1 449 ? -19.419 90.767 -3.364 1.00 11.12 428 SER A N 1
ATOM 3169 C CA . SER A 1 449 ? -19.976 90.195 -4.578 1.00 10.99 428 SER A CA 1
ATOM 3170 C C . SER A 1 449 ? -20.964 91.145 -5.246 1.00 7.99 428 SER A C 1
ATOM 3171 O O . SER A 1 449 ? -21.858 91.730 -4.637 1.00 14.07 428 SER A O 1
ATOM 3174 N N . ILE A 1 450 ? -20.762 91.270 -6.567 1.00 18.34 429 ILE A N 1
ATOM 3175 C CA . ILE A 1 450 ? -21.651 92.187 -7.285 1.00 24.38 429 ILE A CA 1
ATOM 3176 C C . ILE A 1 450 ? -22.920 91.479 -7.745 1.00 25.43 429 ILE A C 1
ATOM 3177 O O . ILE A 1 450 ? -23.804 92.040 -8.402 1.00 24.65 429 ILE A O 1
ATOM 3182 N N . GLY A 1 451 ? -23.023 90.199 -7.394 1.00 29.17 430 GLY A N 1
ATOM 3183 C CA . GLY A 1 451 ? -24.178 89.401 -7.806 1.00 16.15 430 GLY A CA 1
ATOM 3184 C C . GLY A 1 451 ? -24.304 89.446 -9.309 1.00 15.76 430 GLY A C 1
ATOM 3185 O O . GLY A 1 451 ? -23.313 89.506 -10.041 1.00 48.16 430 GLY A O 1
ATOM 3186 N N . GLY A 1 452 ? -25.523 89.446 -9.832 1.00 25.22 431 GLY A N 1
ATOM 3187 C CA . GLY A 1 452 ? -25.567 89.482 -11.297 1.00 26.61 431 GLY A CA 1
ATOM 3188 C C . GLY A 1 452 ? -26.985 89.751 -11.777 1.00 33.04 431 GLY A C 1
ATOM 3189 O O . GLY A 1 452 ? -27.899 89.413 -11.030 1.00 42.16 431 GLY A O 1
ATOM 3190 N N . GLY A 1 453 ? -27.088 90.323 -12.963 1.00 36.67 432 GLY A N 1
ATOM 3191 C CA . GLY A 1 453 ? -28.297 90.616 -13.687 1.00 36.41 432 GLY A CA 1
ATOM 3192 C C . GLY A 1 453 ? -29.495 90.878 -12.798 1.00 37.80 432 GLY A C 1
ATOM 3193 O O . GLY A 1 453 ? -30.312 89.990 -12.557 1.00 31.25 432 GLY A O 1
ATOM 3194 N N . GLY A 1 454 ? -29.585 92.105 -12.307 1.00 30.92 433 GLY A N 1
ATOM 3195 C CA . GLY A 1 454 ? -30.650 92.521 -11.417 1.00 26.52 433 GLY A CA 1
ATOM 3196 C C . GLY A 1 454 ? -30.109 93.467 -10.348 1.00 22.83 433 GLY A C 1
ATOM 3197 O O . GLY A 1 454 ? -30.838 94.381 -9.958 1.00 26.54 433 GLY A O 1
ATOM 3198 N N . ASP A 1 455 ? -28.875 93.224 -9.934 1.00 10.20 434 ASP A N 1
ATOM 3199 C CA . ASP A 1 455 ? -28.142 93.926 -8.913 1.00 16.35 434 ASP A CA 1
ATOM 3200 C C . ASP A 1 455 ? -27.495 95.232 -9.363 1.00 21.84 434 ASP A C 1
ATOM 3201 O O . ASP A 1 455 ? -27.066 95.466 -10.493 1.00 22.30 434 ASP A O 1
ATOM 3206 N N . ASN A 1 456 ? -27.434 96.125 -8.377 1.00 18.41 435 ASN A N 1
ATOM 3207 C CA . ASN A 1 456 ? -26.607 97.329 -8.537 1.00 14.89 435 ASN A CA 1
ATOM 3208 C C . ASN A 1 456 ? -25.925 97.531 -7.193 1.00 20.16 435 ASN A C 1
ATOM 3209 O O . ASN A 1 456 ? -26.347 98.290 -6.333 1.00 15.99 435 ASN A O 1
ATOM 3214 N N . VAL A 1 457 ? -24.847 96.739 -7.029 1.00 12.82 436 VAL A N 1
ATOM 3215 C CA . VAL A 1 457 ? -24.113 96.901 -5.782 1.00 17.45 436 VAL A CA 1
ATOM 3216 C C . VAL A 1 457 ? -23.345 98.223 -5.775 1.00 12.11 436 VAL A C 1
ATOM 3217 O O . VAL A 1 457 ? -22.620 98.555 -6.705 1.00 29.11 436 VAL A O 1
ATOM 3221 N N . THR A 1 458 ? -23.552 98.946 -4.685 1.00 23.19 437 THR A N 1
ATOM 3222 C CA . THR A 1 458 ? -22.960 100.233 -4.370 1.00 15.86 437 THR A CA 1
ATOM 3223 C C . THR A 1 458 ? -22.415 100.231 -2.946 1.00 23.26 437 THR A C 1
ATOM 3224 O O . THR A 1 458 ? -23.019 99.634 -2.050 1.00 19.58 437 THR A O 1
ATOM 3228 N N . PHE A 1 459 ? -21.288 100.883 -2.754 1.00 15.40 438 PHE A N 1
ATOM 3229 C CA . PHE A 1 459 ? -20.653 101.144 -1.475 1.00 14.89 438 PHE A CA 1
ATOM 3230 C C . PHE A 1 459 ? -20.074 102.562 -1.439 1.00 9.60 438 PHE A C 1
ATOM 3231 O O . PHE A 1 459 ? -19.997 103.186 -2.499 1.00 12.18 438 PHE A O 1
ATOM 3239 N N . ARG A 1 460 ? -19.647 103.011 -0.268 1.00 17.63 439 ARG A N 1
ATOM 3240 C CA . ARG A 1 460 ? -19.119 104.329 0.039 1.00 16.35 439 ARG A CA 1
ATOM 3241 C C . ARG A 1 460 ? -17.866 104.281 0.912 1.00 17.93 439 ARG A C 1
ATOM 3242 O O . ARG A 1 460 ? -17.819 103.501 1.859 1.00 12.74 439 ARG A O 1
ATOM 3250 N N . PHE A 1 461 ? -16.820 105.069 0.662 1.00 8.22 440 PHE A N 1
ATOM 3251 C CA . PHE A 1 461 ? -15.676 105.165 1.555 1.00 19.33 440 PHE A CA 1
ATOM 3252 C C . PHE A 1 461 ? -15.218 106.625 1.624 1.00 15.26 440 PHE A C 1
ATOM 3253 O O . PHE A 1 461 ? -15.788 107.449 0.907 1.00 17.18 440 PHE A O 1
ATOM 3261 N N . VAL A 1 462 ? -14.220 106.892 2.449 1.00 17.54 441 VAL A N 1
ATOM 3262 C CA . VAL A 1 462 ? -13.609 108.204 2.596 1.00 9.06 441 VAL A CA 1
ATOM 3263 C C . VAL A 1 462 ? -12.114 108.111 2.293 1.00 21.34 441 VAL A C 1
ATOM 3264 O O . VAL A 1 462 ? -11.423 107.282 2.897 1.00 20.80 441 VAL A O 1
ATOM 3268 N N . THR A 1 463 ? -11.700 108.958 1.372 1.00 22.90 442 THR A N 1
ATOM 3269 C CA . THR A 1 463 ? -10.357 109.091 0.838 1.00 9.45 442 THR A CA 1
ATOM 3270 C C . THR A 1 463 ? -9.399 109.755 1.812 1.00 8.25 442 THR A C 1
ATOM 3271 O O . THR A 1 463 ? -8.845 110.823 1.501 1.00 14.15 442 THR A O 1
ATOM 3275 N N . ASP A 1 464 ? -9.176 109.156 2.971 1.00 14.56 443 ASP A N 1
ATOM 3276 C CA . ASP A 1 464 ? -8.316 109.682 4.004 1.00 17.70 443 ASP A CA 1
ATOM 3277 C C . ASP A 1 464 ? -6.949 109.009 4.075 1.00 9.89 443 ASP A C 1
ATOM 3278 O O . ASP A 1 464 ? -6.341 109.063 5.147 1.00 16.77 443 ASP A O 1
ATOM 3283 N N . ASN A 1 465 ? -6.482 108.418 3.004 1.00 5.25 444 ASN A N 1
ATOM 3284 C CA . ASN A 1 465 ? -5.386 107.534 2.764 1.00 5.22 444 ASN A CA 1
ATOM 3285 C C . ASN A 1 465 ? -4.689 107.815 1.436 1.00 14.34 444 ASN A C 1
ATOM 3286 O O . ASN A 1 465 ? -5.052 107.214 0.424 1.00 16.64 444 ASN A O 1
ATOM 3291 N N . PRO A 1 466 ? -3.741 108.733 1.443 1.00 9.14 445 PRO A N 1
ATOM 3292 C CA . PRO A 1 466 ? -2.992 109.064 0.212 1.00 9.43 445 PRO A CA 1
ATOM 3293 C C . PRO A 1 466 ? -2.267 107.802 -0.231 1.00 11.43 445 PRO A C 1
ATOM 3294 O O . PRO A 1 466 ? -1.471 107.239 0.522 1.00 19.76 445 PRO A O 1
ATOM 3298 N N . GLY A 1 467 ? -2.584 107.370 -1.441 1.00 11.82 446 GLY A N 1
ATOM 3299 C CA . GLY A 1 467 ? -2.170 106.103 -1.995 1.00 12.03 446 GLY A CA 1
ATOM 3300 C C . GLY A 1 467 ? -2.843 105.729 -3.294 1.00 15.00 446 GLY A C 1
ATOM 3301 O O . GLY A 1 467 ? -4.010 106.042 -3.549 1.00 20.33 446 GLY A O 1
ATOM 3302 N N . PRO A 1 468 ? -2.089 105.038 -4.142 1.00 19.47 447 PRO A N 1
ATOM 3303 C CA . PRO A 1 468 ? -2.661 104.370 -5.315 1.00 21.47 447 PRO A CA 1
ATOM 3304 C C . PRO A 1 468 ? -3.222 103.029 -4.852 1.00 21.26 447 PRO A C 1
ATOM 3305 O O . PRO A 1 468 ? -2.475 102.122 -4.486 1.00 30.60 447 PRO A O 1
ATOM 3309 N N . TRP A 1 469 ? -4.539 102.943 -4.871 1.00 11.02 448 TRP A N 1
ATOM 3310 C CA . TRP A 1 469 ? -5.274 101.810 -4.364 1.00 13.05 448 TRP A CA 1
ATOM 3311 C C . TRP A 1 469 ? -6.111 101.135 -5.442 1.00 7.01 448 TRP A C 1
ATOM 3312 O O . TRP A 1 469 ? -6.969 101.752 -6.092 1.00 13.09 448 TRP A O 1
ATOM 3323 N N . PHE A 1 470 ? -5.857 99.855 -5.623 1.00 13.84 449 PHE A N 1
ATOM 3324 C CA . PHE A 1 470 ? -6.490 98.930 -6.533 1.00 18.45 449 PHE A CA 1
ATOM 3325 C C . PHE A 1 470 ? -7.973 98.725 -6.300 1.00 4.03 449 PHE A C 1
ATOM 3326 O O . PHE A 1 470 ? -8.409 98.749 -5.139 1.00 15.91 449 PHE A O 1
ATOM 3334 N N . LEU A 1 471 ? -8.753 98.496 -7.344 1.00 13.17 450 LEU A N 1
ATOM 3335 C CA . LEU A 1 471 ? -10.109 97.980 -7.135 1.00 8.68 450 LEU A CA 1
ATOM 3336 C C . LEU A 1 471 ? -10.310 96.905 -8.196 1.00 9.06 450 LEU A C 1
ATOM 3337 O O . LEU A 1 471 ? -10.310 97.157 -9.391 1.00 18.38 450 LEU A O 1
ATOM 3342 N N . HIS A 1 472 ? -10.443 95.658 -7.702 1.00 6.22 451 HIS A N 1
ATOM 3343 C CA . HIS A 1 472 ? -10.578 94.587 -8.678 1.00 4.53 451 HIS A CA 1
ATOM 3344 C C . HIS A 1 472 ? -11.433 93.427 -8.216 1.00 14.39 451 HIS A C 1
ATOM 3345 O O . HIS A 1 472 ? -11.577 93.186 -7.028 1.00 24.72 451 HIS A O 1
ATOM 3352 N N . CYS A 1 473 ? -11.948 92.728 -9.226 1.00 19.58 452 CYS A N 1
ATOM 3353 C CA . CYS A 1 473 ? -12.545 91.430 -8.965 1.00 8.73 452 CYS A CA 1
ATOM 3354 C C . CYS A 1 473 ? -11.447 90.545 -8.356 1.00 14.21 452 CYS A C 1
ATOM 3355 O O . CYS A 1 473 ? -10.364 90.428 -8.968 1.00 14.47 452 CYS A O 1
ATOM 3358 N N . HIS A 1 474 ? -11.719 89.976 -7.192 1.00 10.60 453 HIS A N 1
ATOM 3359 C CA . HIS A 1 474 ? -10.862 89.048 -6.494 1.00 13.14 453 HIS A CA 1
ATOM 3360 C C . HIS A 1 474 ? -10.880 87.624 -7.031 1.00 22.14 453 HIS A C 1
ATOM 3361 O O . HIS A 1 474 ? -10.227 86.762 -6.430 1.00 15.85 453 HIS A O 1
ATOM 3368 N N . ILE A 1 475 ? -11.596 87.403 -8.117 1.00 23.45 454 ILE A N 1
ATOM 3369 C CA . ILE A 1 475 ? -11.414 86.227 -8.948 1.00 16.84 454 ILE A CA 1
ATOM 3370 C C . ILE A 1 475 ? -10.081 86.373 -9.691 1.00 17.53 454 ILE A C 1
ATOM 3371 O O . ILE A 1 475 ? -9.994 87.125 -10.665 1.00 5.67 454 ILE A O 1
ATOM 3376 N N . ASP A 1 476 ? -9.069 85.671 -9.197 1.00 7.45 455 ASP A N 1
ATOM 3377 C CA . ASP A 1 476 ? -7.721 85.948 -9.654 1.00 8.21 455 ASP A CA 1
ATOM 3378 C C . ASP A 1 476 ? -7.509 85.948 -11.163 1.00 5.45 455 ASP A C 1
ATOM 3379 O O . ASP A 1 476 ? -6.685 86.726 -11.660 1.00 21.74 455 ASP A O 1
ATOM 3384 N N . TRP A 1 477 ? -8.225 85.100 -11.866 1.00 5.45 456 TRP A N 1
ATOM 3385 C CA . TRP A 1 477 ? -8.164 84.873 -13.299 1.00 14.90 456 TRP A CA 1
ATOM 3386 C C . TRP A 1 477 ? -8.853 86.017 -14.043 1.00 7.09 456 TRP A C 1
ATOM 3387 O O . TRP A 1 477 ? -8.669 86.147 -15.262 1.00 23.43 456 TRP A O 1
ATOM 3398 N N . HIS A 1 478 ? -9.607 86.826 -13.312 1.00 6.77 457 HIS A N 1
ATOM 3399 C CA . HIS A 1 478 ? -10.310 87.952 -13.940 1.00 10.32 457 HIS A CA 1
ATOM 3400 C C . HIS A 1 478 ? -9.472 89.223 -13.880 1.00 15.13 457 HIS A C 1
ATOM 3401 O O . HIS A 1 478 ? -9.448 90.092 -14.757 1.00 14.85 457 HIS A O 1
ATOM 3408 N N . LEU A 1 479 ? -8.715 89.323 -12.795 1.00 20.22 458 LEU A N 1
ATOM 3409 C CA . LEU A 1 479 ? -7.796 90.447 -12.658 1.00 18.09 458 LEU A CA 1
ATOM 3410 C C . LEU A 1 479 ? -6.660 90.310 -13.664 1.00 16.86 458 LEU A C 1
ATOM 3411 O O . LEU A 1 479 ? -6.225 91.282 -14.282 1.00 16.06 458 LEU A O 1
ATOM 3416 N N . GLU A 1 480 ? -6.204 89.063 -13.820 1.00 16.90 459 GLU A N 1
ATOM 3417 C CA . GLU A 1 480 ? -5.172 88.765 -14.814 1.00 19.93 459 GLU A CA 1
ATOM 3418 C C . GLU A 1 480 ? -5.660 89.112 -16.221 1.00 25.82 459 GLU A C 1
ATOM 3419 O O . GLU A 1 480 ? -4.832 89.353 -17.104 1.00 7.86 459 GLU A O 1
ATOM 3425 N N . ALA A 1 481 ? -6.975 89.150 -16.413 1.00 27.12 460 ALA A N 1
ATOM 3426 C CA . ALA A 1 481 ? -7.605 89.541 -17.665 1.00 15.73 460 ALA A CA 1
ATOM 3427 C C . ALA A 1 481 ? -7.877 91.035 -17.770 1.00 24.68 460 ALA A C 1
ATOM 3428 O O . ALA A 1 481 ? -8.344 91.523 -18.807 1.00 32.55 460 ALA A O 1
ATOM 3430 N N . GLY A 1 482 ? -7.601 91.846 -16.746 1.00 8.50 461 GLY A N 1
ATOM 3431 C CA . GLY A 1 482 ? -7.818 93.285 -16.914 1.00 11.72 461 GLY A CA 1
ATOM 3432 C C . GLY A 1 482 ? -9.007 93.815 -16.147 1.00 11.86 461 GLY A C 1
ATOM 3433 O O . GLY A 1 482 ? -9.470 94.962 -16.270 1.00 9.04 461 GLY A O 1
ATOM 3434 N N . LEU A 1 483 ? -9.566 92.952 -15.300 1.00 13.70 462 LEU A N 1
ATOM 3435 C CA . LEU A 1 483 ? -10.732 93.436 -14.548 1.00 19.23 462 LEU A CA 1
ATOM 3436 C C . LEU A 1 483 ? -10.269 94.221 -13.333 1.00 28.55 462 LEU A C 1
ATOM 3437 O O . LEU A 1 483 ? -10.232 93.701 -12.216 1.00 19.40 462 LEU A O 1
ATOM 3442 N N . ALA A 1 484 ? -9.888 95.492 -13.534 1.00 24.58 463 ALA A N 1
ATOM 3443 C CA . ALA A 1 484 ? -9.340 96.254 -12.405 1.00 19.94 463 ALA A CA 1
ATOM 3444 C C . ALA A 1 484 ? -9.083 97.712 -12.760 1.00 12.71 463 ALA A C 1
ATOM 3445 O O . ALA A 1 484 ? -8.863 97.993 -13.927 1.00 15.50 463 ALA A O 1
ATOM 3447 N N . VAL A 1 485 ? -9.105 98.570 -11.755 1.00 17.85 464 VAL A N 1
ATOM 3448 C CA . VAL A 1 485 ? -8.817 99.991 -11.838 1.00 7.78 464 VAL A CA 1
ATOM 3449 C C . VAL A 1 485 ? -8.056 100.449 -10.583 1.00 9.58 464 VAL A C 1
ATOM 3450 O O . VAL A 1 485 ? -8.313 99.860 -9.527 1.00 16.60 464 VAL A O 1
ATOM 3454 N N . VAL A 1 486 ? -7.207 101.435 -10.770 1.00 13.37 465 VAL A N 1
ATOM 3455 C CA . VAL A 1 486 ? -6.340 102.031 -9.766 1.00 12.13 465 VAL A CA 1
ATOM 3456 C C . VAL A 1 486 ? -6.830 103.408 -9.332 1.00 11.58 465 VAL A C 1
ATOM 3457 O O . VAL A 1 486 ? -6.937 104.379 -10.083 1.00 21.62 465 VAL A O 1
ATOM 3461 N N . PHE A 1 487 ? -7.159 103.488 -8.051 1.00 4.61 466 PHE A N 1
ATOM 3462 C CA . PHE A 1 487 ? -7.571 104.702 -7.376 1.00 15.17 466 PHE A CA 1
ATOM 3463 C C . PHE A 1 487 ? -6.320 105.440 -6.898 1.00 19.08 466 PHE A C 1
ATOM 3464 O O . PHE A 1 487 ? -5.637 104.994 -5.973 1.00 13.44 466 PHE A O 1
ATOM 3472 N N . ALA A 1 488 ? -6.026 106.548 -7.585 1.00 11.86 467 ALA A N 1
ATOM 3473 C CA . ALA A 1 488 ? -4.907 107.399 -7.171 1.00 5.17 467 ALA A CA 1
ATOM 3474 C C . ALA A 1 488 ? -5.454 108.532 -6.287 1.00 14.79 467 ALA A C 1
ATOM 3475 O O . ALA A 1 488 ? -5.891 109.572 -6.759 1.00 10.44 467 ALA A O 1
ATOM 3477 N N . GLU A 1 489 ? -5.420 108.237 -4.993 1.00 9.06 468 GLU A N 1
ATOM 3478 C CA . GLU A 1 489 ? -6.087 108.975 -3.929 1.00 10.57 468 GLU A CA 1
ATOM 3479 C C . GLU A 1 489 ? -5.158 109.962 -3.231 1.00 19.51 468 GLU A C 1
ATOM 3480 O O . GLU A 1 489 ? -4.076 109.617 -2.757 1.00 19.86 468 GLU A O 1
ATOM 3486 N N . ASP A 1 490 ? -5.607 111.226 -3.187 1.00 7.73 469 ASP A N 1
ATOM 3487 C CA . ASP A 1 490 ? -4.843 112.310 -2.603 1.00 18.70 469 ASP A CA 1
ATOM 3488 C C . ASP A 1 490 ? -3.423 112.299 -3.194 1.00 16.70 469 ASP A C 1
ATOM 3489 O O . ASP A 1 490 ? -2.470 112.101 -2.440 1.00 17.39 469 ASP A O 1
ATOM 3494 N N . ILE A 1 491 ? -3.358 112.502 -4.509 1.00 9.40 470 ILE A N 1
ATOM 3495 C CA . ILE A 1 491 ? -2.105 112.596 -5.254 1.00 10.28 470 ILE A CA 1
ATOM 3496 C C . ILE A 1 491 ? -1.155 113.616 -4.627 1.00 10.21 470 ILE A C 1
ATOM 3497 O O . ILE A 1 491 ? -0.008 113.233 -4.326 1.00 13.00 470 ILE A O 1
ATOM 3502 N N . PRO A 1 492 ? -1.505 114.873 -4.385 1.00 8.07 471 PRO A N 1
ATOM 3503 C CA . PRO A 1 492 ? -0.570 115.819 -3.753 1.00 10.47 471 PRO A CA 1
ATOM 3504 C C . PRO A 1 492 ? 0.113 115.334 -2.475 1.00 8.02 471 PRO A C 1
ATOM 3505 O O . PRO A 1 492 ? 1.271 115.686 -2.225 1.00 21.30 471 PRO A O 1
ATOM 3509 N N . ASN A 1 493 ? -0.581 114.565 -1.670 1.00 13.03 472 ASN A N 1
ATOM 3510 C CA . ASN A 1 493 ? -0.127 113.985 -0.416 1.00 13.10 472 ASN A CA 1
ATOM 3511 C C . ASN A 1 493 ? 0.568 112.645 -0.500 1.00 23.41 472 ASN A C 1
ATOM 3512 O O . ASN A 1 493 ? 1.066 112.113 0.506 1.00 25.61 472 ASN A O 1
ATOM 3517 N N . ILE A 1 494 ? 0.659 111.984 -1.652 1.00 18.48 473 ILE A N 1
ATOM 3518 C CA . ILE A 1 494 ? 1.285 110.654 -1.589 1.00 24.42 473 ILE A CA 1
ATOM 3519 C C . ILE A 1 494 ? 2.756 110.576 -1.216 1.00 18.49 473 ILE A C 1
ATOM 3520 O O . ILE A 1 494 ? 3.194 109.726 -0.403 1.00 11.12 473 ILE A O 1
ATOM 3525 N N . PRO A 1 495 ? 3.646 111.380 -1.784 1.00 14.68 474 PRO A N 1
ATOM 3526 C CA . PRO A 1 495 ? 5.063 111.376 -1.412 1.00 24.71 474 PRO A CA 1
ATOM 3527 C C . PRO A 1 495 ? 5.340 111.823 0.017 1.00 32.43 474 PRO A C 1
ATOM 3528 O O . PRO A 1 495 ? 6.313 111.457 0.677 1.00 25.76 474 PRO A O 1
ATOM 3532 N N . ILE A 1 496 ? 4.425 112.668 0.477 1.00 26.16 475 ILE A N 1
ATOM 3533 C CA . ILE A 1 496 ? 4.563 113.296 1.786 1.00 19.29 475 ILE A CA 1
ATOM 3534 C C . ILE A 1 496 ? 4.188 112.347 2.906 1.00 12.56 475 ILE A C 1
ATOM 3535 O O . ILE A 1 496 ? 4.934 112.179 3.872 1.00 35.09 475 ILE A O 1
ATOM 3540 N N . ALA A 1 497 ? 3.026 111.730 2.763 1.00 21.44 476 ALA A N 1
ATOM 3541 C CA . ALA A 1 497 ? 2.421 110.744 3.627 1.00 21.42 476 ALA A CA 1
ATOM 3542 C C . ALA A 1 497 ? 3.233 109.455 3.718 1.00 21.47 476 ALA A C 1
ATOM 3543 O O . ALA A 1 497 ? 3.303 108.789 4.754 1.00 11.76 476 ALA A O 1
ATOM 3545 N N . ASN A 1 498 ? 3.838 109.123 2.583 1.00 3.43 477 ASN A N 1
ATOM 3546 C CA . ASN A 1 498 ? 4.591 107.881 2.459 1.00 19.12 477 ASN A CA 1
ATOM 3547 C C . ASN A 1 498 ? 6.084 108.179 2.416 1.00 11.05 477 ASN A C 1
ATOM 3548 O O . ASN A 1 498 ? 6.522 108.983 1.593 1.00 22.05 477 ASN A O 1
ATOM 3553 N N . ALA A 1 499 ? 6.825 107.520 3.291 1.00 6.88 478 ALA A N 1
ATOM 3554 C CA . ALA A 1 499 ? 8.260 107.673 3.466 1.00 23.65 478 ALA A CA 1
ATOM 3555 C C . ALA A 1 499 ? 9.008 106.511 2.827 1.00 23.11 478 ALA A C 1
ATOM 3556 O O . ALA A 1 499 ? 8.882 105.386 3.325 1.00 13.02 478 ALA A O 1
ATOM 3558 N N . ILE A 1 500 ? 9.762 106.744 1.760 1.00 33.76 479 ILE A N 1
ATOM 3559 C CA . ILE A 1 500 ? 10.241 105.595 0.986 1.00 38.44 479 ILE A CA 1
ATOM 3560 C C . ILE A 1 500 ? 11.707 105.225 1.173 1.00 37.13 479 ILE A C 1
ATOM 3561 O O . ILE A 1 500 ? 12.641 105.813 0.628 1.00 18.55 479 ILE A O 1
ATOM 3566 N N . SER A 1 501 ? 11.856 104.172 1.961 1.00 47.74 480 SER A N 1
ATOM 3567 C CA . SER A 1 501 ? 13.060 103.409 2.212 1.00 47.04 480 SER A CA 1
ATOM 3568 C C . SER A 1 501 ? 13.829 103.124 0.927 1.00 40.80 480 SER A C 1
ATOM 3569 O O . SER A 1 501 ? 13.234 102.826 -0.120 1.00 26.45 480 SER A O 1
ATOM 3572 N N . PRO A 1 502 ? 15.155 103.189 0.999 1.00 27.78 481 PRO A N 1
ATOM 3573 C CA . PRO A 1 502 ? 15.956 102.936 -0.204 1.00 25.36 481 PRO A CA 1
ATOM 3574 C C . PRO A 1 502 ? 15.637 101.550 -0.757 1.00 25.39 481 PRO A C 1
ATOM 3575 O O . PRO A 1 502 ? 15.663 101.355 -1.971 1.00 36.96 481 PRO A O 1
ATOM 3579 N N . ALA A 1 503 ? 15.329 100.614 0.145 1.00 17.04 482 ALA A N 1
ATOM 3580 C CA . ALA A 1 503 ? 15.081 99.256 -0.357 1.00 9.25 482 ALA A CA 1
ATOM 3581 C C . ALA A 1 503 ? 13.864 99.232 -1.268 1.00 9.78 482 ALA A C 1
ATOM 3582 O O . ALA A 1 503 ? 13.829 98.422 -2.203 1.00 24.79 482 ALA A O 1
ATOM 3584 N N . TRP A 1 504 ? 12.880 100.092 -1.017 1.00 18.95 483 TRP A N 1
ATOM 3585 C CA . TRP A 1 504 ? 11.801 100.140 -2.021 1.00 11.87 483 TRP A CA 1
ATOM 3586 C C . TRP A 1 504 ? 12.374 100.634 -3.332 1.00 8.97 483 TRP A C 1
ATOM 3587 O O . TRP A 1 504 ? 12.043 100.203 -4.443 1.00 6.70 483 TRP A O 1
ATOM 3598 N N . ASP A 1 505 ? 13.305 101.587 -3.205 1.00 9.89 484 ASP A N 1
ATOM 3599 C CA . ASP A 1 505 ? 13.754 102.279 -4.413 1.00 21.98 484 ASP A CA 1
ATOM 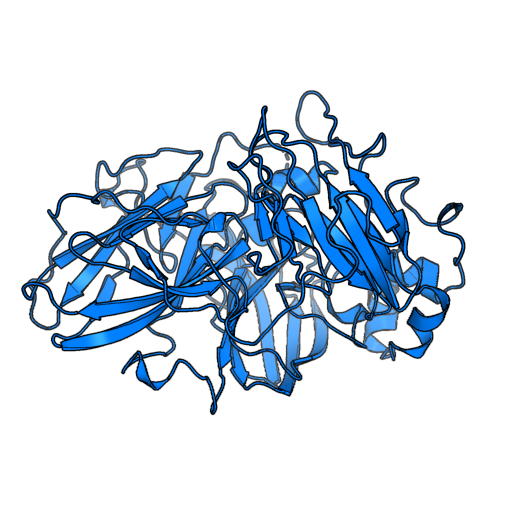3600 C C . ASP A 1 505 ? 14.435 101.376 -5.418 1.00 21.70 484 ASP A C 1
ATOM 3601 O O . ASP A 1 505 ? 14.508 101.735 -6.599 1.00 38.84 484 ASP A O 1
ATOM 3606 N N . ASP A 1 506 ? 14.970 100.214 -5.024 1.00 24.07 485 ASP A N 1
ATOM 3607 C CA . ASP A 1 506 ? 15.696 99.471 -6.055 1.00 21.70 485 ASP A CA 1
ATOM 3608 C C . ASP A 1 506 ? 14.976 98.184 -6.440 1.00 11.24 485 ASP A C 1
ATOM 3609 O O . ASP A 1 506 ? 15.562 97.335 -7.116 1.00 15.63 485 ASP A O 1
ATOM 3614 N N . LEU A 1 507 ? 13.715 98.060 -6.032 1.00 6.95 486 LEU A N 1
ATOM 3615 C CA . LEU A 1 507 ? 12.979 96.937 -6.612 1.00 19.21 486 LEU A CA 1
ATOM 3616 C C . LEU A 1 507 ? 12.954 97.017 -8.126 1.00 18.92 486 LEU A C 1
ATOM 3617 O O . LEU A 1 507 ? 13.336 96.105 -8.859 1.00 19.52 486 LEU A O 1
ATOM 3622 N N . CYS A 1 508 ? 12.493 98.165 -8.637 1.00 12.36 487 CYS A N 1
ATOM 3623 C CA . CYS A 1 508 ? 12.333 98.186 -10.096 1.00 18.86 487 CYS A CA 1
ATOM 3624 C C . CYS A 1 508 ? 13.652 98.062 -10.827 1.00 6.36 487 CYS A C 1
ATOM 3625 O O . CYS A 1 508 ? 13.736 97.221 -11.739 1.00 13.64 487 CYS A O 1
ATOM 3628 N N . PRO A 1 509 ? 14.710 98.817 -10.549 1.00 16.53 488 PRO A N 1
ATOM 3629 C CA . PRO A 1 509 ? 15.988 98.595 -11.227 1.00 13.49 488 PRO A CA 1
ATOM 3630 C C . PRO A 1 509 ? 16.479 97.163 -11.187 1.00 10.70 488 PRO A C 1
ATOM 3631 O O . PRO A 1 509 ? 17.178 96.654 -12.061 1.00 21.58 488 PRO A O 1
ATOM 3635 N N . LYS A 1 510 ? 16.138 96.429 -10.113 1.00 9.85 489 LYS A N 1
ATOM 3636 C CA . LYS A 1 510 ? 16.790 95.110 -10.058 1.00 14.67 489 LYS A CA 1
ATOM 3637 C C . LYS A 1 510 ? 15.971 94.078 -10.825 1.00 27.15 489 LYS A C 1
ATOM 3638 O O . LYS A 1 510 ? 16.543 93.105 -11.325 1.00 22.85 489 LYS A O 1
ATOM 3644 N N . TYR A 1 511 ? 14.672 94.347 -10.885 1.00 27.90 490 TYR A N 1
ATOM 3645 C CA . TYR A 1 511 ? 13.665 93.600 -11.621 1.00 18.35 490 TYR A CA 1
ATOM 3646 C C . TYR A 1 511 ? 13.875 93.841 -13.108 1.00 9.90 490 TYR A C 1
ATOM 3647 O O . TYR A 1 511 ? 13.986 92.928 -13.921 1.00 12.24 490 TYR A O 1
ATOM 3656 N N . ASN A 1 512 ? 13.962 95.125 -13.464 1.00 13.99 491 ASN A N 1
ATOM 3657 C CA . ASN A 1 512 ? 14.018 95.497 -14.884 1.00 18.65 491 ASN A CA 1
ATOM 3658 C C . ASN A 1 512 ? 15.293 95.024 -15.582 1.00 27.72 491 ASN A C 1
ATOM 3659 O O . ASN A 1 512 ? 15.422 95.242 -16.797 1.00 35.55 491 ASN A O 1
ATOM 3664 N N . ALA A 1 513 ? 16.215 94.409 -14.873 1.00 23.41 492 ALA A N 1
ATOM 3665 C CA . ALA A 1 513 ? 17.502 93.915 -15.306 1.00 21.34 492 ALA A CA 1
ATOM 3666 C C . ALA A 1 513 ? 17.536 92.393 -15.460 1.00 19.39 492 ALA A C 1
ATOM 3667 O O . ALA A 1 513 ? 18.528 91.885 -15.995 1.00 26.94 492 ALA A O 1
ATOM 3669 N N . ASN A 1 514 ? 16.501 91.718 -15.022 1.00 20.90 493 ASN A N 1
ATOM 3670 C CA . ASN A 1 514 ? 16.227 90.333 -14.775 1.00 24.13 493 ASN A CA 1
ATOM 3671 C C . ASN A 1 514 ? 16.996 89.274 -15.546 1.00 41.55 493 ASN A C 1
ATOM 3672 O O . ASN A 1 514 ? 18.075 88.804 -15.101 1.00 65.62 493 ASN A O 1
ATOM 3677 N N . ASN A 1 515 ? 16.436 88.873 -16.675 1.00 43.47 494 ASN A N 1
ATOM 3678 C CA . ASN A 1 515 ? 16.881 87.765 -17.514 1.00 34.13 494 ASN A CA 1
ATOM 3679 C C . ASN A 1 515 ? 15.887 86.603 -17.435 1.00 32.51 494 ASN A C 1
ATOM 3680 O O . ASN A 1 515 ? 14.969 86.213 -17.146 1.00 33.40 494 ASN A O 1
#

Foldseek 3Di:
DEQADEWEWEWDWDDFFLLDTDIFIETDPDLAHDEYEEAAFGKHWYKYAQAYDPPLADRWWWKAWALALCFQHQLLRTADLASAPTHHHVDIDIRIGTRHGFFAKAKMATNPALRRQRGYIHIYGYDYPPDPCVVVFDDDDPLLEKEWEFHDPDHPSFLPQGGAAIDISSFFAGPVPRVSTDFAEREDEAQGKYWRKYFYQYLDWKWKKFKFPWKWWWQDKARFGWDTDIFGIEIADHRIITITMIHRHDDQEKIKIAIATPGYDGDQVSHTRIHIYHYVPYDPDDDPGDDDDDGYDDQQPIFTDPDDFLPADQDQVGWPAEDEWEWDADDIFQAIDIPHFFADRDLRRQLRCLVVPNQDQCPGPDHPLEDEAEAQTKYKYKYAAAAFFWKFKHSDKWFFQFAPPDPHGHRDTGDIHGIHTQHHDPGITMIMDHLHGQHFMKIARSNSSNVSNRGIGTYRGNSVCNPVRHDDDVSSVCSSVVSVVHD

Sequence (487 aa):
ATVALDLHILNANLDPDGTGARSAVTAEGTTIAPLITGNIDDRFQINVIDQLTDANMRRATSIHWHGFFQAGTTEMDGPAFVNQCPIIPNESFVYDFVVPGQAGTYWYHSHLSTQYCDGLRGAFVVYDPNDPHLSLYDVDDASTVITIADWYHSLSTKAPPAPDTTLINGLGRNSANPSAGQLAVVSVQSGKRYRFRIVSTSCFPNYAFSIDGHRMTVIEVDGVSHQPLTVDSLTIFAGQRYSVVVEANQAVGNYWIRANPSNGRNGFTGGINSAIFRYQGAAVAEPTTSQNSGTALNEANLIPLINPGAPGNPVPGGADINLNLRIGRNATTADFTINGAPFIPPTVPVLLQILSGVTNPNDLLPGGAVISLPANQVIEISIPGGGNHPFHLHGHNFDVVRTPGSSVYNYVNPVRRDVVSIGGGGDNVTFRFVTDNPGPWFLHCHIDWHLEAGLAVVFAEDIPNIPIANAISPAWDDLCPKYNANN

Solvent-accessible surface area: 17429 Å² total; per-residue (Å²): 44,79,37,61,60,69,2,58,0,37,27,32,101,29,78,15,6,45,50,43,62,16,32,0,0,0,0,61,66,64,21,28,3,38,42,0,40,10,63,58,93,46,130,0,73,0,38,0,45,0,87,5,106,23,63,93,17,88,106,6,0,0,0,2,0,0,12,3,62,6,65,26,21,0,5,8,1,0,0,13,22,0,0,0,0,1,5,30,36,142,63,60,7,58,0,32,2,60,0,81,58,18,21,4,0,5,0,0,0,1,14,2,38,9,2,2,1,1,0,0,6,0,3,0,0,1,53,28,86,118,14,70,5,88,96,62,20,87,32,36,68,71,75,0,13,1,7,0,6,0,4,12,62,82,39,36,118,137,49,25,131,20,16,61,6,8,1,0,52,7,53,0,32,22,64,73,74,28,95,39,11,101,9,3,59,7,83,3,67,68,54,82,64,12,2,2,3,0,0,0,2,0,0,41,0,30,0,41,1,5,4,1,52,12,177,0,32,0,0,0,0,3,8,35,30,0,78,64,52,51,3,24,11,4,56,0,33,0,0,0,0,1,0,0,15,1,82,2,93,72,78,84,14,25,23,27,0,18,0,39,8,61,40,22,98,62,29,42,104,34,4,6,4,1,0,10,1,32,1,116,77,22,70,137,44,87,7,137,39,94,91,71,75,70,82,62,26,66,18,44,82,2,52,3,55,144,147,34,59,9,26,45,91,101,81,58,43,11,13,94,27,82,44,69,2,175,31,28,171,61,108,94,17,74,50,6,24,7,92,72,10,41,15,98,81,13,108,54,0,0,1,52,13,10,56,81,53,48,79,71,42,116,85,4,98,4,51,63,0,12,56,44,6,63,41,121,49,25,0,8,0,20,2,48,9,34,44,88,11,2,0,1,2,3,5,14,17,1,4,4,2,35,10,28,59,28,97,98,74,52,28,114,48,4,1,81,0,3,0,1,4,0,10,30,76,74,28,50,1,4,1,0,6,50,0,98,3,20,0,0,0,6,0,2,0,4,12,7,8,19,26,92,3,2,0,0,3,0,0,0,1,13,20,102,58,0,67,137,43,4,85,46,56,102,51,6,78,71,16,7,82,113,35,101,74,69,184

Organism: NCBI:txid219653

InterPro domains:
  IPR001117 Multicopper oxidase, second cupredoxin domain [PF00394] (164-310)
  IPR002355 Multicopper oxidase, copper-binding site [PS00080] (472-483)
  IPR008972 Cupredoxin [G3DSA:2.60.40.420] (22-150)
  IPR008972 Cupredoxin [G3DSA:2.60.40.420] (151-334)
  IPR008972 Cupredoxin [G3DSA:2.60.40.420] (335-521)
  IPR008972 Cupredoxin [SSF49503] (25-155)
  IPR008972 Cupredoxin [SSF49503] (157-340)
  IPR008972 Cupredoxin [SSF49503] (328-512)
  IPR011706 Multicopper oxidase, C-terminal [PF07731] (372-490)
  IPR011707 Multicopper oxidase-like, N-terminal [PF07732] (33-151)
  IPR033138 Multicopper oxidases, conserved site [PS00079] (125-145)
  IPR033138 Multicopper oxidases, conserved site [PS00079] (467-487)
  IPR045087 Multicopper oxidase [PTHR11709] (43-488)

B-factor: mean 18.26, std 10.92, range [0.12, 157.91]

Nearest PDB structures (foldseek):
  1v10-assembly1_A  TM=1.002E+00  e=0.000E+00  Rigidoporus microporus
  2qt6-assembly2_B  TM=9.866E-01  e=4.597E-79  Lentinus tigrinus
  3x1b-assembly1_B  TM=9.815E-01  e=5.082E-77  Lentinus
  6h5y-assembly1_A  TM=9.777E-01  e=1.638E-75  Aspergillus oryzae
  6h5y-assembly2_B  TM=9.716E-01  e=1.638E-75  Aspergillus oryzae

Radius of gyration: 21.48 Å; Cα contacts (8 Å, |Δi|>4): 1398; chains: 1; bounding box: 52×58×52 Å